Protein AF-A0A7S2J8D7-F1 (afdb_monomer_lite)

InterPro domains:
  IPR049212 Domain of unknown function DUF6815 [PF20668] (331-415)

Structure (mmCIF, N/CA/C/O backbone):
data_AF-A0A7S2J8D7-F1
#
_entry.id   AF-A0A7S2J8D7-F1
#
loop_
_atom_site.group_PDB
_atom_site.id
_atom_site.type_symbol
_atom_site.label_atom_id
_atom_site.label_alt_id
_atom_site.label_comp_id
_atom_site.label_asym_id
_atom_site.label_entity_id
_atom_site.label_seq_id
_atom_site.pdbx_PDB_ins_code
_atom_site.Cartn_x
_atom_site.Cartn_y
_atom_site.Cartn_z
_atom_site.occupancy
_atom_site.B_iso_or_equiv
_atom_site.auth_seq_id
_atom_site.auth_comp_id
_atom_site.auth_asym_id
_atom_site.auth_atom_id
_atom_site.pdbx_PDB_model_num
ATOM 1 N N . MET A 1 1 ? -24.692 -4.794 -34.052 1.00 30.20 1 MET A N 1
ATOM 2 C CA . MET A 1 1 ? -23.813 -5.966 -33.814 1.00 30.20 1 MET A CA 1
ATOM 3 C C . MET A 1 1 ? -23.743 -6.241 -32.316 1.00 30.20 1 MET A C 1
ATOM 5 O O . MET A 1 1 ? -24.136 -5.370 -31.551 1.00 30.20 1 MET A O 1
ATOM 9 N N . ALA A 1 2 ? -23.369 -7.462 -31.925 1.00 24.55 2 ALA A N 1
ATOM 10 C CA . ALA A 1 2 ? -23.676 -8.043 -30.613 1.00 24.55 2 ALA A CA 1
ATOM 11 C C . ALA A 1 2 ? -22.994 -7.372 -29.400 1.00 24.55 2 ALA A C 1
ATOM 13 O O . ALA A 1 2 ? -22.043 -6.602 -29.531 1.00 24.55 2 ALA A O 1
ATOM 14 N N . ALA A 1 3 ? -23.523 -7.681 -28.211 1.00 24.34 3 ALA A N 1
ATOM 15 C CA . ALA A 1 3 ? -23.100 -7.131 -26.925 1.00 24.34 3 ALA A CA 1
ATOM 16 C C . ALA A 1 3 ? -21.620 -7.410 -26.597 1.00 24.34 3 ALA A C 1
ATOM 18 O O . ALA A 1 3 ? -21.084 -8.462 -26.939 1.00 24.34 3 ALA A O 1
ATOM 19 N N . ARG A 1 4 ? -20.985 -6.478 -25.873 1.00 32.12 4 ARG A N 1
ATOM 20 C CA . ARG A 1 4 ? -19.606 -6.585 -25.369 1.00 32.12 4 ARG A CA 1
ATOM 21 C C . ARG A 1 4 ? -19.588 -7.099 -23.920 1.00 32.12 4 ARG A C 1
ATOM 23 O O . ARG A 1 4 ? -20.069 -6.379 -23.046 1.00 32.12 4 ARG A O 1
ATOM 30 N N . PRO A 1 5 ? -18.990 -8.266 -23.633 1.00 28.34 5 PRO A N 1
ATOM 31 C CA . PRO A 1 5 ? -18.585 -8.628 -22.276 1.00 28.34 5 PRO A CA 1
ATOM 32 C C . PRO A 1 5 ? -17.060 -8.816 -22.140 1.00 28.34 5 PRO A C 1
ATOM 34 O O . PRO A 1 5 ? -16.366 -9.058 -23.121 1.00 28.34 5 PRO A O 1
ATOM 37 N N . ARG A 1 6 ? -16.588 -8.814 -20.881 1.00 27.59 6 ARG A N 1
ATOM 38 C CA . ARG A 1 6 ? -15.217 -9.134 -20.413 1.00 27.59 6 ARG A CA 1
ATOM 39 C C . ARG A 1 6 ? -14.152 -8.039 -20.570 1.00 27.59 6 ARG A C 1
ATOM 41 O O . ARG A 1 6 ? -13.154 -8.204 -21.261 1.00 27.59 6 ARG A O 1
ATOM 48 N N . THR A 1 7 ? -14.290 -6.983 -19.772 1.00 32.94 7 THR A N 1
ATOM 49 C CA . THR A 1 7 ? -13.123 -6.236 -19.278 1.00 32.94 7 THR A CA 1
ATOM 50 C C . THR A 1 7 ? -12.343 -7.127 -18.305 1.00 32.94 7 THR A C 1
ATOM 52 O O . THR A 1 7 ? -12.912 -7.611 -17.323 1.00 32.94 7 THR A O 1
ATOM 55 N N . LEU A 1 8 ? -11.054 -7.346 -18.559 1.00 33.44 8 LEU A N 1
ATOM 56 C CA . LEU A 1 8 ? -10.125 -7.867 -17.557 1.00 33.44 8 LEU A CA 1
ATOM 57 C C . LEU A 1 8 ? -9.598 -6.687 -16.726 1.00 33.44 8 LEU A C 1
ATOM 59 O O . LEU A 1 8 ? -9.411 -5.585 -17.239 1.00 33.44 8 LEU A O 1
ATOM 63 N N . PHE A 1 9 ? -9.387 -6.906 -15.432 1.00 35.75 9 PHE A N 1
ATOM 64 C CA . PHE A 1 9 ? -8.874 -5.908 -14.495 1.00 35.75 9 PHE A CA 1
ATOM 65 C C . PHE A 1 9 ? -7.680 -6.519 -13.765 1.00 35.75 9 PHE A C 1
ATOM 67 O O . PHE A 1 9 ? -7.789 -7.646 -13.281 1.00 35.75 9 PHE A O 1
ATOM 74 N N . GLY A 1 10 ? -6.567 -5.789 -13.702 1.00 27.22 10 GLY A N 1
ATOM 75 C CA . GLY A 1 10 ? -5.442 -6.106 -12.825 1.00 27.22 10 GLY A CA 1
ATOM 76 C C . GLY A 1 10 ? -5.578 -5.313 -11.530 1.00 27.22 10 GLY A C 1
ATOM 77 O O . GLY A 1 10 ? -5.916 -4.130 -11.555 1.00 27.22 10 GLY A O 1
ATOM 78 N N . GLY A 1 11 ? -5.377 -5.966 -10.392 1.00 25.59 11 GLY A N 1
ATOM 79 C CA . GLY A 1 11 ? -5.614 -5.398 -9.073 1.00 25.59 11 GLY A CA 1
ATOM 80 C C . GLY A 1 11 ? -4.348 -5.000 -8.336 1.00 25.59 11 GLY A C 1
ATOM 81 O O . GLY A 1 11 ? -3.393 -5.767 -8.242 1.00 25.59 11 GLY A O 1
ATOM 82 N N . ALA A 1 12 ? -4.399 -3.827 -7.715 1.00 28.45 12 ALA A N 1
ATOM 83 C CA . ALA A 1 12 ? -3.631 -3.514 -6.528 1.00 28.45 12 ALA A CA 1
ATOM 84 C C . ALA A 1 12 ? -4.573 -3.533 -5.316 1.00 28.45 12 ALA A C 1
ATOM 86 O O . ALA A 1 12 ? -5.304 -2.578 -5.048 1.00 28.45 12 ALA A O 1
ATOM 87 N N . ALA A 1 13 ? -4.578 -4.626 -4.552 1.00 25.91 13 ALA A N 1
ATOM 88 C CA . ALA A 1 13 ? -5.313 -4.639 -3.294 1.00 25.91 13 ALA A CA 1
ATOM 89 C C . ALA A 1 13 ? -4.567 -3.792 -2.250 1.00 25.91 13 ALA A C 1
ATOM 91 O O . ALA A 1 13 ? -3.612 -4.258 -1.637 1.00 25.91 13 ALA A O 1
ATOM 92 N N . VAL A 1 14 ? -5.027 -2.560 -2.008 1.00 26.94 14 VAL A N 1
ATOM 93 C CA . VAL A 1 14 ? -4.741 -1.818 -0.761 1.00 26.94 14 VAL A CA 1
ATOM 94 C C . VAL A 1 14 ? -5.857 -2.134 0.233 1.00 26.94 14 VAL A C 1
ATOM 96 O O . VAL A 1 14 ? -6.629 -1.273 0.672 1.00 26.94 14 VAL A O 1
ATOM 99 N N . ALA A 1 15 ? -5.989 -3.437 0.471 1.00 27.64 15 ALA A N 1
ATOM 100 C CA . ALA A 1 15 ? -7.067 -4.038 1.223 1.00 27.64 15 ALA A CA 1
ATOM 101 C C . ALA A 1 15 ? -6.803 -4.001 2.711 1.00 27.64 15 ALA A C 1
ATOM 103 O O . ALA A 1 15 ? -5.685 -3.720 3.137 1.00 27.64 15 ALA A O 1
ATOM 104 N N . ALA A 1 16 ? -7.873 -4.322 3.444 1.00 28.75 16 ALA A N 1
ATOM 105 C CA . ALA A 1 16 ? -7.953 -4.487 4.885 1.00 28.75 16 ALA A CA 1
ATOM 106 C C . ALA A 1 16 ? -8.009 -5.968 5.353 1.00 28.75 16 ALA A C 1
ATOM 108 O O . ALA A 1 16 ? -7.383 -6.293 6.343 1.00 28.75 16 ALA A O 1
ATOM 109 N N . GLY A 1 17 ? -8.769 -6.868 4.698 1.00 24.64 17 GLY A N 1
ATOM 110 C CA . GLY A 1 17 ? -8.967 -8.275 5.132 1.00 24.64 17 GLY A CA 1
ATOM 111 C C . GLY A 1 17 ? -9.851 -9.117 4.186 1.00 24.64 17 GLY A C 1
ATOM 112 O O . GLY A 1 17 ? -10.025 -8.683 3.057 1.00 24.64 17 GLY A O 1
ATOM 113 N N . PHE A 1 18 ? -10.449 -10.276 4.523 1.00 27.80 18 PHE A N 1
ATOM 114 C CA . PHE A 1 18 ? -10.956 -10.819 5.809 1.00 27.80 18 PHE A CA 1
ATOM 115 C C . PHE A 1 18 ? -10.778 -12.349 5.921 1.00 27.80 18 PHE A C 1
ATOM 117 O O . PHE A 1 18 ? -10.354 -13.023 4.985 1.00 27.80 18 PHE A O 1
ATOM 124 N N . ALA A 1 19 ? -11.261 -12.891 7.036 1.00 30.64 19 ALA A N 1
ATOM 125 C CA . ALA A 1 19 ? -12.081 -14.096 7.105 1.00 30.64 19 ALA A CA 1
ATOM 126 C C . ALA A 1 19 ? -13.285 -14.122 6.111 1.00 30.64 19 ALA A C 1
ATOM 128 O O . ALA A 1 19 ? -14.036 -13.173 5.975 1.00 30.64 19 ALA A O 1
ATOM 129 N N . ALA A 1 20 ? -13.587 -15.153 5.338 1.00 33.81 20 ALA A N 1
ATOM 130 C CA . ALA A 1 20 ? -13.422 -16.595 5.497 1.00 33.81 20 ALA A CA 1
ATOM 131 C C . ALA A 1 20 ? -14.505 -17.315 6.319 1.00 33.81 20 ALA A C 1
ATOM 133 O O . ALA A 1 20 ? -14.957 -16.862 7.368 1.00 33.81 20 ALA A O 1
ATOM 134 N N . GLY A 1 21 ? -14.812 -18.523 5.837 1.00 34.69 21 GLY A N 1
ATOM 135 C CA . GLY A 1 21 ? -15.410 -19.635 6.576 1.00 34.69 21 GLY A CA 1
ATOM 136 C C . GLY A 1 21 ? -16.280 -20.533 5.676 1.00 34.69 21 GLY A C 1
ATOM 137 O O . GLY A 1 21 ? -17.020 -20.011 4.855 1.00 34.69 21 GLY A O 1
ATOM 138 N N . PHE A 1 22 ? -16.269 -21.869 5.778 1.00 29.11 22 PHE A N 1
ATOM 139 C CA . PHE A 1 22 ? -15.430 -22.749 6.608 1.00 29.11 22 PHE A CA 1
ATOM 140 C C . PHE A 1 22 ? -15.532 -24.234 6.165 1.00 29.11 22 PHE A C 1
ATOM 142 O O . PHE A 1 22 ? -16.478 -24.600 5.473 1.00 29.11 22 PHE A O 1
ATOM 149 N N . VAL A 1 23 ? -14.613 -25.061 6.696 1.00 26.67 23 VAL A N 1
ATOM 150 C CA . VAL A 1 23 ? -14.647 -26.525 6.983 1.00 26.67 23 VAL A CA 1
ATOM 151 C C . VAL A 1 23 ? -13.497 -27.312 6.334 1.00 26.67 23 VAL A C 1
ATOM 153 O O . VAL A 1 23 ? -13.452 -27.516 5.127 1.00 26.67 23 VAL A O 1
ATOM 156 N N . GLY A 1 24 ? -12.593 -27.805 7.191 1.00 26.56 24 GLY A N 1
ATOM 157 C CA . GLY A 1 24 ? -11.415 -28.610 6.838 1.00 26.56 24 GLY A CA 1
ATOM 158 C C . GLY A 1 24 ? -10.340 -28.511 7.927 1.00 26.56 24 GLY A C 1
ATOM 159 O O . GLY A 1 24 ? -9.273 -27.961 7.688 1.00 26.56 24 GLY A O 1
ATOM 160 N N . TYR A 1 25 ? -10.667 -28.925 9.155 1.00 26.03 25 TYR A N 1
ATOM 161 C CA . TYR A 1 25 ? -9.985 -28.482 10.379 1.00 26.03 25 TYR A CA 1
ATOM 162 C C . TYR A 1 25 ? -9.462 -29.667 11.201 1.00 26.03 25 TYR A C 1
ATOM 164 O O . TYR A 1 25 ? -10.283 -30.434 11.699 1.00 26.03 25 TYR A O 1
ATOM 172 N N . GLN A 1 26 ? -8.140 -29.780 11.397 1.00 29.19 26 GLN A N 1
ATOM 173 C CA . GLN A 1 26 ? -7.548 -30.249 12.663 1.00 29.19 26 GLN A CA 1
ATOM 174 C C . GLN A 1 26 ? -6.014 -30.089 12.728 1.00 29.19 26 GLN A C 1
ATOM 176 O O . GLN A 1 26 ? -5.306 -30.368 11.766 1.00 29.19 26 GLN A O 1
ATOM 181 N N . ASN A 1 27 ? -5.562 -29.749 13.942 1.00 28.25 27 ASN A N 1
ATOM 182 C CA . ASN A 1 27 ? -4.204 -29.797 14.510 1.00 28.25 27 ASN A CA 1
ATOM 183 C C . ASN A 1 27 ? -3.259 -28.576 14.343 1.00 28.25 27 ASN A C 1
ATOM 185 O O . ASN A 1 27 ? -2.998 -28.077 13.256 1.00 28.25 27 ASN A O 1
ATOM 189 N N . GLU A 1 28 ? -2.720 -28.169 15.505 1.00 32.31 28 GLU A N 1
ATOM 190 C CA . GLU A 1 28 ? -1.559 -27.288 15.768 1.00 32.31 28 GLU A CA 1
ATOM 191 C C . GLU A 1 28 ? -1.676 -25.745 15.721 1.00 32.31 28 GLU A C 1
ATOM 193 O O . GLU A 1 28 ? -0.658 -25.063 15.654 1.00 32.31 28 GLU A O 1
ATOM 198 N N . CYS A 1 29 ? -2.862 -25.147 15.917 1.00 26.48 29 CYS A N 1
ATOM 199 C CA . CYS A 1 29 ? -2.977 -23.703 16.232 1.00 26.48 29 CYS A CA 1
ATOM 200 C C . CYS A 1 29 ? -4.092 -23.368 17.248 1.00 26.48 29 CYS A C 1
ATOM 202 O O . CYS A 1 29 ? -5.136 -22.839 16.881 1.00 26.48 29 CYS A O 1
ATOM 204 N N . LEU A 1 30 ? -3.863 -23.631 18.544 1.00 28.67 30 LEU A N 1
ATOM 205 C CA . LEU A 1 30 ? -4.739 -23.180 19.642 1.00 28.67 30 LEU A CA 1
ATOM 206 C C . LEU A 1 30 ? -3.941 -22.823 20.908 1.00 28.67 30 LEU A C 1
ATOM 208 O O . LEU A 1 30 ? -3.537 -23.728 21.632 1.00 28.67 30 LEU A O 1
ATOM 212 N N . LYS A 1 31 ? -3.767 -21.518 21.193 1.00 29.30 31 LYS A N 1
ATOM 213 C CA . LYS A 1 31 ? -3.577 -20.937 22.553 1.00 29.30 31 LYS A CA 1
ATOM 214 C C . LYS A 1 31 ? -4.037 -19.464 22.678 1.00 29.30 31 LYS A C 1
ATOM 216 O O . LYS A 1 31 ? -3.459 -18.708 23.451 1.00 29.30 31 LYS A O 1
ATOM 221 N N . ILE A 1 32 ? -5.097 -19.064 21.971 1.00 31.81 32 ILE A N 1
ATOM 222 C CA . ILE A 1 32 ? -6.011 -17.992 22.416 1.00 31.81 32 ILE A CA 1
ATOM 223 C C . ILE A 1 32 ? -7.421 -18.450 22.030 1.00 31.81 32 ILE A C 1
ATOM 225 O O . ILE A 1 32 ? -7.775 -18.423 20.855 1.00 31.81 32 ILE A O 1
ATOM 229 N N . GLU A 1 33 ? -8.210 -18.908 23.001 1.00 32.16 33 GLU A N 1
ATOM 230 C CA . GLU A 1 33 ? -9.623 -19.230 22.783 1.00 32.16 33 GLU A CA 1
ATOM 231 C C . GLU A 1 33 ? -10.471 -17.991 23.081 1.00 32.16 33 GLU A C 1
ATOM 233 O O . GLU A 1 33 ? -10.671 -17.619 24.236 1.00 32.16 33 GLU A O 1
ATOM 238 N N . ILE A 1 34 ? -10.982 -17.357 22.025 1.00 38.75 34 ILE A N 1
ATOM 239 C CA . ILE A 1 34 ? -12.208 -16.561 22.118 1.00 38.75 34 ILE A CA 1
ATOM 240 C C . ILE A 1 34 ? -13.345 -17.570 21.961 1.00 38.75 34 ILE A C 1
ATOM 242 O O . ILE A 1 34 ? -13.354 -18.318 20.982 1.00 38.75 34 ILE A O 1
ATOM 246 N N . ASP A 1 35 ? -14.279 -17.632 22.910 1.00 40.72 35 ASP A N 1
ATOM 247 C CA . ASP A 1 35 ? -15.332 -18.646 22.862 1.00 40.72 35 ASP A CA 1
ATOM 248 C C . ASP A 1 35 ? -16.205 -18.501 21.601 1.00 40.72 35 ASP A C 1
ATOM 250 O O . ASP A 1 35 ? -16.446 -17.393 21.104 1.00 40.72 35 ASP A O 1
ATOM 254 N N . GLU A 1 36 ? -16.701 -19.631 21.083 1.00 40.38 36 GLU A N 1
ATOM 255 C CA . GLU A 1 36 ? -17.467 -19.655 19.831 1.00 40.38 36 GLU A CA 1
ATOM 256 C C . GLU A 1 36 ? -18.690 -18.728 19.900 1.00 40.38 36 GLU A C 1
ATOM 258 O O . GLU A 1 36 ? -19.036 -18.097 18.905 1.00 40.38 36 GLU A O 1
ATOM 263 N N . ALA A 1 37 ? -19.333 -18.571 21.063 1.00 41.78 37 ALA A N 1
ATOM 264 C CA . ALA A 1 37 ? -20.502 -17.708 21.195 1.00 41.78 37 ALA A CA 1
ATOM 265 C C . ALA A 1 37 ? -20.141 -16.213 21.155 1.00 41.78 37 ALA A C 1
ATOM 267 O O . ALA A 1 37 ? -20.944 -15.420 20.660 1.00 41.78 37 ALA A O 1
ATOM 268 N N . THR A 1 38 ? -18.959 -15.813 21.623 1.00 44.69 38 THR A N 1
ATOM 269 C CA . THR A 1 38 ? -18.430 -14.447 21.485 1.00 44.69 38 THR A CA 1
ATOM 270 C C . THR A 1 38 ? -17.999 -14.168 20.048 1.00 44.69 38 THR A C 1
ATOM 272 O O . THR A 1 38 ? -18.453 -13.178 19.468 1.00 44.69 38 THR A O 1
ATOM 275 N N . ALA A 1 39 ? -17.242 -15.073 19.418 1.00 42.53 39 ALA A N 1
ATOM 276 C CA . ALA A 1 39 ? -16.864 -14.954 18.007 1.00 42.53 39 ALA A CA 1
ATOM 277 C C . ALA A 1 39 ? -18.099 -14.873 17.087 1.00 42.53 39 ALA A C 1
ATOM 279 O O . ALA A 1 39 ? -18.201 -13.987 16.240 1.00 42.53 39 ALA A O 1
ATOM 280 N N . LYS A 1 40 ? -19.092 -15.741 17.312 1.00 43.28 40 LYS A N 1
ATOM 281 C CA . LYS A 1 40 ? -20.348 -15.815 16.547 1.00 43.28 40 LYS A CA 1
ATOM 282 C C . LYS A 1 40 ? -21.291 -14.644 16.830 1.00 43.28 40 LYS A C 1
ATOM 284 O O . LYS A 1 40 ? -22.039 -14.268 15.935 1.00 43.28 40 LYS A O 1
ATOM 289 N N . LYS A 1 41 ? -21.244 -14.020 18.017 1.00 43.94 41 LYS A N 1
ATOM 290 C CA . LYS A 1 41 ? -21.952 -12.753 18.302 1.00 43.94 41 LYS A CA 1
ATOM 291 C C . LYS A 1 41 ? -21.309 -11.560 17.609 1.00 43.94 41 LYS A C 1
ATOM 293 O O . LYS A 1 41 ? -22.045 -10.747 17.063 1.00 43.94 41 LYS A O 1
ATOM 298 N N . LEU A 1 42 ? -19.977 -11.457 17.618 1.00 43.44 42 LEU A N 1
ATOM 299 C CA . LEU A 1 42 ? -19.277 -10.422 16.858 1.00 43.44 42 LEU A CA 1
ATOM 300 C C . LEU A 1 42 ? -19.548 -10.587 15.365 1.00 43.44 42 LEU A C 1
ATOM 302 O O . LEU A 1 42 ? -20.012 -9.632 14.751 1.00 43.44 42 LEU A O 1
ATOM 306 N N . LEU A 1 43 ? -19.382 -11.794 14.805 1.00 42.53 43 LEU A N 1
ATOM 307 C CA . LEU A 1 43 ? -19.777 -12.052 13.420 1.00 42.53 43 LEU A CA 1
ATOM 308 C C . LEU A 1 43 ? -21.246 -11.688 13.189 1.00 42.53 43 LEU A C 1
ATOM 310 O O . LEU A 1 43 ? -21.499 -10.881 12.314 1.00 42.53 43 LEU A O 1
ATOM 314 N N . ALA A 1 44 ? -22.206 -12.168 13.986 1.00 42.72 44 ALA A N 1
ATOM 315 C CA . ALA A 1 44 ? -23.627 -11.876 13.761 1.00 42.72 44 ALA A CA 1
ATOM 316 C C . ALA A 1 44 ? -23.987 -10.378 13.850 1.00 42.72 44 ALA A C 1
ATOM 318 O O . ALA A 1 44 ? -24.846 -9.918 13.099 1.00 42.72 44 ALA A O 1
ATOM 319 N N . ALA A 1 45 ? -23.332 -9.610 14.728 1.00 40.69 45 ALA A N 1
ATOM 320 C CA . ALA A 1 45 ? -23.521 -8.161 14.843 1.00 40.69 45 ALA A CA 1
ATOM 321 C C . ALA A 1 45 ? -22.900 -7.366 13.675 1.00 40.69 45 ALA A C 1
ATOM 323 O O . ALA A 1 45 ? -23.242 -6.201 13.478 1.00 40.69 45 ALA A O 1
ATOM 324 N N . LEU A 1 46 ? -21.990 -7.983 12.914 1.00 39.41 46 LEU A N 1
ATOM 325 C CA . LEU A 1 46 ? -21.271 -7.382 11.785 1.00 39.41 46 LEU A CA 1
ATOM 326 C C . LEU A 1 46 ? -21.761 -7.903 10.421 1.00 39.41 46 LEU A C 1
ATOM 328 O O . LEU A 1 46 ? -21.735 -7.168 9.440 1.00 39.41 46 LEU A O 1
ATOM 332 N N . SER A 1 47 ? -22.227 -9.153 10.367 1.00 39.31 47 SER A N 1
ATOM 333 C CA . SER A 1 47 ? -22.694 -9.873 9.178 1.00 39.31 47 SER A CA 1
ATOM 334 C C . SER A 1 47 ? -24.210 -9.808 8.997 1.00 39.31 47 SER A C 1
ATOM 336 O O . SER A 1 47 ? -24.740 -10.328 8.014 1.00 39.31 47 SER A O 1
ATOM 338 N N . SER A 1 48 ? -24.946 -9.189 9.928 1.00 36.56 48 SER A N 1
ATOM 339 C CA . SER A 1 48 ? -26.318 -8.780 9.653 1.00 36.56 48 SER A CA 1
ATOM 340 C C . SER A 1 48 ? -26.273 -7.748 8.528 1.00 36.56 48 SER A C 1
ATOM 342 O O . SER A 1 48 ? -25.906 -6.598 8.770 1.00 36.56 48 SER A O 1
ATOM 344 N N . GLY A 1 49 ? -26.617 -8.164 7.305 1.00 43.59 49 GLY A N 1
ATOM 345 C CA . GLY A 1 49 ? -26.648 -7.301 6.126 1.00 43.59 49 GLY A CA 1
ATOM 346 C C . GLY A 1 49 ? -27.574 -6.117 6.368 1.00 43.59 49 GLY A C 1
ATOM 347 O O . GLY A 1 49 ? -28.789 -6.217 6.192 1.00 43.59 49 GLY A O 1
ATOM 348 N N . SER A 1 50 ? -27.007 -5.007 6.843 1.00 37.53 50 SER A N 1
ATOM 349 C CA . SER A 1 50 ? -27.804 -3.897 7.341 1.00 37.53 50 SER A CA 1
ATOM 350 C C . SER A 1 50 ? -28.544 -3.272 6.170 1.00 37.53 50 SER A C 1
ATOM 352 O O . SER A 1 50 ? -27.919 -2.853 5.191 1.00 37.53 50 SER A O 1
ATOM 354 N N . SER A 1 51 ? -29.868 -3.164 6.273 1.00 40.34 51 SER A N 1
ATOM 355 C CA . SER A 1 51 ? -30.639 -2.327 5.358 1.00 40.34 51 SER A CA 1
ATOM 356 C C . SER A 1 51 ? -29.995 -0.941 5.296 1.00 40.34 51 SER A C 1
ATOM 358 O O . SER A 1 51 ? -29.714 -0.379 6.358 1.00 40.34 51 SER A O 1
ATOM 360 N N . ALA A 1 52 ? -29.783 -0.402 4.088 1.00 41.78 52 ALA A N 1
ATOM 361 C CA . ALA A 1 52 ? -29.125 0.891 3.886 1.00 41.78 52 ALA A CA 1
ATOM 362 C C . ALA A 1 52 ? -29.638 1.931 4.906 1.00 41.78 52 ALA A C 1
ATOM 364 O O . ALA A 1 52 ? -30.860 2.066 5.047 1.00 41.78 52 ALA A O 1
ATOM 365 N N . PRO A 1 53 ? -28.749 2.623 5.648 1.00 44.41 53 PRO A N 1
ATOM 366 C CA . PRO A 1 53 ? -29.127 3.356 6.852 1.00 44.41 53 PRO A CA 1
ATOM 367 C C . PRO A 1 53 ? -30.156 4.452 6.551 1.00 44.41 53 PRO A C 1
ATOM 369 O O . PRO A 1 53 ? -29.835 5.504 6.002 1.00 44.41 53 PRO A O 1
ATOM 372 N N . LYS A 1 54 ? -31.411 4.208 6.944 1.00 41.00 54 LYS A N 1
ATOM 373 C CA . LYS A 1 54 ? -32.506 5.178 6.851 1.00 41.00 54 LYS A CA 1
ATOM 374 C C . LYS A 1 54 ? -32.463 6.099 8.067 1.00 41.00 54 LYS A C 1
ATOM 376 O O . LYS A 1 54 ? -32.917 5.731 9.146 1.00 41.00 54 LYS A O 1
ATOM 381 N N . GLY A 1 55 ? -31.904 7.291 7.895 1.00 55.03 55 GLY A N 1
ATOM 382 C CA . GLY A 1 55 ? -31.862 8.328 8.925 1.00 55.03 55 GLY A CA 1
ATOM 383 C C . GLY A 1 55 ? -30.871 9.444 8.584 1.00 55.03 55 GLY A C 1
ATOM 384 O O . GLY A 1 55 ? -30.073 9.289 7.658 1.00 55.03 55 GLY A O 1
ATOM 385 N N . PRO A 1 56 ? -30.905 10.573 9.310 1.00 52.00 56 PRO A N 1
ATOM 386 C CA . PRO A 1 56 ? -29.958 11.663 9.107 1.00 52.00 56 PRO A CA 1
ATOM 387 C C . PRO A 1 56 ? -28.519 11.238 9.440 1.00 52.00 56 PRO A C 1
ATOM 389 O O . PRO A 1 56 ? -28.272 10.385 10.300 1.00 52.00 56 PRO A O 1
ATOM 392 N N . ARG A 1 57 ? -27.543 11.880 8.786 1.00 58.41 57 ARG A N 1
ATOM 393 C CA . ARG A 1 57 ? -26.134 11.790 9.187 1.00 58.41 57 ARG A CA 1
ATOM 394 C C . ARG A 1 57 ? -25.967 12.500 10.529 1.00 58.41 57 ARG A C 1
ATOM 396 O O . ARG A 1 57 ? -26.132 13.713 10.606 1.00 58.41 57 ARG A O 1
ATOM 403 N N . HIS A 1 58 ? -25.593 11.756 11.564 1.00 63.97 58 HIS A N 1
ATOM 404 C CA . HIS A 1 58 ? -25.192 12.347 12.838 1.00 63.97 58 HIS A CA 1
ATOM 405 C C . HIS A 1 58 ? -23.734 12.806 12.743 1.00 63.97 58 HIS A C 1
ATOM 407 O O . HIS A 1 58 ? -22.850 12.005 12.432 1.00 63.97 58 HIS A O 1
ATOM 413 N N . ASN A 1 59 ? -23.498 14.089 13.015 1.00 75.06 59 ASN A N 1
ATOM 414 C CA . ASN A 1 59 ? -22.158 14.670 13.159 1.00 75.06 59 ASN A CA 1
ATOM 415 C C . ASN A 1 59 ? -21.660 14.637 14.618 1.00 75.06 59 ASN A C 1
ATOM 417 O O . ASN A 1 59 ? -20.551 15.083 14.900 1.00 75.06 59 ASN A O 1
ATOM 421 N N . GLU A 1 60 ? -22.476 14.089 15.519 1.00 86.94 60 GLU A N 1
ATOM 422 C CA . GLU A 1 60 ? -22.239 13.944 16.954 1.00 86.94 60 GLU A CA 1
ATOM 423 C C . GLU A 1 60 ? -22.322 12.462 17.347 1.00 86.94 60 GLU A C 1
ATOM 425 O O . GLU A 1 60 ? -22.962 11.655 16.659 1.00 86.94 60 GLU A O 1
ATOM 430 N N . LEU A 1 61 ? -21.655 12.101 18.443 1.00 90.19 61 LEU A N 1
ATOM 431 C CA . LEU A 1 61 ? -21.704 10.758 19.015 1.00 90.19 61 LEU A CA 1
ATOM 432 C C . LEU A 1 61 ? -23.048 10.550 19.727 1.00 90.19 61 LEU A C 1
ATOM 434 O O . LEU A 1 61 ? -23.454 11.362 20.555 1.00 90.19 61 LEU A O 1
ATOM 438 N N . LEU A 1 62 ? -23.739 9.461 19.400 1.00 91.00 62 LEU A N 1
ATOM 439 C CA . LEU A 1 62 ? -24.992 9.078 20.043 1.00 91.00 62 LEU A CA 1
ATOM 440 C C . LEU A 1 62 ? -24.751 8.610 21.492 1.00 91.00 62 LEU A C 1
ATOM 442 O O . LEU A 1 62 ? -23.673 8.100 21.808 1.00 91.00 62 LEU A O 1
ATOM 446 N N . PRO A 1 63 ? -25.746 8.723 22.390 1.00 94.06 63 PRO A N 1
ATOM 447 C CA . PRO A 1 63 ? -25.663 8.083 23.696 1.00 94.06 63 PRO A CA 1
ATOM 448 C C . PRO A 1 63 ? -25.609 6.559 23.530 1.00 94.06 63 PRO A C 1
ATOM 450 O O . PRO A 1 63 ? -26.367 5.975 22.753 1.00 94.06 63 PRO A O 1
ATOM 453 N N . SER A 1 64 ? -24.724 5.907 24.282 1.00 93.50 64 SER A N 1
ATOM 454 C CA . SER A 1 64 ? -24.645 4.444 24.302 1.00 93.50 64 SER A CA 1
ATOM 455 C C . SER A 1 64 ? -25.874 3.823 24.992 1.00 93.50 64 SER A C 1
ATOM 457 O O . SER A 1 64 ? -26.320 4.364 26.009 1.00 93.50 64 SER A O 1
ATOM 459 N N . PRO A 1 65 ? -26.408 2.680 24.517 1.00 90.12 65 PRO A N 1
ATOM 460 C CA . PRO A 1 65 ? -27.554 2.026 25.143 1.00 90.12 65 PRO A CA 1
ATOM 461 C C . PRO A 1 65 ? -27.232 1.552 26.574 1.00 90.12 65 PRO A C 1
ATOM 463 O O . PRO A 1 65 ? -26.153 0.986 26.808 1.00 90.12 65 PRO A O 1
ATOM 466 N N . PRO A 1 66 ? -28.144 1.726 27.547 1.00 89.19 66 PRO A N 1
ATOM 467 C CA . PRO A 1 66 ? -27.937 1.232 28.904 1.00 89.19 66 PRO A CA 1
ATOM 468 C C . PRO A 1 66 ? -27.853 -0.300 28.911 1.00 89.19 66 PRO A C 1
ATOM 470 O O . PRO A 1 66 ? -28.602 -0.979 28.214 1.00 89.19 66 PRO A O 1
ATOM 473 N N . GLY A 1 67 ? -26.929 -0.856 29.699 1.00 87.06 67 GLY A N 1
ATOM 474 C CA . GLY A 1 67 ? -26.737 -2.310 29.786 1.00 87.06 67 GLY A CA 1
ATOM 475 C C . GLY A 1 67 ? -26.117 -2.964 28.540 1.00 87.06 67 GLY A C 1
ATOM 476 O O . GLY A 1 67 ? -26.203 -4.184 28.401 1.00 87.06 67 GLY A O 1
ATOM 477 N N . SER A 1 68 ? -25.494 -2.179 27.649 1.00 89.44 68 SER A N 1
ATOM 478 C CA . SER A 1 68 ? -24.750 -2.683 26.483 1.00 89.44 68 SER A CA 1
ATOM 479 C C . SER A 1 68 ? -23.774 -3.801 26.868 1.00 89.44 68 SER A C 1
ATOM 481 O O . SER A 1 68 ? -22.932 -3.624 27.750 1.00 89.44 68 SER A O 1
ATOM 483 N N . LYS A 1 69 ? -23.883 -4.950 26.188 1.00 85.06 69 LYS A N 1
ATOM 484 C CA . LYS A 1 69 ? -23.069 -6.151 26.461 1.00 85.06 69 LYS A CA 1
ATOM 485 C C . LYS A 1 69 ? -21.671 -6.113 25.845 1.00 85.06 69 LYS A C 1
ATOM 487 O O . LYS A 1 69 ? -20.845 -6.928 26.227 1.00 85.06 69 LYS A O 1
ATOM 492 N N . ILE A 1 70 ? -21.447 -5.210 24.893 1.00 87.88 70 ILE A N 1
ATOM 493 C CA . ILE A 1 70 ? -20.164 -4.961 24.233 1.00 87.88 70 ILE A CA 1
ATOM 494 C C . ILE A 1 70 ? -19.831 -3.486 24.421 1.00 87.88 70 ILE A C 1
ATOM 496 O O . ILE A 1 70 ? -20.697 -2.637 24.209 1.00 87.88 70 ILE A O 1
ATOM 500 N N . LYS A 1 71 ? -18.584 -3.201 24.783 1.00 95.19 71 LYS A N 1
ATOM 501 C CA . LYS A 1 71 ? -17.996 -1.877 24.965 1.00 95.19 71 LYS A CA 1
ATOM 502 C C . LYS A 1 71 ? -16.847 -1.723 23.978 1.00 95.19 71 LYS A C 1
ATOM 504 O O . LYS A 1 71 ? -15.767 -2.268 24.190 1.00 95.19 71 LYS A O 1
ATOM 509 N N . ALA A 1 72 ? -17.065 -0.971 22.907 1.00 95.56 72 ALA A N 1
ATOM 510 C CA . ALA A 1 72 ? -16.020 -0.639 21.948 1.00 95.56 72 ALA A CA 1
ATOM 511 C C . ALA A 1 72 ? -15.430 0.754 22.213 1.00 95.56 72 ALA A C 1
ATOM 513 O O . ALA A 1 72 ? -16.078 1.632 22.784 1.00 95.56 72 ALA A O 1
ATOM 514 N N . CYS A 1 73 ? -14.225 0.992 21.713 1.00 97.69 73 CYS A N 1
ATOM 515 C CA . CYS A 1 73 ? -13.604 2.309 21.674 1.00 97.69 73 CYS A CA 1
ATOM 516 C C . CYS A 1 73 ? -13.065 2.586 20.274 1.00 97.69 73 CYS A C 1
ATOM 518 O O . CYS A 1 73 ? -12.250 1.814 19.773 1.00 97.69 73 CYS A O 1
ATOM 520 N N . VAL A 1 74 ? -13.467 3.691 19.646 1.00 97.50 74 VAL A N 1
ATOM 521 C CA . VAL A 1 74 ? -12.742 4.204 18.478 1.00 97.50 74 VAL A CA 1
ATOM 522 C C . VAL A 1 74 ? -11.502 4.940 18.977 1.00 97.50 74 VAL A C 1
ATOM 524 O O . VAL A 1 74 ? -11.605 5.912 19.724 1.00 97.50 74 VAL A O 1
ATOM 527 N N . VAL A 1 75 ? -10.325 4.477 18.561 1.00 97.81 75 VAL A N 1
ATOM 528 C CA . VAL A 1 75 ? -9.037 5.062 18.939 1.00 97.81 75 VAL A CA 1
ATOM 529 C C . VAL A 1 75 ? -8.557 5.987 17.827 1.00 97.81 75 VAL A C 1
ATOM 531 O O . VAL A 1 75 ? -8.286 5.547 16.711 1.00 97.81 75 VAL 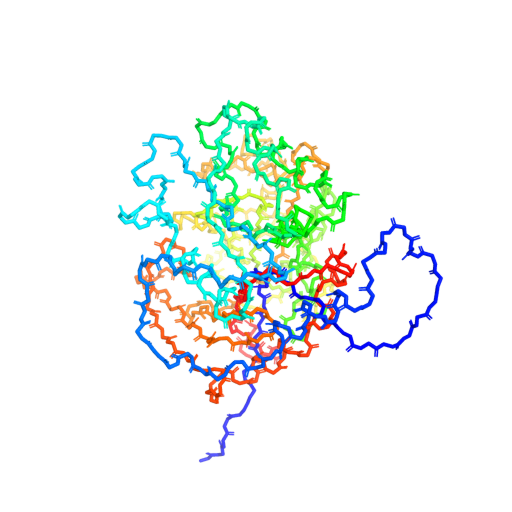A O 1
ATOM 534 N N . GLU A 1 76 ? -8.422 7.270 18.143 1.00 95.81 76 GLU A N 1
ATOM 535 C CA . GLU A 1 76 ? -7.890 8.299 17.250 1.00 95.81 76 GLU A CA 1
ATOM 536 C C . GLU A 1 76 ? -6.517 8.807 17.709 1.00 95.81 76 GLU A C 1
ATOM 538 O O . GLU A 1 76 ? -6.081 8.593 18.840 1.00 95.81 76 GLU A O 1
ATOM 543 N N . PHE A 1 77 ? -5.860 9.562 16.831 1.00 94.81 77 PHE A N 1
ATOM 544 C CA . PHE A 1 77 ? -4.646 10.308 17.135 1.00 94.81 77 PHE A CA 1
ATOM 545 C C . PHE A 1 77 ? -4.688 11.684 16.464 1.00 94.81 77 PHE A C 1
ATOM 547 O O . PHE A 1 77 ? -5.144 11.814 15.322 1.00 94.81 77 PHE A O 1
ATOM 554 N N . ASN A 1 78 ? -4.195 12.698 17.178 1.00 92.38 78 ASN A N 1
ATOM 555 C CA . ASN A 1 78 ? -3.977 14.044 16.661 1.00 92.38 78 ASN A CA 1
ATOM 556 C C . ASN A 1 78 ? -2.471 14.260 16.480 1.00 92.38 78 ASN A C 1
ATOM 558 O O . ASN A 1 78 ? -1.735 14.202 17.461 1.00 92.38 78 ASN A O 1
ATOM 562 N N . VAL A 1 79 ? -2.029 14.566 15.258 1.00 91.19 79 VAL A N 1
ATOM 563 C CA . VAL A 1 79 ? -0.629 14.923 14.983 1.00 91.19 79 VAL A CA 1
ATOM 564 C C . VAL A 1 79 ? -0.281 16.222 15.736 1.00 91.19 79 VAL A C 1
ATOM 566 O O . VAL A 1 79 ? -0.983 17.223 15.542 1.00 91.19 79 VAL A O 1
ATOM 569 N N . PRO A 1 80 ? 0.757 16.241 16.597 1.00 91.94 80 PRO A N 1
ATOM 570 C CA . PRO A 1 80 ? 1.185 17.434 17.323 1.00 91.94 80 PRO A CA 1
ATOM 571 C C . PRO A 1 80 ? 1.424 18.635 16.400 1.00 91.94 80 PRO A C 1
ATOM 573 O O . PRO A 1 80 ? 2.021 18.513 15.334 1.00 91.94 80 PRO A O 1
ATOM 576 N N . GLY A 1 81 ? 0.914 19.805 16.792 1.00 90.25 81 GLY A N 1
ATOM 577 C CA . GLY A 1 81 ? 1.018 21.049 16.015 1.00 90.25 81 GLY A CA 1
ATOM 578 C C . GLY A 1 81 ? 0.161 21.123 14.740 1.00 90.25 81 GLY A C 1
ATOM 579 O O . GLY A 1 81 ? -0.008 22.213 14.196 1.00 90.25 81 GLY A O 1
ATOM 580 N N . ALA A 1 82 ? -0.428 20.021 14.264 1.00 89.25 82 ALA A N 1
ATOM 581 C CA . ALA A 1 82 ? -1.238 20.032 13.049 1.00 89.25 82 ALA A CA 1
ATOM 582 C C . ALA A 1 82 ? -2.609 20.694 13.270 1.00 89.25 82 ALA A C 1
ATOM 584 O O . ALA A 1 82 ? -3.310 20.419 14.249 1.00 89.25 82 ALA A O 1
ATOM 585 N N . LYS A 1 83 ? -3.050 21.511 12.302 1.00 88.94 83 LYS A N 1
ATOM 586 C CA . LYS A 1 83 ? -4.403 22.093 12.285 1.00 88.94 83 LYS A CA 1
ATOM 587 C C . LYS A 1 83 ? -5.454 20.982 12.403 1.00 88.94 83 LYS A C 1
ATOM 589 O O . LYS A 1 83 ? -5.378 19.978 11.698 1.00 88.94 83 LYS A O 1
ATOM 594 N N . ASN A 1 84 ? -6.406 21.153 13.321 1.00 86.38 84 ASN A N 1
ATOM 595 C CA . ASN A 1 84 ? -7.436 20.171 13.696 1.00 86.38 84 ASN A CA 1
ATOM 596 C C . ASN A 1 84 ? -6.905 18.785 14.149 1.00 86.38 84 ASN A C 1
ATOM 598 O O . ASN A 1 84 ? -7.699 17.874 14.369 1.00 86.38 84 ASN A O 1
ATOM 602 N N . GLY A 1 85 ? -5.590 18.605 14.324 1.00 87.19 85 GLY A N 1
ATOM 603 C CA . GLY A 1 85 ? -4.961 17.311 14.608 1.00 87.19 85 GLY A CA 1
ATOM 604 C C . GLY A 1 85 ? -4.598 16.467 13.380 1.00 87.19 85 GLY A C 1
ATOM 605 O O . GLY A 1 85 ? -4.244 15.300 13.547 1.00 87.19 85 GLY A O 1
ATOM 606 N N . GLY A 1 86 ? -4.682 17.011 12.163 1.00 86.62 86 GLY A N 1
ATOM 607 C CA . GLY A 1 86 ? -4.259 16.326 10.938 1.00 86.62 86 GLY A CA 1
ATOM 608 C C . GLY A 1 86 ? -5.155 16.612 9.734 1.00 86.62 86 GLY A C 1
ATOM 609 O O . GLY A 1 86 ? -6.303 17.028 9.875 1.00 86.62 86 GLY A O 1
ATOM 610 N N . THR A 1 87 ? -4.640 16.346 8.533 1.00 80.69 87 THR A N 1
ATOM 611 C CA . THR A 1 87 ? -5.366 16.525 7.259 1.00 80.69 87 THR A CA 1
ATOM 612 C C . THR A 1 87 ? -6.555 15.572 7.090 1.00 80.69 87 THR A C 1
ATOM 614 O O . THR A 1 87 ? -7.438 15.837 6.282 1.00 80.69 87 THR A O 1
ATOM 617 N N . ASP A 1 88 ? -6.613 14.490 7.872 1.00 79.75 88 ASP A N 1
ATOM 618 C CA . ASP A 1 88 ? -7.725 13.535 7.916 1.00 79.75 88 ASP A CA 1
ATOM 619 C C . ASP A 1 88 ? -8.850 13.932 8.895 1.00 79.75 88 ASP A C 1
ATOM 621 O O . ASP A 1 88 ? -9.826 13.189 9.040 1.00 79.75 88 ASP A O 1
ATOM 625 N N . LYS A 1 89 ? -8.722 15.078 9.582 1.00 84.25 89 LYS A N 1
ATOM 626 C CA . LYS A 1 89 ? -9.641 15.535 10.635 1.00 84.25 89 LYS A CA 1
ATOM 627 C C . LYS A 1 89 ? -10.571 16.657 10.159 1.00 84.25 89 LYS A C 1
ATOM 629 O O . LYS A 1 89 ? -10.151 17.619 9.517 1.00 84.25 89 LYS A O 1
ATOM 634 N N . GLY A 1 90 ? -11.848 16.563 10.528 1.00 82.38 90 GLY A N 1
ATOM 635 C CA . GLY A 1 90 ? -12.830 17.632 10.350 1.00 82.38 90 GLY A CA 1
ATOM 636 C C . GLY A 1 90 ? -12.632 18.796 11.337 1.00 82.38 90 GLY A C 1
ATOM 637 O O . GLY A 1 90 ? -11.761 18.735 12.207 1.00 82.38 90 GLY A O 1
ATOM 638 N N . PRO A 1 91 ? -13.454 19.862 11.257 1.00 82.88 91 PRO A N 1
ATOM 639 C CA . PRO A 1 91 ? -13.374 21.012 12.170 1.00 82.88 91 PRO A CA 1
ATOM 640 C C . PRO A 1 91 ? -13.581 20.672 13.655 1.00 82.88 91 PRO A C 1
ATOM 642 O O . PRO A 1 91 ? -13.092 21.389 14.519 1.00 82.88 91 PRO A O 1
ATOM 645 N N . ASN A 1 92 ? -14.264 19.564 13.956 1.00 82.12 92 ASN A N 1
ATOM 646 C CA . ASN A 1 92 ? -14.428 19.021 15.309 1.00 82.12 92 ASN A CA 1
ATOM 647 C C . ASN A 1 92 ? -13.197 18.230 15.810 1.00 82.12 92 ASN A C 1
ATOM 649 O O . ASN A 1 92 ? -13.228 17.660 16.896 1.00 82.12 92 ASN A O 1
ATOM 653 N N . GLY A 1 93 ? -12.126 18.147 15.015 1.00 85.00 93 GLY A N 1
ATOM 654 C CA . GLY A 1 93 ? -10.905 17.416 15.348 1.00 85.00 93 GLY A CA 1
ATOM 655 C C . GLY A 1 93 ? -11.044 15.891 15.341 1.00 85.00 93 GLY A C 1
ATOM 656 O O . GLY A 1 93 ? -10.107 15.213 15.756 1.00 85.00 93 GLY A O 1
ATOM 657 N N . HIS A 1 94 ? -12.172 15.341 14.895 1.00 87.69 94 HIS A N 1
ATOM 658 C CA . HIS A 1 94 ? -12.353 13.907 14.658 1.00 87.69 94 HIS A CA 1
ATOM 659 C C . HIS A 1 94 ? -12.137 13.585 13.185 1.00 87.69 94 HIS A C 1
ATOM 661 O O . HIS A 1 94 ? -12.308 14.446 12.318 1.00 87.69 94 HIS A O 1
ATOM 667 N N . ARG A 1 95 ? -11.809 12.335 12.866 1.00 87.12 95 ARG A N 1
ATOM 668 C CA . ARG A 1 95 ? -11.879 11.878 11.479 1.00 87.12 95 ARG A CA 1
ATOM 669 C C . ARG A 1 95 ? -13.319 11.871 10.994 1.00 87.12 95 ARG A C 1
ATOM 671 O O . ARG A 1 95 ? -14.257 11.626 11.752 1.00 87.12 95 ARG A O 1
ATOM 678 N N . ILE A 1 96 ? -13.478 12.060 9.688 1.00 81.69 96 ILE A N 1
ATOM 679 C CA . ILE A 1 96 ? -14.786 12.051 9.018 1.00 81.69 96 ILE A CA 1
ATOM 680 C C . ILE A 1 96 ? -15.544 10.716 9.151 1.00 81.69 96 ILE A C 1
ATOM 682 O O . ILE A 1 96 ? -16.757 10.698 8.937 1.00 81.69 96 ILE A O 1
ATOM 686 N N . ASP A 1 97 ? -14.840 9.628 9.490 1.00 85.75 97 ASP A N 1
ATOM 687 C CA . ASP A 1 97 ? -15.348 8.259 9.624 1.00 85.75 97 ASP A CA 1
ATOM 688 C C . ASP A 1 97 ? -15.529 7.789 11.085 1.00 85.75 97 ASP A C 1
ATOM 690 O O . ASP A 1 97 ? -16.401 6.959 11.331 1.00 85.75 97 ASP A O 1
ATOM 694 N N . SER A 1 98 ? -14.810 8.349 12.066 1.00 88.31 98 SER A N 1
ATOM 695 C CA . SER A 1 98 ? -14.851 7.904 13.474 1.00 88.31 98 SER A CA 1
ATOM 696 C C . SER A 1 98 ? -16.236 7.989 14.124 1.00 88.31 98 SER A C 1
ATOM 698 O O . SER A 1 98 ? -16.696 7.014 14.715 1.00 88.31 98 SER A O 1
ATOM 700 N N . ILE A 1 99 ? -16.927 9.129 14.003 1.00 89.38 99 ILE A N 1
ATOM 701 C CA . ILE A 1 99 ? -18.279 9.301 14.567 1.00 89.38 99 ILE A CA 1
ATOM 702 C C . ILE A 1 99 ? -19.296 8.373 13.873 1.00 89.38 99 ILE A C 1
ATOM 704 O O . ILE A 1 99 ? -20.032 7.686 14.581 1.00 89.38 99 ILE A O 1
ATOM 708 N N . PRO A 1 100 ? -19.337 8.264 12.526 1.00 87.50 100 PRO A N 1
ATOM 709 C CA . PRO A 1 100 ? -20.124 7.236 11.843 1.00 87.50 100 PRO A CA 1
ATOM 710 C C . PRO A 1 100 ? -19.848 5.800 12.311 1.00 87.50 100 PRO A C 1
ATOM 712 O O . PRO A 1 100 ? -20.805 5.058 12.517 1.00 87.50 100 PRO A O 1
ATOM 715 N N . ILE A 1 101 ? -18.582 5.420 12.523 1.00 89.69 101 ILE A N 1
ATOM 716 C CA . ILE A 1 101 ? -18.192 4.087 13.016 1.00 89.69 101 ILE A CA 1
ATOM 717 C C . ILE A 1 101 ? -18.727 3.847 14.434 1.00 89.69 101 ILE A C 1
ATOM 719 O O . ILE A 1 101 ? -19.415 2.853 14.667 1.00 89.69 101 ILE A O 1
ATOM 723 N N . ALA A 1 102 ? -18.475 4.772 15.365 1.00 91.25 102 ALA A N 1
ATOM 724 C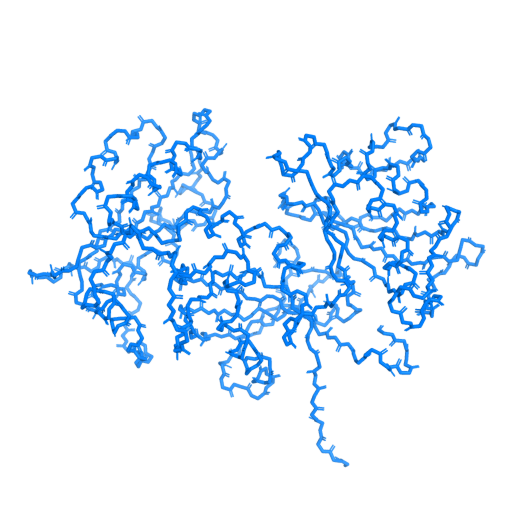 CA . ALA A 1 102 ? -18.944 4.660 16.746 1.00 91.25 102 ALA A CA 1
ATOM 725 C C . ALA A 1 102 ? -20.482 4.607 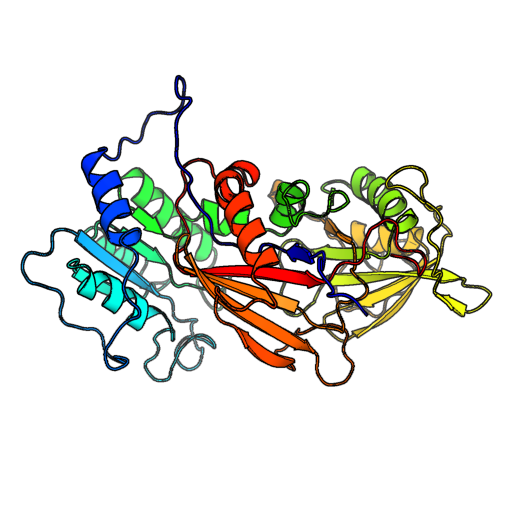16.825 1.00 91.25 102 ALA A C 1
ATOM 727 O O . ALA A 1 102 ? -21.055 3.763 17.515 1.00 91.25 102 ALA A O 1
ATOM 728 N N . ASN A 1 103 ? -21.162 5.437 16.028 1.00 89.75 103 ASN A N 1
ATOM 729 C CA . ASN A 1 103 ? -22.617 5.414 15.891 1.00 89.75 103 ASN A CA 1
ATOM 730 C C . ASN A 1 103 ? -23.138 4.126 15.231 1.00 89.75 103 ASN A C 1
ATOM 732 O O . ASN A 1 103 ? -24.280 3.745 15.484 1.00 89.75 103 ASN A O 1
ATOM 736 N N . GLY A 1 104 ? -22.333 3.445 14.410 1.00 87.94 104 GLY A N 1
ATOM 737 C CA . GLY A 1 104 ? -22.627 2.111 13.887 1.00 87.94 104 GLY A CA 1
ATOM 738 C C . GLY A 1 104 ? -22.678 1.062 14.999 1.00 87.94 104 GLY A C 1
ATOM 739 O O . GLY A 1 104 ? -23.681 0.364 15.125 1.00 87.94 104 GLY A O 1
ATOM 740 N N . VAL A 1 105 ? -21.659 1.028 15.867 1.00 88.19 105 VAL A N 1
ATOM 741 C CA . VAL A 1 105 ? -21.626 0.145 17.053 1.00 88.19 105 VAL A CA 1
ATOM 742 C C . VAL A 1 105 ? -22.820 0.410 17.977 1.00 88.19 105 VAL A C 1
ATOM 744 O O . VAL A 1 105 ? -23.487 -0.528 18.413 1.00 88.19 105 VAL A O 1
ATOM 747 N N . ILE A 1 106 ? -23.136 1.685 18.223 1.00 90.38 106 ILE A N 1
ATOM 748 C CA . ILE A 1 106 ? -24.276 2.099 19.057 1.00 90.38 106 ILE A CA 1
ATOM 749 C C . ILE A 1 106 ? -25.612 1.628 18.471 1.00 90.38 106 ILE A C 1
ATOM 751 O O . ILE A 1 106 ? -26.453 1.086 19.188 1.00 90.38 106 ILE A O 1
ATOM 755 N N . LYS A 1 107 ? -25.802 1.769 17.154 1.00 84.69 107 LYS A N 1
ATOM 756 C CA . LYS A 1 107 ? -27.009 1.297 16.455 1.00 84.69 107 LYS A CA 1
ATOM 757 C C . LYS A 1 107 ? -27.121 -0.231 16.410 1.00 84.69 107 LYS A C 1
ATOM 759 O O . LYS A 1 107 ? -28.237 -0.735 16.344 1.00 84.69 107 LYS A O 1
ATOM 764 N N . ALA A 1 108 ? -26.003 -0.953 16.498 1.00 86.00 108 ALA A N 1
ATOM 765 C CA . ALA A 1 108 ? -25.968 -2.408 16.654 1.00 86.00 108 ALA A CA 1
ATOM 766 C C . ALA A 1 108 ? -26.228 -2.886 18.104 1.00 86.00 108 ALA A C 1
ATOM 768 O O . ALA A 1 108 ? -26.240 -4.089 18.360 1.00 86.00 108 ALA A O 1
ATOM 769 N N . GLY A 1 109 ? -26.450 -1.973 19.061 1.00 86.62 109 GLY A N 1
ATOM 770 C CA . GLY A 1 109 ? -26.743 -2.303 20.462 1.00 86.62 109 GLY A CA 1
ATOM 771 C C . GLY A 1 109 ? -25.514 -2.481 21.363 1.00 86.62 109 GLY A C 1
ATOM 772 O O . GLY A 1 109 ? -25.657 -2.937 22.500 1.00 86.62 109 GLY A O 1
ATOM 773 N N . GLY A 1 110 ? -24.316 -2.138 20.879 1.00 89.62 110 GLY A N 1
ATOM 774 C CA . GLY A 1 110 ? -23.122 -1.985 21.715 1.00 89.62 110 GLY A CA 1
ATOM 775 C C . GLY A 1 110 ? -23.007 -0.572 22.291 1.00 89.62 110 GLY A C 1
ATOM 776 O O . GLY A 1 110 ? -23.700 0.346 21.861 1.00 89.62 110 GLY A O 1
ATOM 777 N N . SER A 1 111 ? -22.089 -0.365 23.231 1.00 95.44 111 SER A N 1
ATOM 778 C CA . SER A 1 111 ? -21.648 0.970 23.633 1.00 95.44 111 SER A CA 1
ATOM 779 C C . SER A 1 111 ? -20.351 1.334 22.920 1.00 95.44 111 SER A C 1
ATOM 781 O O . SER A 1 111 ? -19.529 0.467 22.613 1.00 95.44 111 SER A O 1
ATOM 783 N N . CYS A 1 112 ? -20.167 2.622 22.632 1.00 95.94 112 CYS A N 1
ATOM 784 C CA . CYS A 1 112 ? -18.950 3.109 21.999 1.00 95.94 112 CYS A CA 1
ATOM 785 C C . CYS A 1 112 ? -18.544 4.491 22.512 1.00 95.94 112 CYS A C 1
ATOM 787 O O . CYS A 1 112 ? -19.353 5.418 22.541 1.00 95.94 112 CYS A O 1
ATOM 789 N N . GLU A 1 113 ? -17.274 4.620 22.886 1.00 96.38 113 GLU A N 1
ATOM 790 C CA . GLU A 1 113 ? -16.608 5.893 23.174 1.00 96.38 113 GLU A CA 1
ATOM 791 C C . GLU A 1 113 ? -15.557 6.186 22.087 1.00 96.38 113 GLU A C 1
ATOM 793 O O . GLU A 1 113 ? -15.149 5.292 21.342 1.00 96.38 113 GLU A O 1
ATOM 798 N N . ILE A 1 114 ? -15.101 7.438 21.993 1.00 96.19 114 ILE A N 1
ATOM 799 C CA . ILE A 1 114 ? -13.966 7.825 21.142 1.00 96.19 114 ILE A CA 1
ATOM 800 C C . ILE A 1 114 ? -12.852 8.333 22.058 1.00 96.19 114 ILE A C 1
ATOM 802 O O . ILE A 1 114 ? -13.039 9.331 22.755 1.00 96.19 114 ILE A O 1
ATOM 806 N N . LEU A 1 115 ? -11.695 7.667 22.059 1.00 97.31 115 LEU A N 1
ATOM 807 C CA . LEU A 1 115 ? -10.517 8.092 22.820 1.00 97.31 115 LEU A CA 1
ATOM 808 C C . LEU A 1 115 ? -9.387 8.521 21.890 1.00 97.31 115 LEU A C 1
ATOM 810 O O . LEU A 1 115 ? -9.168 7.938 20.830 1.00 97.31 115 LEU A O 1
ATOM 814 N N . LYS A 1 116 ? -8.620 9.519 22.333 1.00 95.62 116 LYS A N 1
ATOM 815 C CA . LYS A 1 116 ? -7.408 9.965 21.646 1.00 95.62 116 LYS A CA 1
ATOM 816 C C . LYS A 1 116 ? -6.176 9.421 22.349 1.00 95.62 116 LYS A C 1
ATOM 818 O O . LYS A 1 116 ? -6.017 9.604 23.555 1.00 95.62 116 LYS A O 1
ATOM 823 N N . TYR A 1 117 ? -5.306 8.771 21.588 1.00 97.06 117 TYR A N 1
ATOM 824 C CA . TYR A 1 117 ? -3.955 8.471 22.032 1.00 97.06 117 TYR A CA 1
ATOM 825 C C . TYR A 1 117 ? -3.111 9.751 22.003 1.00 97.06 117 TYR A C 1
ATOM 827 O O . TYR A 1 117 ? -3.204 10.546 21.067 1.00 97.06 117 TYR A O 1
ATOM 835 N N . PHE A 1 118 ? -2.266 9.922 23.016 1.00 93.81 118 PHE A N 1
ATOM 836 C CA . PHE A 1 118 ? -1.220 10.940 23.052 1.00 93.81 118 PHE A CA 1
ATOM 837 C C . PHE A 1 118 ? 0.083 10.244 23.440 1.00 93.81 118 PHE A C 1
ATOM 839 O O . PHE A 1 118 ? 0.124 9.473 24.401 1.00 93.81 118 PHE A O 1
ATOM 846 N N . ASP A 1 119 ? 1.149 10.522 22.701 1.00 92.25 119 ASP A N 1
ATOM 847 C CA . ASP A 1 119 ? 2.467 9.896 22.847 1.00 92.25 119 ASP A CA 1
ATOM 848 C C . ASP A 1 119 ? 3.093 10.094 24.238 1.00 92.25 119 ASP A C 1
ATOM 850 O O . ASP A 1 119 ? 3.753 9.193 24.764 1.00 92.25 119 ASP A O 1
ATOM 854 N N . THR A 1 120 ? 2.819 11.256 24.834 1.00 94.62 120 THR A N 1
ATOM 855 C CA . THR A 1 120 ? 3.197 11.698 26.184 1.00 94.62 120 THR A CA 1
ATOM 856 C C . THR A 1 120 ? 2.307 11.141 27.301 1.00 94.62 120 THR A C 1
ATOM 858 O O . THR A 1 120 ? 2.713 11.164 28.460 1.00 94.62 120 THR A O 1
ATOM 861 N N . LYS A 1 121 ? 1.121 10.597 26.986 1.00 95.88 121 LYS A N 1
ATOM 862 C CA . LYS A 1 121 ? 0.148 10.055 27.963 1.00 95.88 121 LYS A CA 1
ATOM 863 C C . LYS A 1 121 ? -0.084 8.550 27.802 1.00 95.88 121 LYS A C 1
ATOM 865 O O . LYS A 1 121 ? -1.160 8.039 28.113 1.00 95.88 121 LYS A O 1
ATOM 870 N N . HIS A 1 122 ? 0.929 7.821 27.333 1.00 96.81 122 HIS A N 1
ATOM 871 C CA . HIS A 1 122 ? 0.831 6.388 27.039 1.00 96.81 122 HIS A CA 1
ATOM 872 C C . HIS A 1 122 ? 0.258 5.560 28.207 1.00 96.81 122 HIS A C 1
ATOM 874 O O . HIS A 1 122 ? -0.625 4.738 27.989 1.00 96.81 122 HIS A O 1
ATOM 880 N N . ALA A 1 123 ? 0.701 5.808 29.447 1.00 97.00 123 ALA A N 1
ATOM 881 C CA . ALA A 1 123 ? 0.223 5.082 30.628 1.00 97.00 123 ALA A CA 1
ATOM 882 C C . ALA A 1 123 ? -1.239 5.407 31.002 1.00 97.00 123 ALA A C 1
ATOM 884 O O . ALA A 1 123 ? -1.987 4.509 31.388 1.00 97.00 123 ALA A O 1
ATOM 885 N N . GLU A 1 124 ? -1.670 6.667 30.853 1.00 98.19 124 GLU A N 1
ATOM 886 C CA . GLU A 1 124 ? -3.075 7.060 31.051 1.00 98.19 124 GLU A CA 1
ATOM 887 C C . GLU A 1 124 ? -3.973 6.358 30.027 1.00 98.19 124 GLU A C 1
ATOM 889 O O . GLU A 1 124 ? -4.990 5.773 30.393 1.00 98.19 124 GLU A O 1
ATOM 894 N N . PHE A 1 125 ? -3.565 6.362 28.752 1.00 98.25 125 PHE A N 1
ATOM 895 C CA . PHE A 1 125 ? -4.295 5.692 27.679 1.00 98.25 125 PHE A CA 1
ATOM 896 C C . PHE A 1 125 ? -4.346 4.172 27.884 1.00 98.25 125 PHE A C 1
ATOM 898 O O . PHE A 1 125 ? -5.425 3.591 27.800 1.00 98.25 125 PHE A O 1
ATOM 905 N N . ALA A 1 126 ? -3.215 3.540 28.221 1.00 98.19 126 ALA A N 1
ATOM 906 C CA . ALA A 1 126 ? -3.128 2.104 28.487 1.00 98.19 126 ALA A CA 1
ATOM 907 C C . ALA A 1 126 ? -4.083 1.650 29.601 1.00 98.19 126 ALA A C 1
ATOM 909 O O . ALA A 1 126 ? -4.697 0.597 29.472 1.00 98.19 126 ALA A O 1
ATOM 910 N N . LYS A 1 127 ? -4.263 2.464 30.650 1.00 98.00 127 LYS A N 1
ATOM 911 C CA . LYS A 1 127 ? -5.255 2.223 31.709 1.00 98.00 127 LYS A CA 1
ATOM 912 C C . LYS A 1 127 ? -6.689 2.516 31.250 1.00 98.00 127 LYS A C 1
ATOM 914 O O . LYS A 1 127 ? -7.615 1.792 31.602 1.00 98.00 127 LYS A O 1
ATOM 919 N N . ALA A 1 128 ? -6.894 3.570 30.460 1.00 97.88 128 ALA A N 1
ATOM 920 C CA . ALA A 1 128 ? -8.217 3.960 29.973 1.00 97.88 128 ALA A CA 1
ATOM 921 C C . ALA A 1 128 ? -8.844 2.931 29.016 1.00 97.88 128 ALA A C 1
ATOM 923 O O . ALA A 1 128 ? -10.072 2.853 28.945 1.00 97.88 128 ALA A O 1
ATOM 924 N N . ILE A 1 129 ? -8.032 2.141 28.299 1.00 98.00 129 ILE A N 1
ATOM 925 C CA . ILE A 1 129 ? -8.528 1.109 27.376 1.00 98.00 129 ILE A CA 1
ATOM 926 C C . ILE A 1 129 ? -8.955 -0.206 28.051 1.00 98.00 129 ILE A C 1
ATOM 928 O O . ILE A 1 129 ? -9.676 -0.984 27.434 1.00 98.00 129 ILE A O 1
ATOM 932 N N . GLU A 1 130 ? -8.584 -0.457 29.312 1.00 96.00 130 GLU A N 1
ATOM 933 C CA . GLU A 1 130 ? -8.850 -1.745 29.989 1.00 96.00 130 GLU A CA 1
ATOM 934 C C . GLU A 1 130 ? -10.344 -2.025 30.241 1.00 96.00 130 GLU A C 1
ATOM 936 O O . GLU A 1 130 ? -10.717 -3.161 30.519 1.00 96.00 130 GLU A O 1
ATOM 941 N N . LYS A 1 131 ? -11.215 -1.009 30.136 1.00 94.88 131 LYS A N 1
ATOM 942 C CA . LYS A 1 131 ? -12.672 -1.140 30.333 1.00 94.88 131 LYS A CA 1
ATOM 943 C C . LYS A 1 131 ? -13.459 -1.570 29.084 1.00 94.88 131 LYS A C 1
ATOM 945 O O . LYS A 1 131 ? -14.680 -1.715 29.188 1.00 94.88 131 LYS A O 1
ATOM 950 N N . TYR A 1 132 ? -12.804 -1.677 27.927 1.00 96.75 132 TYR A N 1
ATOM 951 C CA . TYR A 1 132 ? -13.423 -2.045 26.649 1.00 96.75 132 TYR A CA 1
ATOM 952 C C . TYR A 1 132 ? -13.118 -3.494 26.283 1.00 96.75 132 TYR A C 1
ATOM 954 O O . TYR A 1 132 ? -12.075 -4.022 26.667 1.00 96.75 132 TYR A O 1
ATOM 962 N N . ASP A 1 133 ? -13.981 -4.075 25.456 1.00 93.69 133 ASP A N 1
ATOM 963 C CA . ASP A 1 133 ? -13.809 -5.401 24.854 1.00 93.69 133 ASP A CA 1
ATOM 964 C C . ASP A 1 133 ? -13.124 -5.311 23.472 1.00 93.69 133 ASP A C 1
ATOM 966 O O . ASP A 1 133 ? -12.480 -6.261 23.020 1.00 93.69 133 ASP A O 1
ATOM 970 N N . ALA A 1 134 ? -13.260 -4.162 22.790 1.00 93.69 134 ALA A N 1
ATOM 971 C CA . ALA A 1 134 ? -12.716 -3.934 21.451 1.00 93.69 134 ALA A CA 1
ATOM 972 C C . ALA A 1 134 ? -12.210 -2.496 21.217 1.00 93.69 134 ALA A C 1
ATOM 974 O O . ALA A 1 134 ? -12.854 -1.520 21.609 1.00 93.69 134 ALA A O 1
ATOM 975 N N . LEU A 1 135 ? -11.101 -2.362 20.487 1.00 96.75 135 LEU A N 1
ATOM 976 C CA . LEU A 1 135 ? -10.482 -1.105 20.062 1.00 96.75 135 LEU A CA 1
ATOM 977 C C . LEU A 1 135 ? -10.483 -1.007 18.531 1.00 96.75 135 LEU A C 1
ATOM 979 O O . LEU A 1 135 ? -9.822 -1.790 17.851 1.00 96.75 135 LEU A O 1
ATOM 983 N N . ILE A 1 136 ? -11.194 -0.024 17.979 1.00 95.50 136 ILE A N 1
ATOM 984 C CA . ILE A 1 136 ? -11.246 0.259 16.541 1.00 95.50 136 ILE A CA 1
ATOM 985 C C . ILE A 1 136 ? -10.256 1.387 16.235 1.00 95.50 136 ILE A C 1
ATOM 987 O O . ILE A 1 136 ? -10.537 2.563 16.471 1.00 95.50 136 ILE A O 1
ATOM 991 N N . VAL A 1 137 ? -9.080 1.043 15.719 1.00 94.75 137 VAL A N 1
ATOM 992 C CA . VAL A 1 137 ? -7.981 1.983 15.474 1.00 94.75 137 VAL A CA 1
ATOM 993 C C . VAL A 1 137 ? -8.227 2.768 14.182 1.00 94.75 137 VAL A C 1
ATOM 995 O O . VAL A 1 137 ? -8.188 2.233 13.072 1.00 94.75 137 VAL A O 1
ATOM 998 N N . ARG A 1 138 ? -8.459 4.078 14.319 1.00 92.19 138 ARG A N 1
ATOM 999 C CA . ARG A 1 138 ? -8.598 5.051 13.224 1.00 92.19 138 ARG A CA 1
ATOM 1000 C C . ARG A 1 138 ? -7.443 6.055 13.261 1.00 92.19 138 ARG A C 1
ATOM 1002 O O . ARG A 1 138 ? -7.625 7.260 13.419 1.00 92.19 138 ARG A O 1
ATOM 1009 N N . ILE A 1 139 ? -6.233 5.529 13.096 1.00 90.12 139 ILE A N 1
ATOM 1010 C CA . ILE A 1 139 ? -4.982 6.287 12.984 1.00 90.12 139 ILE A CA 1
ATOM 1011 C C . ILE A 1 139 ? -4.371 5.965 11.616 1.00 90.12 139 ILE A C 1
ATOM 1013 O O . ILE A 1 139 ? -4.297 4.791 11.247 1.00 90.12 139 ILE A O 1
ATOM 1017 N N . ASN A 1 140 ? -3.958 6.974 10.838 1.00 82.50 140 ASN A N 1
ATOM 1018 C CA . ASN A 1 140 ? -3.287 6.694 9.564 1.00 82.50 140 ASN A CA 1
ATOM 1019 C C . ASN A 1 140 ? -1.851 6.199 9.822 1.00 82.50 140 ASN A C 1
ATOM 1021 O O . ASN A 1 140 ? -1.179 6.752 10.699 1.00 82.50 140 ASN A O 1
ATOM 1025 N N . PRO A 1 141 ? -1.343 5.230 9.035 1.00 76.94 141 PRO A N 1
ATOM 1026 C CA . PRO A 1 141 ? 0.053 4.809 9.103 1.00 76.94 141 PRO A CA 1
ATOM 1027 C C . PRO A 1 141 ? 1.020 6.000 9.056 1.00 76.94 141 PRO A C 1
ATOM 1029 O O . PRO A 1 141 ? 0.825 6.941 8.286 1.00 76.94 141 PRO A O 1
ATOM 1032 N N . GLY A 1 142 ? 2.050 5.971 9.903 1.00 81.69 142 GLY A N 1
ATOM 1033 C CA . GLY A 1 142 ? 3.066 7.022 9.991 1.00 81.69 142 GLY A CA 1
ATOM 1034 C C . GLY A 1 142 ? 2.682 8.256 10.820 1.00 81.69 142 GLY A C 1
ATOM 1035 O O . GLY A 1 142 ? 3.584 8.983 11.229 1.00 81.69 142 GLY A O 1
ATOM 1036 N N . GLN A 1 143 ? 1.402 8.489 11.156 1.00 87.50 143 GLN A N 1
ATOM 1037 C CA . GLN A 1 143 ? 1.025 9.628 12.017 1.00 87.50 143 GLN A CA 1
ATOM 1038 C C . GLN A 1 143 ? 1.668 9.542 13.412 1.00 87.50 143 GLN A C 1
ATOM 1040 O O . GLN A 1 143 ? 2.084 10.563 13.949 1.00 87.50 143 GLN A O 1
ATOM 1045 N N . LEU A 1 144 ? 1.841 8.333 13.959 1.00 91.19 144 LEU A N 1
ATOM 1046 C CA . LEU A 1 144 ? 2.509 8.080 15.248 1.00 91.19 144 LEU A CA 1
ATOM 1047 C C . LEU A 1 144 ? 4.040 8.256 15.223 1.00 91.19 144 LEU A C 1
ATOM 1049 O O . LEU A 1 144 ? 4.704 7.916 16.201 1.00 91.19 144 LEU A O 1
ATOM 1053 N N . SER A 1 145 ? 4.589 8.766 14.119 1.00 89.50 145 SER A N 1
ATOM 1054 C CA . SER A 1 145 ? 5.990 9.183 13.988 1.00 89.50 145 SER A CA 1
ATOM 1055 C C . SER A 1 145 ? 6.129 10.673 13.636 1.00 89.50 145 SER A C 1
ATOM 1057 O O . SER A 1 145 ? 7.245 11.171 13.512 1.00 89.50 145 SER A O 1
ATOM 1059 N N . GLN A 1 146 ? 5.022 11.404 13.458 1.00 89.06 146 GLN A N 1
ATOM 1060 C CA . GLN A 1 146 ? 5.023 12.814 13.053 1.00 89.06 146 GLN A CA 1
ATOM 1061 C C . GLN A 1 146 ? 4.974 13.721 14.286 1.00 89.06 146 GLN A C 1
ATOM 1063 O O . GLN A 1 146 ? 3.932 13.847 14.921 1.00 89.06 146 GLN A O 1
ATOM 1068 N N . GLY A 1 147 ? 6.095 14.365 14.627 1.00 88.69 147 GLY A N 1
ATOM 1069 C CA . GLY A 1 147 ? 6.158 15.340 15.728 1.00 88.69 147 GLY A CA 1
ATOM 1070 C C . GLY A 1 147 ? 5.994 14.750 17.138 1.00 88.69 147 GLY A C 1
ATOM 1071 O O . GLY A 1 147 ? 5.730 15.492 18.079 1.00 88.69 147 GLY A O 1
ATOM 1072 N N . THR A 1 148 ? 6.129 13.432 17.282 1.00 93.75 148 THR A N 1
ATOM 1073 C CA . THR A 1 148 ? 6.001 12.683 18.544 1.00 93.75 148 THR A CA 1
ATOM 1074 C C . THR A 1 148 ? 7.354 12.298 19.136 1.00 93.75 148 THR A C 1
ATOM 1076 O O . THR A 1 148 ? 8.358 12.246 18.426 1.00 93.75 148 THR A O 1
ATOM 1079 N N . LEU A 1 149 ? 7.366 11.878 20.404 1.00 92.88 149 LEU A N 1
ATOM 1080 C CA . LEU A 1 149 ? 8.505 11.202 21.033 1.00 92.88 149 LEU A CA 1
ATOM 1081 C C . LEU A 1 149 ? 9.050 10.042 20.158 1.00 92.88 149 LEU A C 1
ATOM 1083 O O . LEU A 1 149 ? 8.252 9.311 19.555 1.00 92.88 149 LEU A O 1
ATOM 1087 N N . PRO A 1 150 ? 10.375 9.793 20.123 1.00 93.19 150 PRO A N 1
ATOM 1088 C CA . PRO A 1 150 ? 10.959 8.668 19.389 1.00 93.19 150 PRO A CA 1
ATOM 1089 C C . PRO A 1 150 ? 10.319 7.320 19.754 1.00 93.19 150 PRO A C 1
ATOM 1091 O O . PRO A 1 150 ? 9.971 7.079 20.911 1.00 93.19 150 PRO A O 1
ATOM 1094 N N . GLY A 1 151 ? 10.130 6.439 18.767 1.00 92.31 151 GLY A N 1
ATOM 1095 C CA . GLY A 1 151 ? 9.557 5.099 18.965 1.00 92.31 151 GLY A CA 1
ATOM 1096 C C . GLY A 1 151 ? 8.062 5.054 19.325 1.00 92.31 151 GLY A C 1
ATOM 1097 O O . GLY A 1 151 ? 7.589 4.024 19.800 1.00 92.31 151 GLY A O 1
ATOM 1098 N N . THR A 1 152 ? 7.305 6.142 19.137 1.00 94.44 152 THR A N 1
ATOM 1099 C CA . THR A 1 152 ? 5.881 6.213 19.525 1.00 94.44 152 THR A CA 1
ATOM 1100 C C . THR A 1 152 ? 4.998 5.183 18.813 1.00 94.44 152 THR A C 1
ATOM 1102 O O . THR A 1 152 ? 4.203 4.534 19.493 1.00 94.44 152 THR A O 1
ATOM 1105 N N . GLN A 1 153 ? 5.182 4.972 17.503 1.00 92.94 153 GLN A N 1
ATOM 1106 C CA . GLN A 1 153 ? 4.546 3.886 16.738 1.00 92.94 153 GLN A CA 1
ATOM 1107 C C . GLN A 1 153 ? 4.792 2.518 17.407 1.00 92.94 153 GLN A C 1
ATOM 1109 O O . GLN A 1 153 ? 3.847 1.872 17.847 1.00 92.94 153 GLN A O 1
ATOM 1114 N N . ALA A 1 154 ? 6.058 2.141 17.625 1.00 92.94 154 ALA A N 1
ATOM 1115 C CA . ALA A 1 154 ? 6.419 0.860 18.238 1.00 92.94 154 ALA A CA 1
ATOM 1116 C C . ALA A 1 154 ? 5.851 0.674 19.661 1.00 92.94 154 ALA A C 1
ATOM 1118 O O . ALA A 1 154 ? 5.407 -0.422 20.006 1.00 92.94 154 ALA A O 1
ATOM 1119 N N . ARG A 1 155 ? 5.806 1.734 20.489 1.00 96.50 155 ARG A N 1
ATOM 1120 C CA . ARG A 1 155 ? 5.148 1.676 21.812 1.00 96.50 155 ARG A CA 1
ATOM 1121 C C . ARG A 1 155 ? 3.640 1.444 21.696 1.00 96.50 155 ARG A C 1
ATOM 1123 O O . ARG A 1 155 ? 3.085 0.686 22.486 1.00 96.50 155 ARG A O 1
ATOM 1130 N N . PHE A 1 156 ? 2.977 2.096 20.742 1.00 97.12 156 PHE A N 1
ATOM 1131 C CA . PHE A 1 156 ? 1.545 1.912 20.503 1.00 97.12 156 PHE A CA 1
ATOM 1132 C C . PHE A 1 156 ? 1.242 0.488 20.018 1.00 97.12 156 PHE A C 1
ATOM 1134 O O . PHE A 1 156 ? 0.386 -0.180 20.594 1.00 97.12 156 PHE A O 1
ATOM 1141 N N . ASP A 1 157 ? 2.003 -0.019 19.048 1.00 95.25 157 ASP A N 1
ATOM 1142 C CA . ASP A 1 157 ? 1.828 -1.371 18.507 1.00 95.25 157 ASP A CA 1
ATOM 1143 C C . ASP A 1 157 ? 2.095 -2.447 19.570 1.00 95.25 157 ASP A C 1
ATOM 1145 O O . ASP A 1 157 ? 1.360 -3.431 19.664 1.00 95.25 157 ASP A O 1
ATOM 1149 N N . ALA A 1 158 ? 3.090 -2.243 20.441 1.00 96.75 158 ALA A N 1
ATOM 1150 C CA . ALA A 1 158 ? 3.338 -3.114 21.589 1.00 96.75 158 ALA A CA 1
ATOM 1151 C C . ALA A 1 158 ? 2.159 -3.133 22.581 1.00 96.75 158 ALA A C 1
ATOM 1153 O O . ALA A 1 158 ? 1.798 -4.203 23.079 1.00 96.75 158 ALA A O 1
ATOM 1154 N N . LEU A 1 159 ? 1.521 -1.984 22.840 1.00 98.12 159 LEU A N 1
ATOM 1155 C CA . LEU A 1 159 ? 0.322 -1.900 23.680 1.00 98.12 159 LEU A CA 1
ATOM 1156 C C . LEU A 1 159 ? -0.877 -2.604 23.030 1.00 98.12 159 LEU A C 1
ATOM 1158 O O . LEU A 1 159 ? -1.563 -3.369 23.707 1.00 98.12 159 LEU A O 1
ATOM 1162 N N . MET A 1 160 ? -1.103 -2.403 21.729 1.00 97.69 160 MET A N 1
ATOM 1163 C CA . MET A 1 160 ? -2.166 -3.089 20.986 1.00 97.69 160 MET A CA 1
ATOM 1164 C C . MET A 1 160 ? -1.964 -4.610 21.006 1.00 97.69 160 MET A C 1
ATOM 1166 O O . MET A 1 160 ? -2.872 -5.347 21.376 1.00 97.69 160 MET A O 1
ATOM 1170 N N . ASN A 1 161 ? -0.750 -5.091 20.727 1.00 95.50 161 ASN A N 1
ATOM 1171 C CA . ASN A 1 161 ? -0.414 -6.516 20.805 1.00 95.50 161 ASN A CA 1
ATOM 1172 C C . ASN A 1 161 ? -0.539 -7.084 22.233 1.00 95.50 161 ASN A C 1
ATOM 1174 O O . ASN A 1 161 ? -0.919 -8.241 22.409 1.00 95.50 161 ASN A O 1
ATOM 1178 N N . SER A 1 162 ? -0.246 -6.289 23.267 1.00 96.44 162 SER A N 1
ATOM 1179 C CA . SER A 1 162 ? -0.468 -6.663 24.672 1.00 96.44 162 SER A CA 1
ATOM 1180 C C . SER A 1 162 ? -1.960 -6.794 25.003 1.00 96.44 162 SER A C 1
ATOM 1182 O O . SER A 1 162 ? -2.362 -7.739 25.678 1.00 96.44 162 SER A O 1
ATOM 1184 N N . TYR A 1 163 ? -2.797 -5.898 24.473 1.00 95.19 163 TYR A N 1
ATOM 1185 C CA . TYR A 1 163 ? -4.252 -5.954 24.621 1.00 95.19 163 TYR A CA 1
ATOM 1186 C C . TYR A 1 163 ? -4.857 -7.182 23.907 1.00 95.19 163 TYR A C 1
ATOM 1188 O O . TYR A 1 163 ? -5.649 -7.895 24.521 1.00 95.19 163 TYR A O 1
ATOM 1196 N N . ILE A 1 164 ? -4.387 -7.517 22.694 1.00 91.38 164 ILE A N 1
ATOM 1197 C CA . ILE A 1 164 ? -4.753 -8.768 21.990 1.00 91.38 164 ILE A CA 1
ATOM 1198 C C . ILE A 1 164 ? -4.409 -10.001 22.837 1.00 91.38 164 ILE A C 1
ATOM 1200 O O . ILE A 1 164 ? -5.248 -10.874 23.047 1.00 91.38 164 ILE A O 1
ATOM 1204 N N . LYS A 1 165 ? -3.195 -10.058 23.403 1.00 92.06 165 LYS A N 1
ATOM 1205 C CA . LYS A 1 165 ? -2.754 -11.173 24.264 1.00 92.06 165 LYS A CA 1
ATOM 1206 C C . LYS A 1 165 ? -3.574 -11.337 25.551 1.00 92.06 165 LYS A C 1
ATOM 1208 O O . LYS A 1 165 ? -3.556 -12.419 26.129 1.00 92.06 165 LYS A O 1
ATOM 1213 N N . LYS A 1 166 ? -4.282 -10.294 25.999 1.00 91.56 166 LYS A N 1
ATOM 1214 C CA . LYS A 1 166 ? -5.226 -10.344 27.131 1.00 91.56 166 LYS A CA 1
ATOM 1215 C C . LYS A 1 166 ? -6.645 -10.790 26.722 1.00 91.56 166 LYS A C 1
ATOM 1217 O O . LYS A 1 166 ? -7.519 -10.828 27.580 1.00 91.56 166 LYS A O 1
ATOM 1222 N N . GLY A 1 167 ? -6.880 -11.112 25.446 1.00 89.19 167 GLY A N 1
ATOM 1223 C CA . GLY A 1 167 ? -8.190 -11.496 24.903 1.00 89.19 167 GLY A CA 1
ATOM 1224 C C . GLY A 1 167 ? -9.042 -10.327 24.391 1.00 89.19 167 GLY A C 1
ATOM 1225 O O . GLY A 1 167 ? -10.176 -10.548 23.974 1.00 89.19 167 GLY A O 1
ATOM 1226 N N . GLY A 1 168 ? -8.522 -9.096 24.408 1.00 88.38 168 GLY A N 1
ATOM 1227 C CA . GLY A 1 168 ? -9.204 -7.933 23.837 1.00 88.38 168 GLY A CA 1
ATOM 1228 C C . GLY A 1 168 ? -9.052 -7.862 22.315 1.00 88.38 168 GLY A C 1
ATOM 1229 O O . GLY A 1 168 ? -8.056 -8.309 21.753 1.00 88.38 168 GLY A O 1
ATOM 1230 N N . ILE A 1 169 ? -10.020 -7.270 21.619 1.00 90.56 169 ILE A N 1
ATOM 1231 C CA . ILE A 1 169 ? -9.998 -7.179 20.150 1.00 90.56 169 ILE A CA 1
ATOM 1232 C C . ILE A 1 169 ? -9.359 -5.854 19.716 1.00 90.56 169 ILE A C 1
ATOM 1234 O O . ILE A 1 169 ? -9.810 -4.794 20.136 1.00 90.56 169 ILE A O 1
ATOM 1238 N N . VAL A 1 170 ? -8.355 -5.875 18.833 1.00 92.19 170 VAL A N 1
ATOM 1239 C CA . VAL A 1 170 ? -7.837 -4.654 18.178 1.00 92.19 170 VAL A CA 1
ATOM 1240 C C . VAL A 1 170 ? -8.077 -4.739 16.685 1.00 92.19 170 VAL A C 1
ATOM 1242 O O . VAL A 1 170 ? -7.809 -5.762 16.061 1.00 92.19 170 VAL A O 1
ATOM 1245 N N . TRP A 1 171 ? -8.590 -3.655 16.115 1.00 88.06 171 TRP A N 1
ATOM 1246 C CA . TRP A 1 171 ? -9.115 -3.663 14.766 1.00 88.06 171 TRP A CA 1
ATOM 1247 C C . TRP A 1 171 ? -8.782 -2.364 14.010 1.00 88.06 171 TRP A C 1
ATOM 1249 O O . TRP A 1 171 ? -9.375 -1.319 14.256 1.00 88.06 171 TRP A O 1
ATOM 1259 N N . SER A 1 172 ? -7.871 -2.368 13.038 1.00 87.00 172 SER A N 1
ATOM 1260 C CA . SER A 1 172 ? -6.993 -3.474 12.618 1.00 87.00 172 SER A CA 1
ATOM 1261 C C . SER A 1 172 ? -5.992 -3.857 13.707 1.00 87.00 172 SER A C 1
ATOM 1263 O O . SER A 1 172 ? -5.523 -2.978 14.428 1.00 87.00 172 SER A O 1
ATOM 1265 N N . SER A 1 173 ? -5.600 -5.129 13.781 1.00 89.81 173 SER A N 1
ATOM 1266 C CA . SER A 1 173 ? -4.411 -5.513 14.545 1.00 89.81 173 SER A CA 1
ATOM 1267 C C . SER A 1 173 ? -3.148 -4.876 13.929 1.00 89.81 173 SER A C 1
ATOM 1269 O O . SER A 1 173 ? -3.138 -4.555 12.728 1.00 89.81 173 SER A O 1
ATOM 1271 N N . PRO A 1 174 ? -2.059 -4.702 14.704 1.00 90.56 174 PRO A N 1
ATOM 1272 C CA . PRO A 1 174 ? -0.796 -4.202 14.162 1.00 90.56 174 PRO A CA 1
ATOM 1273 C C . PRO A 1 174 ? -0.226 -5.086 13.044 1.00 90.56 174 PRO A C 1
ATOM 1275 O O . PRO A 1 174 ? 0.375 -4.568 12.104 1.00 90.56 174 PRO A O 1
ATOM 1278 N N . ASP A 1 175 ? -0.436 -6.405 13.104 1.00 88.75 175 ASP A N 1
ATOM 1279 C CA . ASP A 1 175 ? 0.057 -7.346 12.091 1.00 88.75 175 ASP A CA 1
ATOM 1280 C C . ASP A 1 175 ? -0.682 -7.178 10.754 1.00 88.75 175 ASP A C 1
ATOM 1282 O O . ASP A 1 175 ? -0.048 -7.033 9.707 1.00 88.75 175 ASP A O 1
ATOM 1286 N N . VAL A 1 176 ? -2.015 -7.054 10.788 1.00 88.19 176 VAL A N 1
ATOM 1287 C CA . VAL A 1 176 ? -2.823 -6.715 9.605 1.00 88.19 176 VAL A CA 1
ATOM 1288 C C . VAL A 1 176 ? -2.391 -5.374 9.009 1.00 88.19 176 VAL A C 1
ATOM 1290 O O . VAL A 1 176 ? -2.144 -5.280 7.805 1.00 88.19 176 VAL A O 1
ATOM 1293 N N . GLN A 1 177 ? -2.229 -4.337 9.838 1.00 84.19 177 GLN A N 1
ATOM 1294 C CA . GLN A 1 177 ? -1.794 -3.017 9.368 1.00 84.19 177 GLN A CA 1
ATOM 1295 C C . GLN A 1 177 ? -0.376 -3.053 8.763 1.00 84.19 177 GLN A C 1
ATOM 1297 O O . GLN A 1 177 ? -0.103 -2.373 7.769 1.00 84.19 177 GLN A O 1
ATOM 1302 N N . THR A 1 178 ? 0.510 -3.886 9.316 1.00 84.50 178 THR A N 1
ATOM 1303 C CA . THR A 1 178 ? 1.885 -4.067 8.838 1.00 84.50 178 THR A CA 1
ATOM 1304 C C . THR A 1 178 ? 1.924 -4.797 7.500 1.00 84.50 178 THR A C 1
ATOM 1306 O O . THR A 1 178 ? 2.498 -4.257 6.550 1.00 84.50 178 THR A O 1
ATOM 1309 N N . LYS A 1 179 ? 1.312 -5.987 7.417 1.00 86.94 179 LYS A N 1
ATOM 1310 C CA . LYS A 1 179 ? 1.382 -6.900 6.264 1.00 86.94 179 LYS A CA 1
ATOM 1311 C C . LYS A 1 179 ? 0.541 -6.438 5.077 1.00 86.94 179 LYS A C 1
ATOM 1313 O O . LYS A 1 179 ? 1.012 -6.531 3.950 1.00 86.94 179 LYS A O 1
ATOM 1318 N N . MET A 1 180 ? -0.662 -5.904 5.299 1.00 86.06 180 MET A N 1
ATOM 1319 C CA . MET A 1 180 ? -1.521 -5.433 4.197 1.00 86.06 180 MET A CA 1
ATOM 1320 C C . MET A 1 180 ? -1.141 -4.044 3.693 1.00 86.06 180 MET A C 1
ATOM 1322 O O . MET A 1 180 ? -1.381 -3.711 2.537 1.00 86.06 180 MET A O 1
ATOM 1326 N N . GLY A 1 181 ? -0.512 -3.234 4.550 1.00 79.88 181 GLY A N 1
ATOM 1327 C CA . GLY A 1 181 ? 0.045 -1.941 4.161 1.00 79.88 181 GLY A CA 1
ATOM 1328 C C . GLY A 1 181 ? 1.424 -2.018 3.492 1.00 79.88 181 GLY A C 1
ATOM 1329 O O . GLY A 1 181 ? 1.931 -0.977 3.072 1.00 79.88 181 GLY A O 1
ATOM 1330 N N . ALA A 1 182 ? 2.065 -3.191 3.447 1.00 84.00 182 ALA A N 1
ATOM 1331 C CA . ALA A 1 182 ? 3.357 -3.395 2.790 1.00 84.00 182 ALA A CA 1
ATOM 1332 C C . ALA A 1 182 ? 3.171 -3.679 1.290 1.00 84.00 182 ALA A C 1
ATOM 1334 O O . ALA A 1 182 ? 2.183 -4.287 0.881 1.00 84.00 182 ALA A O 1
ATOM 1335 N N . LYS A 1 183 ? 4.101 -3.232 0.440 1.00 85.81 183 LYS A N 1
ATOM 1336 C CA . LYS A 1 183 ? 3.907 -3.307 -1.023 1.00 85.81 183 LYS A CA 1
ATOM 1337 C C . LYS A 1 183 ? 4.024 -4.723 -1.584 1.00 85.81 183 LYS A C 1
ATOM 1339 O O . LYS A 1 183 ? 3.398 -5.011 -2.599 1.00 85.81 183 LYS A O 1
ATOM 1344 N N . ASP A 1 184 ? 4.753 -5.613 -0.917 1.00 86.06 184 ASP A N 1
ATOM 1345 C CA . ASP A 1 184 ? 4.856 -7.036 -1.269 1.00 86.06 184 ASP A CA 1
ATOM 1346 C C . ASP A 1 184 ? 3.551 -7.816 -1.051 1.00 86.06 184 ASP A C 1
ATOM 1348 O O . ASP A 1 184 ? 3.415 -8.935 -1.551 1.00 86.06 184 ASP A O 1
ATOM 1352 N N . ALA A 1 185 ? 2.545 -7.212 -0.403 1.00 89.62 185 ALA A N 1
ATOM 1353 C CA . ALA A 1 185 ? 1.170 -7.703 -0.451 1.00 89.62 185 ALA A CA 1
ATOM 1354 C C . ALA A 1 185 ? 0.690 -7.908 -1.901 1.00 89.62 185 ALA A C 1
ATOM 1356 O O . ALA A 1 185 ? -0.007 -8.881 -2.176 1.00 89.62 185 ALA A O 1
ATOM 1357 N N . LEU A 1 186 ? 1.125 -7.058 -2.843 1.00 88.69 186 LEU A N 1
ATOM 1358 C CA . LEU A 1 186 ? 0.812 -7.180 -4.273 1.00 88.69 186 LEU A CA 1
ATOM 1359 C C . LEU A 1 186 ? 1.378 -8.463 -4.902 1.00 88.69 186 LEU A C 1
ATOM 1361 O O . LEU A 1 186 ? 0.737 -9.069 -5.756 1.00 88.69 186 LEU A O 1
ATOM 1365 N N . CYS A 1 187 ? 2.557 -8.894 -4.457 1.00 91.62 187 CYS A N 1
ATOM 1366 C CA . CYS A 1 187 ? 3.231 -10.097 -4.942 1.00 91.62 187 CYS A CA 1
ATOM 1367 C C . CYS A 1 187 ? 2.592 -11.353 -4.329 1.00 91.62 187 CYS A C 1
ATOM 1369 O O . CYS A 1 187 ? 2.368 -12.353 -5.004 1.00 91.62 187 CYS A O 1
ATOM 1371 N N . LYS A 1 188 ? 2.205 -11.274 -3.051 1.00 91.00 188 LYS A N 1
ATOM 1372 C CA . LYS A 1 188 ? 1.496 -12.339 -2.322 1.00 91.00 188 LYS A CA 1
ATOM 1373 C C . LYS A 1 188 ? 0.108 -12.658 -2.897 1.00 91.00 188 LYS A C 1
ATOM 1375 O O . LYS A 1 188 ? -0.326 -13.804 -2.832 1.00 91.00 188 LYS A O 1
ATOM 1380 N N . ILE A 1 189 ? -0.566 -11.675 -3.499 1.00 90.50 189 ILE A N 1
ATOM 1381 C CA . ILE A 1 189 ? -1.869 -11.845 -4.174 1.00 90.50 189 ILE A CA 1
ATOM 1382 C C . ILE A 1 189 ? -1.759 -12.044 -5.697 1.00 90.50 189 ILE A C 1
ATOM 1384 O O . ILE A 1 189 ? -2.780 -12.087 -6.384 1.00 90.50 189 ILE A O 1
ATOM 1388 N N . ALA A 1 190 ? -0.548 -12.175 -6.251 1.00 90.88 190 ALA A N 1
ATOM 1389 C CA . ALA A 1 190 ? -0.303 -12.206 -7.698 1.00 90.88 190 ALA A CA 1
ATOM 1390 C C . ALA A 1 190 ? -1.069 -13.315 -8.453 1.00 90.88 190 ALA A C 1
ATOM 1392 O O . ALA A 1 190 ? -1.347 -13.161 -9.641 1.00 90.88 190 ALA A O 1
ATOM 1393 N N . ASN A 1 191 ? -1.454 -14.391 -7.757 1.00 89.44 191 ASN A N 1
ATOM 1394 C CA . ASN A 1 191 ? -2.166 -15.553 -8.305 1.00 89.44 191 ASN A CA 1
ATOM 1395 C C . ASN A 1 191 ? -3.698 -15.538 -8.074 1.00 89.44 191 ASN A C 1
ATOM 1397 O O . ASN A 1 191 ? -4.364 -16.533 -8.350 1.00 89.44 191 ASN A O 1
ATOM 1401 N N . MET A 1 192 ? -4.270 -14.447 -7.548 1.00 88.88 192 MET A N 1
ATOM 1402 C CA . MET A 1 192 ? -5.727 -14.282 -7.366 1.00 88.88 192 MET A CA 1
ATOM 1403 C C . MET A 1 192 ? -6.454 -13.951 -8.684 1.00 88.88 192 MET A C 1
ATOM 1405 O O . MET A 1 192 ? -5.816 -13.643 -9.690 1.00 88.88 192 MET A O 1
ATOM 1409 N N . ASN A 1 193 ? -7.795 -13.946 -8.704 1.00 87.31 193 ASN A N 1
ATOM 1410 C CA . ASN A 1 193 ? -8.603 -13.724 -9.922 1.00 87.31 193 ASN A CA 1
ATOM 1411 C C . ASN A 1 193 ? -8.390 -12.352 -10.593 1.00 87.31 193 ASN A C 1
ATOM 1413 O O . ASN A 1 193 ? -8.738 -12.162 -11.771 1.00 87.31 193 ASN A O 1
ATOM 1417 N N . CYS A 1 194 ? -7.864 -11.390 -9.834 1.00 80.44 194 CYS A N 1
ATOM 1418 C CA . CYS A 1 194 ? -7.429 -10.077 -10.312 1.00 80.44 194 CYS A CA 1
ATOM 1419 C C . CYS A 1 194 ? -5.914 -9.845 -10.153 1.00 80.44 194 CYS A C 1
ATOM 1421 O O . CYS A 1 194 ? -5.454 -8.720 -10.332 1.00 80.44 194 CYS A O 1
ATOM 1423 N N . GLY A 1 195 ? -5.144 -10.867 -9.780 1.00 86.38 195 GLY A N 1
ATOM 1424 C CA . GLY A 1 195 ? -3.694 -10.780 -9.645 1.00 86.38 195 GLY A CA 1
ATOM 1425 C C . GLY A 1 195 ? -2.982 -10.615 -10.993 1.00 86.38 195 GLY A C 1
ATOM 1426 O O . GLY A 1 195 ? -3.561 -10.790 -12.068 1.00 86.38 195 GLY A O 1
ATOM 1427 N N . LEU A 1 196 ? -1.700 -10.262 -10.928 1.00 88.12 196 LEU A N 1
ATOM 1428 C CA . LEU A 1 196 ? -0.788 -10.260 -12.069 1.00 88.12 196 LEU A CA 1
ATOM 1429 C C . LEU A 1 196 ? 0.415 -11.119 -11.681 1.00 88.12 196 LEU A C 1
ATOM 1431 O O . LEU A 1 196 ? 1.223 -10.685 -10.864 1.00 88.12 196 LEU A O 1
ATOM 1435 N N . VAL A 1 197 ? 0.510 -12.327 -12.245 1.00 87.19 197 VAL A N 1
ATOM 1436 C CA . VAL A 1 197 ? 1.502 -13.361 -11.874 1.00 87.19 197 VAL A CA 1
ATOM 1437 C C . VAL A 1 197 ? 2.957 -12.906 -12.022 1.00 87.19 197 VAL A C 1
ATOM 1439 O O . VAL A 1 197 ? 3.838 -13.396 -11.328 1.00 87.19 197 VAL A O 1
ATOM 1442 N N . ASP A 1 198 ? 3.200 -11.920 -12.883 1.00 89.81 198 ASP A N 1
ATOM 1443 C CA . ASP A 1 198 ? 4.476 -11.237 -13.076 1.00 89.81 198 ASP A CA 1
ATOM 1444 C C . ASP A 1 198 ? 4.685 -10.062 -12.095 1.00 89.81 198 ASP A C 1
ATOM 1446 O O . ASP A 1 198 ? 5.401 -9.120 -12.420 1.00 89.81 198 ASP A O 1
ATOM 1450 N N . THR A 1 199 ? 4.054 -10.080 -10.914 1.00 93.75 199 THR A N 1
ATOM 1451 C CA . THR A 1 199 ? 4.281 -9.107 -9.825 1.00 93.75 199 THR A CA 1
ATOM 1452 C C . THR A 1 199 ? 5.216 -9.706 -8.782 1.00 93.75 199 THR A C 1
ATOM 1454 O O . THR A 1 199 ? 4.836 -10.633 -8.068 1.00 93.75 199 THR A O 1
ATOM 1457 N N . LEU A 1 200 ? 6.432 -9.174 -8.687 1.00 95.12 200 LEU A N 1
ATOM 1458 C CA . LEU A 1 200 ? 7.524 -9.740 -7.897 1.00 95.12 200 LEU A CA 1
ATOM 1459 C C . LEU A 1 200 ? 8.010 -8.763 -6.822 1.00 95.12 200 LEU A C 1
ATOM 1461 O O . LEU A 1 200 ? 7.899 -7.547 -6.964 1.00 95.12 200 LEU A O 1
ATOM 1465 N N . ALA A 1 201 ? 8.542 -9.305 -5.727 1.00 95.44 201 ALA A N 1
ATOM 1466 C CA . ALA A 1 201 ? 9.294 -8.557 -4.724 1.00 95.44 201 ALA A CA 1
ATOM 1467 C C . ALA A 1 201 ? 10.714 -9.120 -4.670 1.00 95.44 201 ALA A C 1
ATOM 1469 O O . ALA A 1 201 ? 10.883 -10.339 -4.631 1.00 95.44 201 ALA A O 1
ATOM 1470 N N . TYR A 1 202 ? 11.707 -8.237 -4.650 1.00 96.75 202 TYR A N 1
ATOM 1471 C CA . TYR A 1 202 ? 13.119 -8.594 -4.571 1.00 96.75 202 TYR A CA 1
ATOM 1472 C C . TYR A 1 202 ? 13.706 -8.085 -3.254 1.00 96.75 202 TYR A C 1
ATOM 1474 O O . TYR A 1 202 ? 13.448 -6.944 -2.860 1.00 96.75 202 TYR A O 1
ATOM 1482 N N . TYR A 1 203 ? 14.490 -8.935 -2.593 1.00 95.62 203 TYR A N 1
ATOM 1483 C CA . TYR A 1 203 ? 15.129 -8.671 -1.300 1.00 95.62 203 TYR A CA 1
ATOM 1484 C C . TYR A 1 203 ? 16.659 -8.638 -1.404 1.00 95.62 203 TYR A C 1
ATOM 1486 O O . TYR A 1 203 ? 17.327 -8.163 -0.489 1.00 95.62 203 TYR A O 1
ATOM 1494 N N . THR A 1 204 ? 17.210 -9.122 -2.517 1.00 97.38 204 THR A N 1
ATOM 1495 C CA . THR A 1 204 ? 18.642 -9.127 -2.828 1.00 97.38 204 THR A CA 1
ATOM 1496 C C . THR A 1 204 ? 18.924 -8.474 -4.183 1.00 97.38 204 THR A C 1
ATOM 1498 O O . THR A 1 204 ? 18.060 -8.387 -5.059 1.00 97.38 204 THR A O 1
ATOM 1501 N N . GLU A 1 205 ? 20.165 -8.024 -4.370 1.00 97.38 205 GLU A N 1
ATOM 1502 C CA . GLU A 1 205 ? 20.645 -7.451 -5.632 1.00 97.38 205 GLU A CA 1
ATOM 1503 C C . GLU A 1 205 ? 20.554 -8.446 -6.803 1.00 97.38 205 GLU A C 1
ATOM 1505 O O . GLU A 1 205 ? 20.192 -8.057 -7.914 1.00 97.38 205 GLU A O 1
ATOM 1510 N N . GLU A 1 206 ? 20.845 -9.728 -6.562 1.00 97.81 206 GLU A N 1
ATOM 1511 C CA . GLU A 1 206 ? 20.792 -10.782 -7.582 1.00 97.81 206 GLU A CA 1
ATOM 1512 C C . GLU A 1 206 ? 19.355 -11.048 -8.052 1.00 97.81 206 GLU A C 1
ATOM 1514 O O . GLU A 1 206 ? 19.098 -11.091 -9.261 1.00 97.81 206 GLU A O 1
ATOM 1519 N N . GLU A 1 207 ? 18.410 -11.166 -7.110 1.00 97.81 207 GLU A N 1
ATOM 1520 C CA . GLU A 1 207 ? 16.977 -11.287 -7.400 1.00 97.81 207 GLU A CA 1
ATOM 1521 C C . GLU A 1 207 ? 16.481 -10.093 -8.217 1.00 97.81 207 GLU A C 1
ATOM 1523 O O . GLU A 1 207 ? 15.808 -10.289 -9.228 1.00 97.81 207 GLU A O 1
ATOM 1528 N N . LEU A 1 208 ? 16.846 -8.869 -7.817 1.00 97.94 208 LEU A N 1
ATOM 1529 C CA . LEU A 1 208 ? 16.450 -7.641 -8.501 1.00 97.94 208 LEU A CA 1
ATOM 1530 C C . LEU A 1 208 ? 16.988 -7.593 -9.934 1.00 97.94 208 LEU A C 1
ATOM 1532 O O . LEU A 1 208 ? 16.208 -7.462 -10.879 1.00 97.94 208 LEU A O 1
ATOM 1536 N N . LYS A 1 209 ? 18.306 -7.748 -10.112 1.00 97.81 209 LYS A N 1
ATOM 1537 C CA . LYS A 1 209 ? 18.950 -7.700 -11.432 1.00 97.81 209 LYS A CA 1
ATOM 1538 C C . LYS A 1 209 ? 18.405 -8.781 -12.363 1.00 97.81 209 LYS A C 1
ATOM 1540 O O . LYS A 1 209 ? 18.129 -8.502 -13.528 1.00 97.81 209 LYS A O 1
ATOM 1545 N N . THR A 1 210 ? 18.216 -10.000 -11.863 1.00 97.81 210 THR A N 1
ATOM 1546 C CA . THR A 1 210 ? 17.714 -11.130 -12.661 1.00 97.81 210 THR A CA 1
ATOM 1547 C C . THR A 1 210 ? 16.220 -11.009 -12.956 1.00 97.81 210 THR A C 1
ATOM 1549 O O . THR A 1 210 ? 15.779 -11.290 -14.071 1.00 97.81 210 THR A O 1
ATOM 1552 N N . GLY A 1 211 ? 15.431 -10.603 -11.961 1.00 97.44 211 GLY A N 1
ATOM 1553 C CA . GLY A 1 211 ? 13.983 -10.476 -12.047 1.00 97.44 211 GLY A CA 1
ATOM 1554 C C . GLY A 1 211 ? 13.559 -9.343 -12.970 1.00 97.44 211 GLY A C 1
ATOM 1555 O O . GLY A 1 211 ? 12.843 -9.598 -13.938 1.00 97.44 211 GLY A O 1
ATOM 1556 N N . PHE A 1 212 ? 14.081 -8.130 -12.750 1.00 98.31 212 PHE A N 1
ATOM 1557 C CA . PHE A 1 212 ? 13.754 -6.958 -13.568 1.00 98.31 212 PHE A CA 1
ATOM 1558 C C . PHE A 1 212 ? 14.064 -7.184 -15.053 1.00 98.31 212 PHE A C 1
ATOM 1560 O O . PHE A 1 212 ? 13.262 -6.851 -15.924 1.0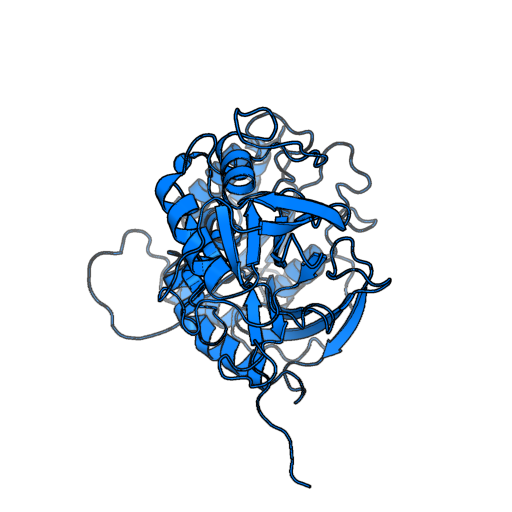0 98.31 212 PHE A O 1
ATOM 1567 N N . LYS A 1 213 ? 15.197 -7.827 -15.365 1.00 98.38 213 LYS A N 1
ATOM 1568 C CA . LYS A 1 213 ? 15.554 -8.184 -16.745 1.00 98.38 213 LYS A CA 1
ATOM 1569 C C . LYS A 1 213 ? 14.542 -9.126 -17.399 1.00 98.38 213 LYS A C 1
ATOM 1571 O O . LYS A 1 213 ? 14.316 -9.004 -18.598 1.00 98.38 213 LYS A O 1
ATOM 1576 N N . LYS A 1 214 ? 13.927 -10.049 -16.653 1.00 97.25 214 LYS A N 1
ATOM 1577 C CA . LYS A 1 214 ? 12.896 -10.974 -17.166 1.00 97.25 214 LYS A CA 1
ATOM 1578 C C . LYS A 1 214 ? 11.532 -10.306 -17.292 1.00 97.25 214 LYS A C 1
ATOM 1580 O O . LYS A 1 214 ? 10.848 -10.479 -18.298 1.00 97.25 214 LYS A O 1
ATOM 1585 N N . THR A 1 215 ? 11.125 -9.540 -16.284 1.00 96.88 215 THR A N 1
ATOM 1586 C CA . THR A 1 215 ? 9.828 -8.857 -16.274 1.00 96.88 215 THR A CA 1
ATOM 1587 C C . THR A 1 215 ? 9.784 -7.740 -17.316 1.00 96.88 215 THR A C 1
ATOM 1589 O O . THR A 1 215 ? 8.820 -7.660 -18.078 1.00 96.88 215 THR A O 1
ATOM 1592 N N . CYS A 1 216 ? 10.833 -6.918 -17.411 1.00 97.06 216 CYS A N 1
ATOM 1593 C CA . CYS A 1 216 ? 10.931 -5.810 -18.361 1.00 97.06 216 CYS A CA 1
ATOM 1594 C C . CYS A 1 216 ? 11.219 -6.279 -19.800 1.00 97.06 216 CYS A C 1
ATOM 1596 O O . CYS A 1 216 ? 10.858 -5.585 -20.743 1.00 97.06 216 CYS A O 1
ATOM 1598 N N . ALA A 1 217 ? 11.750 -7.494 -20.001 1.00 96.50 217 ALA A N 1
ATOM 1599 C CA . ALA A 1 217 ? 11.749 -8.146 -21.316 1.00 96.50 217 ALA A CA 1
ATOM 1600 C C . ALA A 1 217 ? 10.346 -8.590 -21.770 1.00 96.50 217 ALA A C 1
ATOM 1602 O O . ALA A 1 217 ? 10.128 -8.771 -22.965 1.00 96.50 217 ALA A O 1
ATOM 1603 N N . PHE A 1 218 ? 9.404 -8.791 -20.845 1.00 93.69 218 PHE A N 1
ATOM 1604 C CA . PHE A 1 218 ? 8.045 -9.253 -21.138 1.00 93.69 218 PHE A CA 1
ATOM 1605 C C . PHE A 1 218 ? 7.050 -8.097 -21.294 1.00 93.69 218 PHE A C 1
ATOM 1607 O O . PHE A 1 218 ? 6.208 -8.139 -22.187 1.00 93.69 218 PHE A O 1
ATOM 1614 N N . GLN A 1 219 ? 7.115 -7.078 -20.431 1.00 93.19 219 GLN A N 1
ATOM 1615 C CA . GLN A 1 219 ? 6.101 -6.019 -20.335 1.00 93.19 219 GLN A CA 1
ATOM 1616 C C . GLN A 1 219 ? 6.687 -4.698 -19.807 1.00 93.19 219 GLN A C 1
ATOM 1618 O O . GLN A 1 219 ? 7.688 -4.732 -19.086 1.00 93.19 219 GLN A O 1
ATOM 1623 N N . PRO A 1 220 ? 6.044 -3.537 -20.049 1.00 94.75 220 PRO A N 1
ATOM 1624 C CA . PRO A 1 220 ? 6.362 -2.307 -19.323 1.00 94.75 220 PRO A CA 1
ATOM 1625 C C . PRO A 1 220 ? 6.106 -2.481 -17.819 1.00 94.75 220 PRO A C 1
ATOM 1627 O O . PRO A 1 220 ? 5.194 -3.206 -17.403 1.00 94.75 220 PRO A O 1
ATOM 1630 N N . ARG A 1 221 ? 6.924 -1.834 -16.984 1.00 97.00 221 ARG A N 1
ATOM 1631 C CA . ARG A 1 221 ? 6.969 -2.063 -15.528 1.00 97.00 221 ARG A CA 1
ATOM 1632 C C . ARG A 1 221 ? 6.602 -0.817 -14.737 1.00 97.00 221 ARG A C 1
ATOM 1634 O O . ARG A 1 221 ? 6.736 0.304 -15.217 1.00 97.00 221 ARG A O 1
ATOM 1641 N N . VAL A 1 222 ? 6.167 -1.027 -13.502 1.00 95.44 222 VAL A N 1
ATOM 1642 C CA . VAL A 1 222 ? 6.146 -0.018 -12.450 1.00 95.44 222 VAL A CA 1
ATOM 1643 C C . VAL A 1 222 ? 6.874 -0.560 -11.221 1.00 95.44 222 VAL A C 1
ATOM 1645 O O . VAL A 1 222 ? 6.444 -1.530 -10.593 1.00 95.44 222 VAL A O 1
ATOM 1648 N N . ILE A 1 223 ? 7.988 0.088 -10.899 1.00 95.81 223 ILE A N 1
ATOM 1649 C CA . ILE A 1 223 ? 8.869 -0.212 -9.770 1.00 95.81 223 ILE A CA 1
ATOM 1650 C C . ILE A 1 223 ? 8.445 0.626 -8.567 1.00 95.81 223 ILE A C 1
ATOM 1652 O O . ILE A 1 223 ? 8.078 1.784 -8.740 1.00 95.81 223 ILE A O 1
ATOM 1656 N N . LYS A 1 224 ? 8.437 0.047 -7.361 1.00 93.25 224 LYS A N 1
ATOM 1657 C CA . LYS A 1 224 ? 7.898 0.665 -6.137 1.00 93.25 224 LYS A CA 1
ATOM 1658 C C . LYS A 1 224 ? 8.768 0.346 -4.918 1.00 93.25 224 LYS A C 1
ATOM 1660 O O . LYS A 1 224 ? 8.993 -0.828 -4.620 1.00 93.25 224 LYS A O 1
ATOM 1665 N N . GLN A 1 225 ? 9.148 1.368 -4.150 1.00 89.12 225 GLN A N 1
ATOM 1666 C CA . GLN A 1 225 ? 9.666 1.182 -2.788 1.00 89.12 225 GLN A CA 1
ATOM 1667 C C . GLN A 1 225 ? 8.590 0.678 -1.816 1.00 89.12 225 GLN A C 1
ATOM 1669 O O . GLN A 1 225 ? 7.403 0.966 -1.982 1.00 89.12 225 GLN A O 1
ATOM 1674 N N . ASN A 1 226 ? 9.011 -0.048 -0.774 1.00 84.19 226 ASN A N 1
ATOM 1675 C CA . ASN A 1 226 ? 8.136 -0.650 0.237 1.00 84.19 226 ASN A CA 1
ATOM 1676 C C . ASN A 1 226 ? 7.253 0.360 0.989 1.00 84.19 226 ASN A C 1
ATOM 1678 O O . ASN A 1 226 ? 6.037 0.196 1.108 1.00 84.19 226 ASN A O 1
ATOM 1682 N N . ARG A 1 227 ? 7.880 1.399 1.540 1.00 77.06 227 ARG A N 1
ATOM 1683 C CA . ARG A 1 227 ? 7.239 2.426 2.361 1.00 77.06 227 ARG A CA 1
ATOM 1684 C C . ARG A 1 227 ? 7.604 3.769 1.750 1.00 77.06 227 ARG A C 1
ATOM 1686 O O . ARG A 1 227 ? 8.772 4.046 1.550 1.00 77.06 227 ARG A O 1
ATOM 1693 N N . GLY A 1 228 ? 6.598 4.569 1.433 1.00 70.00 228 GLY A N 1
ATOM 1694 C CA . GLY A 1 228 ? 6.756 5.830 0.719 1.00 70.00 228 GLY A CA 1
ATOM 1695 C C . GLY A 1 228 ? 5.392 6.455 0.458 1.00 70.00 228 GLY A C 1
ATOM 1696 O O . GLY A 1 228 ? 4.354 5.803 0.631 1.00 70.00 228 GLY A O 1
ATOM 1697 N N . SER A 1 229 ? 5.377 7.723 0.062 1.00 67.50 229 SER A N 1
ATOM 1698 C CA . SER A 1 229 ? 4.147 8.468 -0.218 1.00 67.50 229 SER A CA 1
ATOM 1699 C C . SER A 1 229 ? 4.323 9.373 -1.438 1.00 67.50 229 SER A C 1
ATOM 1701 O O . SER A 1 229 ? 5.421 9.486 -1.965 1.00 67.50 229 SER A O 1
ATOM 1703 N N . ALA A 1 230 ? 3.232 9.971 -1.923 1.00 71.12 230 ALA A N 1
ATOM 1704 C CA . ALA A 1 230 ? 3.243 10.977 -2.993 1.00 71.12 230 ALA A CA 1
ATOM 1705 C C . ALA A 1 230 ? 3.931 10.598 -4.331 1.00 71.12 230 ALA A C 1
ATOM 1707 O O . ALA A 1 230 ? 4.124 11.475 -5.157 1.00 71.12 230 ALA A O 1
ATOM 1708 N N . GLY A 1 231 ? 4.237 9.319 -4.584 1.00 79.12 231 GLY A N 1
ATOM 1709 C CA . GLY A 1 231 ? 4.861 8.859 -5.836 1.00 79.12 231 GLY A CA 1
ATOM 1710 C C . GLY A 1 231 ? 6.392 8.773 -5.805 1.00 79.12 231 GLY A C 1
ATOM 1711 O O . GLY A 1 231 ? 6.977 8.280 -6.761 1.00 79.12 231 GLY A O 1
ATOM 1712 N N . GLU A 1 232 ? 7.024 9.187 -4.706 1.00 84.06 232 GLU A N 1
ATOM 1713 C CA . GLU A 1 232 ? 8.474 9.095 -4.496 1.00 84.06 232 GLU A CA 1
ATOM 1714 C C . GLU A 1 232 ? 8.943 7.632 -4.507 1.00 84.06 232 GLU A C 1
ATOM 1716 O O . GLU A 1 232 ? 8.296 6.762 -3.906 1.00 84.06 232 GLU A O 1
ATOM 1721 N N . GLY A 1 233 ? 10.059 7.344 -5.179 1.00 88.94 233 GLY A N 1
ATOM 1722 C CA . GLY A 1 233 ? 10.580 5.985 -5.335 1.00 88.94 233 GLY A CA 1
ATOM 1723 C C . GLY A 1 233 ? 9.605 5.064 -6.077 1.00 88.94 233 GLY A C 1
ATOM 1724 O O . GLY A 1 233 ? 9.551 3.858 -5.805 1.00 88.94 233 GLY A O 1
ATOM 1725 N N . ILE A 1 234 ? 8.775 5.630 -6.962 1.00 93.19 234 ILE A N 1
ATOM 1726 C CA . ILE A 1 234 ? 7.904 4.879 -7.867 1.00 93.19 234 ILE A CA 1
ATOM 1727 C C . ILE A 1 234 ? 8.200 5.288 -9.307 1.00 93.19 234 ILE A C 1
ATOM 1729 O O . ILE A 1 234 ? 7.951 6.425 -9.699 1.00 93.19 234 ILE A O 1
ATOM 1733 N N . TRP A 1 235 ? 8.673 4.330 -10.100 1.00 95.38 235 TRP A N 1
ATOM 1734 C CA . TRP A 1 235 ? 9.126 4.556 -11.471 1.00 95.38 235 TRP A CA 1
ATOM 1735 C C . TRP A 1 235 ? 8.283 3.782 -12.470 1.00 95.38 235 TRP A C 1
ATOM 1737 O O . TRP A 1 235 ? 8.104 2.574 -12.325 1.00 95.38 235 TRP A O 1
ATOM 1747 N N . LEU A 1 236 ? 7.803 4.464 -13.506 1.00 94.94 236 LEU A N 1
ATOM 1748 C CA . LEU A 1 236 ? 7.243 3.847 -14.704 1.00 94.94 236 LEU A CA 1
ATOM 1749 C C . LEU A 1 236 ? 8.386 3.547 -15.679 1.00 94.94 236 LEU A C 1
ATOM 1751 O O . LEU A 1 236 ? 9.161 4.445 -16.003 1.00 94.94 236 LEU A O 1
ATOM 1755 N N . CYS A 1 237 ? 8.492 2.303 -16.142 1.00 97.44 237 CYS A N 1
ATOM 1756 C CA . CYS A 1 237 ? 9.592 1.827 -16.979 1.00 97.44 237 CYS A CA 1
ATOM 1757 C C . CYS A 1 237 ? 9.065 1.294 -18.314 1.00 97.44 237 CYS A C 1
ATOM 1759 O O . CYS A 1 237 ? 8.231 0.382 -18.344 1.00 97.44 237 CYS A O 1
ATOM 1761 N N . TRP A 1 238 ? 9.609 1.801 -19.419 1.00 97.06 238 TRP A N 1
ATOM 1762 C CA . TRP A 1 238 ? 9.341 1.298 -20.767 1.00 97.06 238 TRP A CA 1
ATOM 1763 C C . TRP A 1 238 ? 10.646 1.023 -21.505 1.00 97.06 238 TRP A C 1
ATOM 1765 O O . TRP A 1 238 ? 11.574 1.825 -21.432 1.00 97.06 238 TRP A O 1
ATOM 1775 N N . LEU A 1 239 ? 10.690 -0.053 -22.288 1.00 97.56 239 LEU A N 1
ATOM 1776 C CA . LEU A 1 239 ? 11.772 -0.280 -23.242 1.00 97.56 239 LEU A CA 1
ATOM 1777 C C . LEU A 1 239 ? 11.830 0.828 -24.306 1.00 97.56 239 LEU A C 1
ATOM 1779 O O . LEU A 1 239 ? 10.799 1.274 -24.826 1.00 97.56 239 LEU A O 1
ATOM 1783 N N . TRP A 1 240 ? 13.048 1.252 -24.640 1.00 98.06 240 TRP A N 1
ATOM 1784 C CA . TRP A 1 240 ? 13.325 2.356 -25.553 1.00 98.06 240 TRP A CA 1
ATOM 1785 C C . TRP A 1 240 ? 14.400 1.977 -26.574 1.00 98.06 240 TRP A C 1
ATOM 1787 O O . TRP A 1 240 ? 15.474 1.496 -26.230 1.00 98.06 240 TRP A O 1
ATOM 1797 N N . ASP A 1 241 ? 14.136 2.244 -27.848 1.00 97.38 241 ASP A N 1
ATOM 1798 C CA . ASP A 1 241 ? 15.143 2.190 -28.903 1.00 97.38 241 ASP A CA 1
ATOM 1799 C C . ASP A 1 241 ? 15.934 3.505 -28.861 1.00 97.38 241 ASP A C 1
ATOM 1801 O O . ASP A 1 241 ? 15.440 4.559 -29.275 1.00 97.38 241 ASP A O 1
ATOM 1805 N N . LYS A 1 242 ? 17.159 3.447 -28.321 1.00 96.62 242 LYS A N 1
ATOM 1806 C CA . LYS A 1 242 ? 18.057 4.604 -28.171 1.00 96.62 242 LYS A CA 1
ATOM 1807 C C . LYS A 1 242 ? 18.444 5.236 -29.511 1.00 96.62 242 LYS A C 1
ATOM 1809 O O . LYS A 1 242 ? 18.621 6.448 -29.571 1.00 96.62 242 LYS A O 1
ATOM 1814 N N . ALA A 1 243 ? 18.575 4.437 -30.571 1.00 96.75 243 ALA A N 1
ATOM 1815 C CA . ALA A 1 243 ? 19.040 4.906 -31.874 1.00 96.75 243 ALA A CA 1
ATOM 1816 C C . ALA A 1 243 ? 17.919 5.586 -32.672 1.00 96.75 243 ALA A C 1
ATOM 1818 O O . ALA A 1 243 ? 18.139 6.634 -33.275 1.00 96.75 243 ALA A O 1
ATOM 1819 N N . ALA A 1 244 ? 16.707 5.024 -32.646 1.00 96.94 244 ALA A N 1
ATOM 1820 C CA . ALA A 1 244 ? 15.534 5.621 -33.289 1.00 96.94 244 ALA A CA 1
ATOM 1821 C C . ALA A 1 244 ? 14.748 6.587 -32.379 1.00 96.94 244 ALA A C 1
ATOM 1823 O O . ALA A 1 244 ? 13.749 7.152 -32.821 1.00 96.94 244 ALA A O 1
ATOM 1824 N N . ASN A 1 245 ? 15.174 6.747 -31.121 1.00 95.94 245 ASN A N 1
ATOM 1825 C CA . ASN A 1 245 ? 14.543 7.553 -30.075 1.00 95.94 245 ASN A CA 1
ATOM 1826 C C . ASN A 1 245 ? 13.019 7.340 -29.964 1.00 95.94 245 ASN A C 1
ATOM 1828 O O . ASN A 1 245 ? 12.230 8.283 -30.063 1.00 95.94 245 ASN A O 1
ATOM 1832 N N . LYS A 1 246 ? 12.601 6.081 -29.795 1.00 96.44 246 LYS A N 1
ATOM 1833 C CA . LYS A 1 246 ? 11.184 5.683 -29.751 1.00 96.44 246 LYS A CA 1
ATOM 1834 C C . LYS A 1 246 ? 10.930 4.568 -28.736 1.00 96.44 246 LYS A C 1
ATOM 1836 O O . LYS A 1 246 ? 11.816 3.772 -28.432 1.00 96.44 246 LYS A O 1
ATOM 1841 N N . LYS A 1 247 ? 9.683 4.460 -28.276 1.00 94.06 247 LYS A N 1
ATOM 1842 C CA . LYS A 1 247 ? 9.223 3.353 -27.429 1.00 94.06 247 LYS A CA 1
ATOM 1843 C C . LYS A 1 247 ? 9.249 2.036 -28.206 1.00 94.06 247 LYS A C 1
ATOM 1845 O O . LYS A 1 247 ? 8.871 1.992 -29.377 1.00 94.06 247 LYS A O 1
ATOM 1850 N N . ILE A 1 248 ? 9.666 0.964 -27.541 1.00 93.00 248 ILE A N 1
ATOM 1851 C CA . ILE A 1 248 ? 9.489 -0.399 -28.043 1.00 93.00 248 ILE A CA 1
ATOM 1852 C C . ILE A 1 248 ? 8.081 -0.852 -27.643 1.00 93.00 248 ILE A C 1
ATOM 1854 O O . ILE A 1 248 ? 7.775 -0.997 -26.461 1.00 93.00 248 ILE A O 1
ATOM 1858 N N . GLU A 1 249 ? 7.209 -1.013 -28.639 1.00 87.81 249 GLU A N 1
ATOM 1859 C CA . GLU A 1 249 ? 5.809 -1.421 -28.441 1.00 87.81 249 GLU A CA 1
ATOM 1860 C C . GLU A 1 249 ? 5.648 -2.947 -28.352 1.00 87.81 249 GLU A C 1
ATOM 1862 O O . GLU A 1 249 ? 4.837 -3.445 -27.576 1.00 87.81 249 GLU A O 1
ATOM 1867 N N . ILE A 1 250 ? 6.457 -3.701 -29.104 1.00 88.50 250 ILE A N 1
ATOM 1868 C CA . ILE A 1 250 ? 6.471 -5.168 -29.074 1.00 88.50 250 ILE A CA 1
ATOM 1869 C C . ILE A 1 250 ? 7.655 -5.614 -28.219 1.00 88.50 250 ILE A C 1
ATOM 1871 O O . ILE A 1 250 ? 8.809 -5.491 -28.628 1.00 88.50 250 ILE A O 1
ATOM 1875 N N . TYR A 1 251 ? 7.356 -6.111 -27.022 1.00 91.56 251 TYR A N 1
ATOM 1876 C CA . TYR A 1 251 ? 8.358 -6.545 -26.052 1.00 91.56 251 TYR A CA 1
ATOM 1877 C C . TYR A 1 251 ? 9.044 -7.847 -26.506 1.00 91.56 251 TYR A C 1
ATOM 1879 O O . TYR A 1 251 ? 8.414 -8.683 -27.160 1.00 91.56 251 TYR A O 1
ATOM 1887 N N . PRO A 1 252 ? 10.344 -8.037 -26.207 1.00 92.75 252 PRO A N 1
ATOM 1888 C CA . PRO A 1 252 ? 11.112 -9.140 -26.775 1.00 92.75 252 PRO A CA 1
ATOM 1889 C C . PRO A 1 252 ? 10.646 -10.524 -26.301 1.00 92.75 252 PRO A C 1
ATOM 1891 O O . PRO A 1 252 ? 10.775 -11.485 -27.065 1.00 92.75 252 PRO A O 1
ATOM 1894 N N . SER A 1 253 ? 10.134 -10.656 -25.075 1.00 92.50 253 SER A N 1
ATOM 1895 C CA . SER A 1 253 ? 9.632 -11.912 -24.504 1.00 92.50 253 SER A CA 1
ATOM 1896 C C . SER A 1 253 ? 8.118 -12.032 -24.738 1.00 92.50 253 SER A C 1
ATOM 1898 O O . SER A 1 253 ? 7.381 -11.204 -24.209 1.00 92.50 253 SER A O 1
ATOM 1900 N N . PRO A 1 254 ? 7.622 -13.032 -25.495 1.00 85.81 254 PRO A N 1
ATOM 1901 C CA . PRO A 1 254 ? 6.185 -13.207 -25.722 1.00 85.81 254 PRO A CA 1
ATOM 1902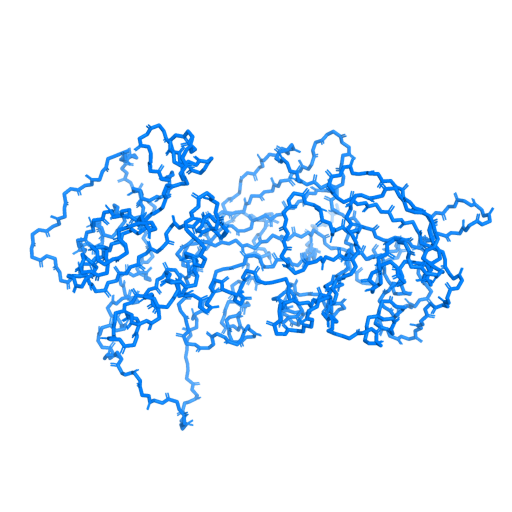 C C . PRO A 1 254 ? 5.465 -13.791 -24.497 1.00 85.81 254 PRO A C 1
ATOM 1904 O O . PRO A 1 254 ? 4.327 -13.417 -24.230 1.00 85.81 254 PRO A O 1
ATOM 1907 N N . ASN A 1 255 ? 6.132 -14.654 -23.723 1.00 87.69 255 ASN A N 1
ATOM 1908 C CA . ASN A 1 255 ? 5.668 -15.103 -22.411 1.00 87.69 255 ASN A CA 1
ATOM 1909 C C . ASN A 1 255 ? 6.604 -14.585 -21.312 1.00 87.69 255 ASN A C 1
ATOM 1911 O O . ASN A 1 255 ? 7.760 -14.221 -21.561 1.00 87.69 255 ASN A O 1
ATOM 1915 N N . PHE A 1 256 ? 6.112 -14.570 -20.074 1.00 88.94 256 PHE A N 1
ATOM 1916 C CA . PHE A 1 256 ? 6.915 -14.209 -18.911 1.00 88.94 256 PHE A CA 1
ATOM 1917 C C . PHE A 1 256 ? 8.031 -15.240 -18.670 1.00 88.94 256 PHE A C 1
ATOM 1919 O O . PHE A 1 256 ? 7.757 -16.415 -18.446 1.00 88.94 256 PHE A O 1
ATOM 1926 N N . GLY A 1 257 ? 9.286 -14.779 -18.672 1.00 88.75 257 GLY A N 1
ATOM 1927 C CA . GLY A 1 257 ? 10.461 -15.589 -18.334 1.00 88.75 257 GLY A CA 1
ATOM 1928 C C . GLY A 1 257 ? 11.213 -16.215 -19.515 1.00 88.75 257 GLY A C 1
ATOM 1929 O O . GLY A 1 257 ? 12.350 -16.634 -19.308 1.00 88.75 257 GLY A O 1
ATOM 1930 N N . ASP A 1 258 ? 10.651 -16.222 -20.733 1.00 92.75 258 ASP A N 1
ATOM 1931 C CA . ASP A 1 258 ? 11.304 -16.804 -21.925 1.00 92.75 258 ASP A CA 1
ATOM 1932 C C . ASP A 1 258 ? 12.605 -16.080 -22.313 1.00 92.75 258 ASP A C 1
ATOM 1934 O O . ASP A 1 258 ? 13.517 -16.686 -22.878 1.00 92.75 258 ASP A O 1
ATOM 1938 N N . LYS A 1 259 ? 12.688 -14.769 -22.051 1.00 96.19 259 LYS A N 1
ATOM 1939 C CA . LYS A 1 259 ? 13.859 -13.931 -22.341 1.00 96.19 259 LYS A CA 1
ATOM 1940 C C . LYS A 1 259 ? 14.214 -13.021 -21.169 1.00 96.19 259 LYS A C 1
ATOM 1942 O O . LYS A 1 259 ? 13.459 -12.848 -20.215 1.00 96.19 259 LYS A O 1
ATOM 1947 N N . SER A 1 260 ? 15.403 -12.437 -21.247 1.00 97.75 260 SER A N 1
ATOM 1948 C CA . SER A 1 260 ? 15.925 -11.443 -20.311 1.00 97.75 260 SER A CA 1
ATOM 1949 C C . SER A 1 260 ? 16.601 -10.324 -21.093 1.00 97.75 260 SER A C 1
ATOM 1951 O O . SER A 1 260 ? 17.187 -10.592 -22.142 1.00 97.75 260 SER A O 1
ATOM 1953 N N . LEU A 1 261 ? 16.528 -9.098 -20.580 1.00 98.44 261 LEU A N 1
ATOM 1954 C CA . LEU A 1 261 ? 17.293 -7.964 -21.099 1.00 98.44 261 LEU A CA 1
ATOM 1955 C C . LEU A 1 261 ? 18.798 -8.115 -20.819 1.00 98.44 261 LEU A C 1
ATOM 1957 O O . LEU A 1 261 ? 19.202 -8.716 -19.817 1.00 98.44 261 LEU A O 1
ATOM 1961 N N . GLY A 1 262 ? 19.619 -7.533 -21.688 1.00 98.38 262 GLY A N 1
ATOM 1962 C CA . GLY A 1 262 ? 21.039 -7.284 -21.460 1.00 98.38 262 GLY A CA 1
ATOM 1963 C C . GLY A 1 262 ? 21.284 -6.113 -20.500 1.00 98.38 262 GLY A C 1
ATOM 1964 O O . GLY A 1 262 ? 20.354 -5.489 -19.996 1.00 98.38 262 GLY A O 1
ATOM 1965 N N . ASP A 1 263 ? 22.557 -5.823 -20.230 1.00 98.44 263 ASP A N 1
ATOM 1966 C CA . ASP A 1 263 ? 22.959 -4.644 -19.444 1.00 98.44 263 ASP A CA 1
ATOM 1967 C C . ASP A 1 263 ? 22.784 -3.338 -20.235 1.00 98.44 263 ASP A C 1
ATOM 1969 O O . ASP A 1 263 ? 22.359 -2.338 -19.660 1.00 98.44 263 ASP A O 1
ATOM 1973 N N . ASP A 1 264 ? 23.063 -3.376 -21.543 1.00 98.19 264 ASP A N 1
ATOM 1974 C CA . ASP A 1 264 ? 23.042 -2.221 -22.455 1.00 98.19 264 ASP A CA 1
ATOM 1975 C C . ASP A 1 264 ? 21.660 -1.934 -23.075 1.00 98.19 264 ASP A C 1
ATOM 1977 O O . ASP A 1 264 ? 21.496 -0.938 -23.785 1.00 98.19 264 ASP A O 1
ATOM 1981 N N . ASP A 1 265 ? 20.657 -2.784 -22.812 1.00 98.50 265 ASP A N 1
ATOM 1982 C CA . ASP A 1 265 ? 19.267 -2.496 -23.178 1.00 98.50 265 ASP A CA 1
ATOM 1983 C C . ASP A 1 265 ? 18.818 -1.196 -22.502 1.00 98.50 265 ASP A C 1
ATOM 1985 O O . ASP A 1 265 ? 19.208 -0.895 -21.372 1.00 98.50 265 ASP A O 1
ATOM 1989 N N . TYR A 1 266 ? 18.008 -0.401 -23.198 1.00 98.31 266 TYR A N 1
ATOM 1990 C CA . TYR A 1 266 ? 17.744 0.982 -22.811 1.00 98.31 266 TYR A CA 1
ATOM 1991 C C . TYR A 1 266 ? 16.291 1.169 -22.365 1.00 98.31 266 TYR A C 1
ATOM 1993 O O . TYR A 1 266 ? 15.351 0.699 -23.013 1.00 98.31 266 TYR A O 1
ATOM 2001 N N . VAL A 1 267 ? 16.105 1.860 -21.242 1.00 98.50 267 VAL A N 1
ATOM 2002 C CA . VAL A 1 267 ? 14.804 2.112 -20.620 1.00 98.50 267 VAL A CA 1
ATOM 2003 C C . VAL A 1 267 ? 14.525 3.605 -20.515 1.00 98.50 267 VAL A C 1
ATOM 2005 O O . VAL A 1 267 ? 15.357 4.397 -20.073 1.00 98.50 267 VAL A O 1
ATOM 2008 N N . LYS A 1 268 ? 13.304 3.982 -20.890 1.00 98.06 268 LYS A N 1
ATOM 2009 C CA . LYS A 1 268 ? 12.689 5.246 -20.499 1.00 98.06 268 LYS A CA 1
ATOM 2010 C C . LYS A 1 268 ? 12.087 5.070 -19.111 1.00 98.06 268 LYS A C 1
ATOM 2012 O O . LYS A 1 268 ? 11.297 4.147 -18.896 1.00 98.06 268 LYS A O 1
ATOM 2017 N N . LEU A 1 269 ? 12.418 5.983 -18.213 1.00 97.44 269 LEU A N 1
ATOM 2018 C CA . LEU A 1 269 ? 11.972 6.010 -16.828 1.00 97.44 269 LEU A CA 1
ATOM 2019 C C . LEU A 1 269 ? 11.180 7.296 -16.568 1.00 97.44 269 LEU A C 1
ATOM 2021 O O . LEU A 1 269 ? 11.511 8.343 -17.117 1.00 97.44 269 LEU A O 1
ATOM 2025 N N . MET A 1 270 ? 10.127 7.226 -15.756 1.00 94.06 270 MET A N 1
ATOM 2026 C CA . MET A 1 270 ? 9.397 8.399 -15.256 1.00 94.06 270 MET A CA 1
ATOM 2027 C C . MET A 1 270 ? 9.087 8.221 -13.772 1.00 94.06 270 MET A C 1
ATOM 2029 O O . MET A 1 270 ? 8.429 7.239 -13.421 1.00 94.06 270 MET A O 1
ATOM 2033 N N . GLU A 1 271 ? 9.528 9.144 -12.916 1.00 91.62 271 GLU A N 1
ATOM 2034 C CA . GLU A 1 271 ? 9.197 9.097 -11.487 1.00 91.62 271 GLU A CA 1
ATOM 2035 C C . GLU A 1 271 ? 7.806 9.702 -11.232 1.00 91.62 271 GLU A C 1
ATOM 2037 O O . GLU A 1 271 ? 7.421 10.712 -11.819 1.00 91.62 271 GLU A O 1
ATOM 2042 N N . MET A 1 272 ? 7.003 9.064 -10.378 1.00 86.94 272 MET A N 1
ATOM 2043 C CA . MET A 1 272 ? 5.601 9.444 -10.158 1.00 86.94 272 MET A CA 1
ATOM 2044 C C . MET A 1 272 ? 5.392 10.599 -9.161 1.00 86.94 272 MET A C 1
ATOM 2046 O O . MET A 1 272 ? 4.244 10.986 -8.935 1.00 86.94 272 MET A O 1
ATOM 2050 N N . ASN A 1 273 ? 6.451 11.126 -8.543 1.00 84.56 273 ASN A N 1
ATOM 2051 C CA . ASN A 1 273 ? 6.399 12.276 -7.629 1.00 84.56 273 ASN A CA 1
ATOM 2052 C C . ASN A 1 273 ? 6.225 13.615 -8.367 1.00 84.56 273 ASN A C 1
ATOM 2054 O O . ASN A 1 273 ? 5.424 14.446 -7.939 1.00 84.56 273 ASN A O 1
ATOM 2058 N N . ASP A 1 274 ? 6.936 13.815 -9.477 1.00 85.44 274 ASP A N 1
ATOM 2059 C CA . ASP A 1 274 ? 6.946 15.058 -10.259 1.00 85.44 274 ASP A CA 1
ATOM 2060 C C . ASP A 1 274 ? 6.729 14.847 -11.775 1.00 85.44 274 ASP A C 1
ATOM 2062 O O . ASP A 1 274 ? 6.415 15.804 -12.486 1.00 85.44 274 ASP A O 1
ATOM 2066 N N . ASN A 1 275 ? 6.747 13.595 -12.255 1.00 86.69 275 ASN A N 1
ATOM 2067 C CA . ASN A 1 275 ? 6.644 13.186 -13.663 1.00 86.69 275 ASN A CA 1
ATOM 2068 C C . ASN A 1 275 ? 7.857 13.561 -14.539 1.00 86.69 275 ASN A C 1
ATOM 2070 O O . ASN A 1 275 ? 7.725 13.587 -15.770 1.00 86.69 275 ASN A O 1
ATOM 2074 N N . HIS A 1 276 ? 9.032 13.831 -13.955 1.00 91.38 276 HIS A N 1
ATOM 2075 C CA . HIS A 1 276 ? 10.264 13.961 -14.736 1.00 91.38 276 HIS A CA 1
ATOM 2076 C C . HIS A 1 276 ? 10.593 12.643 -15.456 1.00 91.38 276 HIS A C 1
ATOM 2078 O O . HIS A 1 276 ? 10.125 11.566 -15.081 1.00 91.38 276 HIS A O 1
ATOM 2084 N N . VAL A 1 277 ? 11.364 12.736 -16.541 1.00 94.69 277 VAL A N 1
ATOM 2085 C CA . VAL A 1 277 ? 11.692 11.600 -17.410 1.00 94.69 277 VAL A CA 1
ATOM 2086 C C . VAL A 1 277 ? 13.198 11.483 -17.556 1.00 94.69 277 VAL A C 1
ATOM 2088 O O . VAL A 1 277 ? 13.849 12.439 -17.975 1.00 94.69 277 VAL A O 1
ATOM 2091 N N . GLU A 1 278 ? 13.720 10.286 -17.310 1.00 96.69 278 GLU A N 1
ATOM 2092 C CA . GLU A 1 278 ? 15.126 9.941 -17.513 1.00 96.69 278 GLU A CA 1
ATOM 2093 C C . GLU A 1 278 ? 15.272 8.761 -18.489 1.00 96.69 278 GLU A C 1
ATOM 2095 O O . GLU A 1 278 ? 14.312 8.031 -18.758 1.00 96.69 278 GLU A O 1
ATOM 2100 N N . TYR A 1 279 ? 16.469 8.578 -19.050 1.00 98.25 279 TYR A N 1
ATOM 2101 C CA . TYR A 1 279 ? 16.755 7.528 -20.030 1.00 98.25 279 TYR A CA 1
ATOM 2102 C C . TYR A 1 279 ? 18.098 6.866 -19.726 1.00 98.25 279 TYR A C 1
ATOM 2104 O O . TYR A 1 279 ? 19.154 7.473 -19.909 1.00 98.25 279 TYR A O 1
ATOM 2112 N N . HIS A 1 280 ? 18.052 5.602 -19.317 1.00 98.56 280 HIS A N 1
ATOM 2113 C CA . HIS A 1 280 ? 19.196 4.874 -18.767 1.00 98.56 280 HIS A CA 1
ATOM 2114 C C . HIS A 1 280 ? 19.303 3.479 -19.370 1.00 98.56 280 HIS A C 1
ATOM 2116 O O . HIS A 1 280 ? 18.317 2.905 -19.831 1.00 98.56 280 HIS A O 1
ATOM 2122 N N . THR A 1 281 ? 20.503 2.914 -19.368 1.00 98.75 281 THR A N 1
ATOM 2123 C CA . THR A 1 281 ? 20.684 1.475 -19.578 1.00 98.75 281 THR A CA 1
ATOM 2124 C C . THR A 1 281 ? 20.092 0.689 -18.406 1.00 98.75 281 THR A C 1
ATOM 2126 O O . THR A 1 281 ? 19.956 1.197 -17.288 1.00 98.75 281 THR A O 1
ATOM 2129 N N . VAL A 1 282 ? 19.754 -0.581 -18.630 1.00 98.69 282 VAL A N 1
ATOM 2130 C CA . VAL A 1 282 ? 19.329 -1.495 -17.560 1.00 98.69 282 VAL A CA 1
ATOM 2131 C C . VAL A 1 282 ? 20.404 -1.574 -16.471 1.00 98.69 282 VAL A C 1
ATOM 2133 O O . VAL A 1 282 ? 20.067 -1.584 -15.288 1.00 98.69 282 VAL A O 1
ATOM 2136 N N . LYS A 1 283 ? 21.691 -1.569 -16.839 1.00 98.62 283 LYS A N 1
ATOM 2137 C CA . LYS A 1 283 ? 22.805 -1.552 -15.883 1.00 98.62 283 LYS A CA 1
ATOM 2138 C C . LYS A 1 283 ? 22.816 -0.302 -14.999 1.00 98.62 283 LYS A C 1
ATOM 2140 O O . LYS A 1 283 ? 22.927 -0.440 -13.780 1.00 98.62 283 LYS A O 1
ATOM 2145 N N . GLU A 1 284 ? 22.683 0.885 -15.587 1.00 98.75 284 GLU A N 1
ATOM 2146 C CA . GLU A 1 284 ? 22.611 2.163 -14.861 1.00 98.75 284 GLU A CA 1
ATOM 2147 C C . GLU A 1 284 ? 21.424 2.169 -13.885 1.00 98.75 284 GLU A C 1
ATOM 2149 O O . GLU A 1 284 ? 21.607 2.396 -12.688 1.00 98.75 284 GLU A O 1
ATOM 2154 N N . PHE A 1 285 ? 20.226 1.789 -14.350 1.00 98.62 285 PHE A N 1
ATOM 2155 C CA . PHE A 1 285 ? 19.026 1.747 -13.507 1.00 98.62 285 PHE A CA 1
ATOM 2156 C C . PHE A 1 285 ? 19.128 0.730 -12.361 1.00 98.62 285 PHE A C 1
ATOM 2158 O O . PHE A 1 285 ? 18.792 1.048 -11.222 1.00 98.62 285 PHE A O 1
ATOM 2165 N N . MET A 1 286 ? 19.644 -0.478 -12.614 1.00 98.56 286 MET A N 1
ATOM 2166 C CA . MET A 1 286 ? 19.868 -1.459 -11.544 1.00 98.56 286 MET A CA 1
ATOM 2167 C C . MET A 1 286 ? 20.932 -0.995 -10.545 1.00 98.56 286 MET A C 1
ATOM 2169 O O . MET A 1 286 ? 20.812 -1.276 -9.354 1.00 98.56 286 MET A O 1
ATOM 2173 N N . THR A 1 287 ? 21.949 -0.258 -10.998 1.00 98.56 287 THR A N 1
ATOM 2174 C CA . THR A 1 287 ? 22.983 0.299 -10.116 1.00 98.56 287 THR A CA 1
ATOM 2175 C C . THR A 1 287 ? 22.410 1.414 -9.237 1.00 98.56 287 THR A C 1
ATOM 2177 O O . THR A 1 287 ? 22.631 1.384 -8.030 1.00 98.56 287 THR A O 1
ATOM 2180 N N . PHE A 1 288 ? 21.577 2.304 -9.785 1.00 98.44 288 PHE A N 1
ATOM 2181 C CA . PHE A 1 288 ? 20.796 3.278 -9.011 1.00 98.44 288 PHE A CA 1
ATOM 2182 C C . PHE A 1 288 ? 19.876 2.604 -7.981 1.00 98.44 288 PHE A C 1
ATOM 2184 O O . PHE A 1 288 ? 19.879 2.967 -6.802 1.00 98.44 288 PHE A O 1
ATOM 2191 N N . CYS A 1 289 ? 19.127 1.573 -8.385 1.00 98.00 289 CYS A N 1
ATOM 2192 C CA . CYS A 1 289 ? 18.219 0.868 -7.483 1.00 98.00 289 CYS A CA 1
ATOM 2193 C C . CYS A 1 289 ? 18.928 0.184 -6.299 1.00 98.00 289 CYS A C 1
ATOM 2195 O O . CYS A 1 289 ? 18.335 0.079 -5.227 1.00 98.00 289 CYS A O 1
ATOM 2197 N N . VAL A 1 290 ? 20.167 -0.282 -6.465 1.00 97.88 290 VAL A N 1
ATOM 2198 C CA . VAL A 1 290 ? 20.909 -0.968 -5.392 1.00 97.88 290 VAL A CA 1
ATOM 2199 C C . VAL A 1 290 ? 21.791 -0.002 -4.602 1.00 97.88 290 VAL A C 1
ATOM 2201 O O . VAL A 1 290 ? 21.725 0.010 -3.380 1.00 97.88 290 VAL A O 1
ATOM 2204 N N . ASN A 1 291 ? 22.580 0.828 -5.287 1.00 97.81 291 ASN A N 1
ATOM 2205 C CA . ASN A 1 291 ? 23.680 1.601 -4.701 1.00 97.81 291 ASN A CA 1
ATOM 2206 C C . ASN A 1 291 ? 23.451 3.126 -4.710 1.00 97.81 291 ASN A C 1
ATOM 2208 O O . ASN A 1 291 ? 24.224 3.862 -4.096 1.00 97.81 291 ASN A O 1
ATOM 2212 N N . GLY A 1 292 ? 22.381 3.606 -5.348 1.00 97.44 292 GLY A N 1
ATOM 2213 C CA . GLY A 1 292 ? 22.035 5.028 -5.444 1.00 97.44 292 GLY A CA 1
ATOM 2214 C C . GLY A 1 292 ? 22.706 5.770 -6.611 1.00 97.44 292 GLY A C 1
ATOM 2215 O O 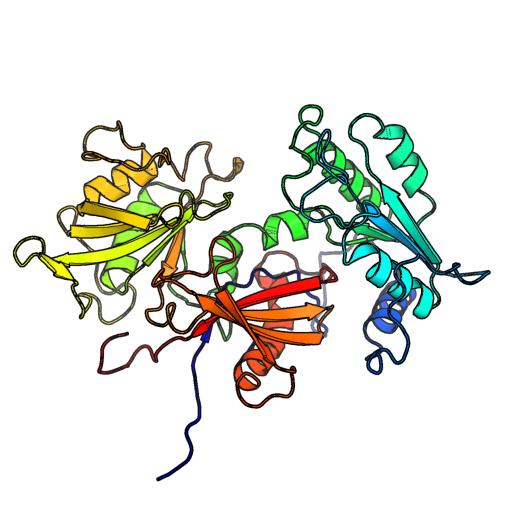. GLY A 1 292 ? 23.472 5.173 -7.369 1.00 97.44 292 GLY A O 1
ATOM 2216 N N . PRO A 1 293 ? 22.398 7.069 -6.786 1.00 96.50 293 PRO A N 1
ATOM 2217 C CA . PRO A 1 293 ? 22.781 7.841 -7.974 1.00 96.50 293 PRO A CA 1
ATOM 2218 C C . PRO A 1 293 ? 24.283 8.143 -8.074 1.00 96.50 293 PRO A C 1
ATOM 2220 O O . PRO A 1 293 ? 24.796 8.254 -9.182 1.00 96.50 293 PRO A O 1
ATOM 2223 N N . ASP A 1 294 ? 24.991 8.231 -6.944 1.00 95.75 294 ASP A N 1
ATOM 2224 C CA . ASP A 1 294 ? 26.430 8.545 -6.889 1.00 95.75 294 ASP A CA 1
ATOM 2225 C C . ASP A 1 294 ? 27.343 7.314 -7.084 1.00 95.75 294 ASP A C 1
ATOM 2227 O O . ASP A 1 294 ? 28.567 7.414 -6.976 1.00 95.75 294 ASP A O 1
ATOM 2231 N N . ALA A 1 295 ? 26.768 6.128 -7.307 1.00 97.62 295 ALA A N 1
ATOM 2232 C CA . ALA A 1 295 ? 27.524 4.887 -7.423 1.00 97.62 295 ALA A CA 1
ATOM 2233 C C . ALA A 1 295 ? 28.227 4.748 -8.786 1.00 97.62 295 ALA A C 1
ATOM 2235 O O . ALA A 1 295 ? 27.712 5.162 -9.828 1.00 97.62 295 ALA A O 1
ATOM 2236 N N . GLU A 1 296 ? 29.396 4.101 -8.800 1.00 97.31 296 GLU A N 1
ATOM 2237 C CA . GLU A 1 296 ? 30.139 3.848 -10.038 1.00 97.31 296 GLU A CA 1
ATOM 2238 C C . GLU A 1 296 ? 29.289 3.039 -11.033 1.00 97.31 296 GLU A C 1
ATOM 2240 O O . GLU A 1 296 ? 28.823 1.940 -10.735 1.00 97.31 296 GLU A O 1
ATOM 2245 N N . GLY A 1 297 ? 29.079 3.595 -12.229 1.00 95.44 297 GLY A N 1
ATOM 2246 C CA . GLY A 1 297 ? 28.250 2.977 -13.266 1.00 95.44 297 GLY A CA 1
ATOM 2247 C C . GLY A 1 297 ? 26.738 3.184 -13.111 1.00 95.44 297 GLY A C 1
ATOM 2248 O O . GLY A 1 297 ? 25.988 2.577 -13.871 1.00 95.44 297 GLY A O 1
ATOM 2249 N N . ALA A 1 298 ? 26.278 4.035 -12.184 1.00 96.50 298 ALA A N 1
ATOM 2250 C CA . ALA A 1 298 ? 24.869 4.432 -12.094 1.00 96.50 298 ALA A CA 1
ATOM 2251 C C . ALA A 1 298 ? 24.423 5.378 -13.222 1.00 96.50 298 ALA A C 1
ATOM 2253 O O . ALA A 1 298 ? 23.228 5.466 -13.476 1.00 96.50 298 ALA A O 1
ATOM 2254 N N . GLY A 1 299 ? 25.342 6.072 -13.900 1.00 96.12 299 GLY A N 1
ATOM 2255 C CA . GLY A 1 299 ? 25.012 7.093 -14.900 1.00 96.12 299 GLY A CA 1
ATOM 2256 C C . GLY A 1 299 ? 24.936 8.488 -14.273 1.00 96.12 299 GLY A C 1
ATOM 2257 O O . GLY A 1 299 ? 25.739 8.830 -13.409 1.00 96.12 299 GLY A O 1
ATOM 2258 N N . THR A 1 300 ? 23.997 9.327 -14.713 1.00 96.69 300 THR A N 1
ATOM 2259 C CA . THR A 1 300 ? 23.757 10.661 -14.129 1.00 96.69 300 THR A CA 1
ATOM 2260 C C . THR A 1 300 ? 22.264 10.864 -13.930 1.00 96.69 300 THR A C 1
ATOM 2262 O O . THR A 1 300 ? 21.517 10.837 -14.903 1.00 96.69 300 THR A O 1
ATOM 2265 N N . TRP A 1 301 ? 21.854 11.072 -12.679 1.00 96.94 301 TRP A N 1
ATOM 2266 C CA . TRP A 1 301 ? 20.451 11.167 -12.272 1.00 96.94 301 TRP A CA 1
ATOM 2267 C C . TRP A 1 301 ? 20.059 12.601 -11.925 1.00 96.94 301 TRP A C 1
ATOM 2269 O O . TRP A 1 301 ? 20.881 13.385 -11.450 1.00 96.94 301 TRP A O 1
ATOM 2279 N N . THR A 1 302 ? 18.788 12.928 -12.143 1.00 94.75 302 THR A N 1
ATOM 2280 C CA . THR A 1 302 ? 18.156 14.188 -11.719 1.00 94.75 302 THR A CA 1
ATOM 2281 C C . THR A 1 302 ? 17.134 13.999 -10.600 1.00 94.75 302 THR A C 1
ATOM 2283 O O . THR A 1 302 ? 16.857 14.957 -9.875 1.00 94.75 302 THR A O 1
ATOM 2286 N N . SER A 1 303 ? 16.615 12.779 -10.419 1.00 92.38 303 SER A N 1
ATOM 2287 C CA . SER A 1 303 ? 15.763 12.413 -9.285 1.00 92.38 303 SER A CA 1
ATOM 2288 C C . SER A 1 303 ? 16.393 12.775 -7.936 1.00 92.38 303 SER A C 1
ATOM 2290 O O . SER A 1 303 ? 17.589 12.606 -7.697 1.00 92.38 303 SER A O 1
ATOM 2292 N N . THR A 1 304 ? 15.540 13.240 -7.023 1.00 91.38 304 THR A N 1
ATOM 2293 C CA . THR A 1 304 ? 15.898 13.510 -5.622 1.00 91.38 304 THR A CA 1
ATOM 2294 C C . THR A 1 304 ? 15.747 12.281 -4.718 1.00 91.38 304 THR A C 1
ATOM 2296 O O . THR A 1 304 ? 16.155 12.324 -3.557 1.00 91.38 304 THR A O 1
ATOM 2299 N N . PHE A 1 305 ? 15.192 11.179 -5.235 1.00 92.56 305 PHE A N 1
ATOM 2300 C CA . PHE A 1 305 ? 15.069 9.919 -4.511 1.00 92.56 305 PHE A CA 1
ATOM 2301 C C . PHE A 1 305 ? 16.426 9.183 -4.479 1.00 92.56 305 PHE A C 1
ATOM 2303 O O . PHE A 1 305 ? 17.040 8.991 -5.530 1.00 92.56 305 PHE A O 1
ATOM 2310 N N . PRO A 1 306 ? 16.911 8.709 -3.313 1.00 93.25 306 PRO A N 1
ATOM 2311 C CA . PRO A 1 306 ? 18.276 8.187 -3.162 1.00 93.25 306 PRO A CA 1
ATOM 2312 C C . PRO A 1 306 ? 18.548 6.819 -3.816 1.00 93.25 306 PRO A C 1
ATOM 2314 O O . PRO A 1 306 ? 19.664 6.311 -3.695 1.00 93.25 306 PRO A O 1
ATOM 2317 N N . GLY A 1 307 ? 17.564 6.193 -4.469 1.00 94.38 307 GLY A N 1
ATOM 2318 C CA . GLY A 1 307 ? 17.678 4.819 -4.962 1.00 94.38 307 GLY A CA 1
ATOM 2319 C C . GLY A 1 307 ? 17.654 3.818 -3.802 1.00 94.38 307 GLY A C 1
ATOM 2320 O O . GLY A 1 307 ? 16.769 3.884 -2.952 1.00 94.38 307 GLY A O 1
ATOM 2321 N N . LYS A 1 308 ? 18.629 2.899 -3.764 1.00 96.12 308 LYS A N 1
ATOM 2322 C CA . LYS A 1 308 ? 18.944 2.043 -2.595 1.00 96.12 308 LYS A CA 1
ATOM 2323 C C . LYS A 1 308 ? 17.745 1.320 -1.959 1.00 96.12 308 LYS A C 1
ATOM 2325 O O . LYS A 1 308 ? 17.590 1.259 -0.742 1.00 96.12 308 LYS A O 1
ATOM 2330 N N . TYR A 1 309 ? 16.899 0.709 -2.784 1.00 96.19 309 TYR A N 1
ATOM 2331 C CA . TYR A 1 309 ? 15.653 0.057 -2.349 1.00 96.19 309 TYR A CA 1
ATOM 2332 C C . TYR A 1 309 ? 15.859 -1.119 -1.374 1.00 96.19 309 TYR A C 1
ATOM 2334 O O . TYR A 1 309 ? 14.900 -1.570 -0.744 1.00 96.19 309 TYR A O 1
ATOM 2342 N N . LEU A 1 310 ? 17.085 -1.642 -1.283 1.00 96.06 310 LEU A N 1
ATOM 2343 C CA . LEU A 1 310 ? 17.459 -2.811 -0.485 1.00 96.06 310 LEU A CA 1
ATOM 2344 C C . LEU A 1 310 ? 18.239 -2.450 0.797 1.00 96.06 310 LEU A C 1
ATOM 2346 O O . LEU A 1 310 ? 18.589 -3.352 1.562 1.00 96.06 310 LEU A O 1
ATOM 2350 N N . ASP A 1 311 ? 18.503 -1.160 1.050 1.00 94.62 311 ASP A N 1
ATOM 2351 C CA . ASP A 1 311 ? 19.276 -0.701 2.212 1.00 94.62 311 ASP A CA 1
ATOM 2352 C C . ASP A 1 311 ? 18.663 -1.176 3.541 1.00 94.62 311 ASP A C 1
ATOM 2354 O O . ASP A 1 311 ? 17.446 -1.225 3.729 1.00 94.62 311 ASP A O 1
ATOM 2358 N N . GLY A 1 312 ? 19.534 -1.551 4.481 1.00 91.88 312 GLY A N 1
ATOM 2359 C CA . GLY A 1 312 ? 19.149 -2.127 5.774 1.00 91.88 312 GLY A CA 1
ATOM 2360 C C . GLY A 1 312 ? 18.653 -3.580 5.718 1.00 91.88 312 GLY A C 1
ATOM 2361 O O . GLY A 1 312 ? 18.485 -4.194 6.771 1.00 91.88 312 GLY A O 1
ATOM 2362 N N . GLY A 1 313 ? 18.458 -4.150 4.526 1.00 92.81 313 GLY A N 1
ATOM 2363 C CA . GLY A 1 313 ? 18.003 -5.525 4.340 1.00 92.81 313 GLY A CA 1
ATOM 2364 C C . GLY A 1 313 ? 16.517 -5.741 4.644 1.00 92.81 313 GLY A C 1
ATOM 2365 O O . GLY A 1 313 ? 15.774 -4.835 5.035 1.00 92.81 313 GLY A O 1
ATOM 2366 N N . LYS A 1 314 ? 16.070 -6.985 4.457 1.00 89.88 314 LYS A N 1
ATOM 2367 C CA . LYS A 1 314 ? 14.657 -7.383 4.536 1.00 89.88 314 LYS A CA 1
ATOM 2368 C C . LYS A 1 314 ? 14.026 -7.085 5.897 1.00 89.88 314 LYS A C 1
ATOM 2370 O O . LYS A 1 314 ? 12.876 -6.654 5.958 1.00 89.88 314 LYS A O 1
ATOM 2375 N N . GLU A 1 315 ? 14.777 -7.276 6.975 1.00 86.81 315 GLU A N 1
ATOM 2376 C CA . GLU A 1 315 ? 14.363 -7.039 8.359 1.00 86.81 315 GLU A CA 1
ATOM 2377 C C . GLU A 1 315 ? 14.100 -5.551 8.640 1.00 86.81 315 GLU A C 1
ATOM 2379 O O . GLU A 1 315 ? 13.179 -5.225 9.389 1.00 86.81 315 GLU A O 1
ATOM 2384 N N . ALA A 1 316 ? 14.850 -4.644 8.001 1.00 85.94 316 ALA A N 1
ATOM 2385 C CA . ALA A 1 316 ? 14.598 -3.200 8.042 1.00 85.94 316 ALA A CA 1
ATOM 2386 C C . ALA A 1 316 ? 13.491 -2.752 7.064 1.00 85.94 316 ALA A C 1
ATOM 2388 O O . ALA A 1 316 ? 13.091 -1.588 7.063 1.00 85.94 316 ALA A O 1
ATOM 2389 N N . GLY A 1 317 ? 12.970 -3.670 6.245 1.00 85.31 317 GLY A N 1
ATOM 2390 C CA . GLY A 1 317 ? 11.967 -3.397 5.221 1.00 85.31 317 GLY A CA 1
ATOM 2391 C C . GLY A 1 317 ? 12.536 -3.043 3.845 1.00 85.31 317 GLY A C 1
ATOM 2392 O O . GLY A 1 317 ? 11.748 -2.628 2.990 1.00 85.31 317 GLY A O 1
ATOM 2393 N N . GLY A 1 318 ? 13.842 -3.226 3.618 1.00 92.50 318 GLY A N 1
ATOM 2394 C CA . GLY A 1 318 ? 14.475 -3.127 2.304 1.00 92.50 318 GLY A CA 1
ATOM 2395 C C . GLY A 1 318 ? 13.894 -4.170 1.347 1.00 92.50 318 GLY A C 1
ATOM 2396 O O . GLY A 1 318 ? 14.022 -5.375 1.567 1.00 92.50 318 GLY A O 1
ATOM 2397 N N . GLN A 1 319 ? 13.190 -3.693 0.321 1.00 94.25 319 GLN A N 1
ATOM 2398 C CA . GLN A 1 319 ? 12.650 -4.486 -0.781 1.00 94.25 319 GLN A CA 1
ATOM 2399 C C . GLN A 1 319 ? 12.233 -3.573 -1.938 1.00 94.25 319 GLN A C 1
ATOM 2401 O O . GLN A 1 319 ? 11.738 -2.459 -1.731 1.00 94.25 319 GLN A O 1
ATOM 2406 N N . LEU A 1 320 ? 12.337 -4.100 -3.156 1.00 95.69 320 LEU A N 1
ATOM 2407 C CA . LEU A 1 320 ? 11.809 -3.479 -4.367 1.00 95.69 320 LEU A CA 1
ATOM 2408 C C . LEU A 1 320 ? 10.638 -4.313 -4.894 1.00 95.69 320 LEU A C 1
ATOM 2410 O O . LEU A 1 320 ? 10.774 -5.523 -5.070 1.00 95.69 320 LEU A O 1
ATOM 2414 N N . VAL A 1 321 ? 9.494 -3.675 -5.154 1.00 96.19 321 VAL A N 1
ATOM 2415 C CA . VAL A 1 321 ? 8.334 -4.322 -5.784 1.00 96.19 321 VAL A CA 1
ATOM 2416 C C . VAL A 1 321 ? 8.265 -3.944 -7.254 1.00 96.19 321 VAL A C 1
ATOM 2418 O O . VAL A 1 321 ? 8.253 -2.766 -7.605 1.00 96.19 321 VAL A O 1
ATOM 2421 N N . ASP A 1 322 ? 8.182 -4.960 -8.100 1.00 96.75 322 ASP A N 1
ATOM 2422 C CA . ASP A 1 322 ? 8.149 -4.880 -9.551 1.00 96.75 322 ASP A CA 1
ATOM 2423 C C . ASP A 1 322 ? 6.812 -5.427 -10.054 1.00 96.75 322 ASP A C 1
ATOM 2425 O O . ASP A 1 322 ? 6.543 -6.626 -9.985 1.00 96.75 322 ASP A O 1
ATOM 2429 N N . GLN A 1 323 ? 5.956 -4.541 -10.557 1.00 94.88 323 GLN A N 1
ATOM 2430 C CA . GLN A 1 323 ? 4.628 -4.876 -11.067 1.00 94.88 323 GLN A CA 1
ATOM 2431 C C . GLN A 1 323 ? 4.496 -4.463 -12.534 1.00 94.88 323 GLN A C 1
ATOM 2433 O O . GLN A 1 323 ? 5.142 -3.521 -12.984 1.00 94.88 323 GLN A O 1
ATOM 2438 N N . ARG A 1 324 ? 3.625 -5.131 -13.297 1.00 93.06 324 ARG A N 1
ATOM 2439 C CA . ARG A 1 324 ? 3.307 -4.702 -14.663 1.00 93.06 324 ARG A CA 1
ATOM 2440 C C . ARG A 1 324 ? 2.673 -3.311 -14.666 1.00 93.06 324 ARG A C 1
ATOM 2442 O O . ARG A 1 324 ? 1.702 -3.072 -13.947 1.00 93.06 324 ARG A O 1
ATOM 2449 N N . LEU A 1 325 ? 3.167 -2.420 -15.518 1.00 92.25 325 LEU A N 1
ATOM 2450 C CA . LEU A 1 325 ? 2.466 -1.188 -15.854 1.00 92.25 325 LEU A CA 1
ATOM 2451 C C . LEU A 1 325 ? 1.389 -1.515 -16.888 1.00 92.25 325 LEU A C 1
ATOM 2453 O O . LEU A 1 325 ? 1.699 -1.892 -18.012 1.00 92.25 325 LEU A O 1
ATOM 2457 N N . LEU A 1 326 ? 0.119 -1.383 -16.510 1.00 90.12 326 LEU A N 1
ATOM 2458 C CA . LEU A 1 326 ? -0.980 -1.583 -17.451 1.00 90.12 326 LEU A CA 1
ATOM 2459 C C . LEU A 1 326 ? -1.172 -0.307 -18.286 1.00 90.12 326 LEU A C 1
ATOM 2461 O O . LEU A 1 326 ? -1.270 0.773 -17.700 1.00 90.12 326 LEU A O 1
ATOM 2465 N N . PRO A 1 327 ? -1.245 -0.391 -19.628 1.00 81.06 327 PRO A N 1
ATOM 2466 C CA . PRO A 1 327 ? -1.257 0.794 -20.491 1.00 81.06 327 PRO A CA 1
ATOM 2467 C C . PRO A 1 327 ? -2.514 1.650 -20.311 1.00 81.06 327 PRO A C 1
ATOM 2469 O O . PRO A 1 327 ? -2.445 2.863 -20.458 1.00 81.06 327 PRO A O 1
ATOM 2472 N N . ARG A 1 328 ? -3.637 1.036 -19.913 1.00 86.38 328 ARG A N 1
ATOM 2473 C CA . ARG A 1 328 ? -4.942 1.683 -19.676 1.00 86.38 328 ARG A CA 1
ATOM 2474 C C . ARG A 1 328 ? -5.037 2.370 -18.304 1.00 86.38 328 ARG A C 1
ATOM 2476 O O . ARG A 1 328 ? -6.109 2.442 -17.703 1.00 86.38 328 ARG A O 1
ATOM 2483 N N . ILE A 1 329 ? -3.905 2.834 -17.775 1.00 83.94 329 ILE A N 1
ATOM 2484 C CA . ILE A 1 329 ? -3.829 3.636 -16.545 1.00 83.94 329 ILE A CA 1
ATOM 2485 C C . ILE A 1 329 ? -4.458 5.029 -16.739 1.00 83.94 329 ILE A C 1
ATOM 2487 O O . ILE A 1 329 ? -5.047 5.585 -15.813 1.00 83.94 329 ILE A O 1
ATOM 2491 N N . ASP A 1 330 ? -4.414 5.546 -17.968 1.00 81.81 330 ASP A N 1
ATOM 2492 C CA . ASP A 1 330 ? -5.019 6.801 -18.425 1.00 81.81 330 ASP A CA 1
ATOM 2493 C C . ASP A 1 330 ? -6.562 6.763 -18.462 1.00 81.81 330 ASP A C 1
ATOM 2495 O O . ASP A 1 330 ? -7.227 7.775 -18.217 1.00 81.81 330 ASP A O 1
ATOM 2499 N N . GLU A 1 331 ? -7.156 5.586 -18.689 1.00 87.44 331 GLU A N 1
ATOM 2500 C CA . GLU A 1 331 ? -8.594 5.364 -18.501 1.00 87.44 331 GLU A CA 1
ATOM 2501 C C . GLU A 1 331 ? -9.021 5.550 -17.039 1.00 87.44 331 GLU A C 1
ATOM 2503 O O . GLU A 1 331 ? -10.185 5.871 -16.785 1.00 87.44 331 GLU A O 1
ATOM 2508 N N . GLY A 1 332 ? -8.097 5.394 -16.089 1.00 85.50 332 GLY A N 1
ATOM 2509 C CA . GLY A 1 332 ? -8.287 5.651 -14.667 1.00 85.50 332 GLY A CA 1
ATOM 2510 C C . GLY A 1 332 ? -8.447 4.406 -13.793 1.00 85.50 332 GLY A C 1
ATOM 2511 O O . GLY A 1 332 ? -8.860 3.330 -14.225 1.00 85.50 332 GLY A O 1
ATOM 2512 N N . GLU A 1 333 ? -8.146 4.594 -12.513 1.00 89.62 333 GLU A N 1
ATOM 2513 C CA . GLU A 1 333 ? -8.184 3.573 -11.468 1.00 89.62 333 GLU A CA 1
ATOM 2514 C C . GLU A 1 333 ? -9.615 3.345 -10.961 1.00 89.62 333 GLU A C 1
ATOM 2516 O O . GLU A 1 333 ? -10.381 4.287 -10.758 1.00 89.62 333 GLU A O 1
ATOM 2521 N N . VAL A 1 334 ? -9.986 2.092 -10.704 1.00 91.88 334 VAL A N 1
ATOM 2522 C CA . VAL A 1 334 ? -11.272 1.712 -10.111 1.00 91.88 334 VAL A CA 1
ATOM 2523 C C . VAL A 1 334 ? -11.039 1.245 -8.680 1.00 91.88 334 VAL A C 1
ATOM 2525 O O . VAL A 1 334 ? -10.615 0.118 -8.446 1.00 91.88 334 VAL A O 1
ATOM 2528 N N . ARG A 1 335 ? -11.354 2.105 -7.712 1.00 93.00 335 ARG A N 1
ATOM 2529 C CA . ARG A 1 335 ? -11.341 1.772 -6.286 1.00 93.00 335 ARG A CA 1
ATOM 2530 C C . ARG A 1 335 ? -12.634 1.077 -5.893 1.00 93.00 335 ARG A C 1
ATOM 2532 O O . ARG A 1 335 ? -13.674 1.725 -5.825 1.00 93.00 335 ARG A O 1
ATOM 2539 N N . ILE A 1 336 ? -12.580 -0.200 -5.554 1.00 93.19 336 ILE A N 1
ATOM 2540 C CA . ILE A 1 336 ? -13.670 -0.863 -4.838 1.00 93.19 336 ILE A CA 1
ATOM 2541 C C . ILE A 1 336 ? -13.532 -0.508 -3.358 1.00 93.19 336 ILE A C 1
ATOM 2543 O O . ILE A 1 336 ? -12.536 -0.869 -2.740 1.00 93.19 336 ILE A O 1
ATOM 2547 N N . LEU A 1 337 ? -14.489 0.240 -2.805 1.00 88.06 337 LEU A N 1
ATOM 2548 C CA . LEU A 1 337 ? -14.598 0.521 -1.374 1.00 88.06 337 LEU A CA 1
ATOM 2549 C C . LEU A 1 337 ? -15.469 -0.553 -0.729 1.00 88.06 337 LEU A C 1
ATOM 2551 O O . LEU A 1 337 ? -16.584 -0.820 -1.178 1.00 88.06 337 LEU A O 1
ATOM 2555 N N . MET A 1 338 ? -14.976 -1.106 0.364 1.00 88.50 338 MET A N 1
ATOM 2556 C CA . MET A 1 338 ? -15.560 -2.232 1.068 1.00 88.50 338 MET A CA 1
ATOM 2557 C C . MET A 1 338 ? -15.651 -1.900 2.566 1.00 88.50 338 MET A C 1
ATOM 2559 O O . MET A 1 338 ? -14.812 -1.167 3.102 1.00 88.50 338 MET A O 1
ATOM 2563 N N . ALA A 1 339 ? -16.664 -2.432 3.247 1.00 84.25 339 ALA A N 1
ATOM 2564 C CA . ALA A 1 339 ? -16.815 -2.313 4.694 1.00 84.25 339 ALA A CA 1
ATOM 2565 C C . ALA A 1 339 ? -17.258 -3.662 5.256 1.00 84.25 339 ALA A C 1
ATOM 2567 O O . ALA A 1 339 ? -18.313 -4.171 4.875 1.00 84.25 339 ALA A O 1
ATOM 2568 N N . GLY A 1 340 ? -16.402 -4.286 6.068 1.00 86.06 340 GLY A N 1
ATOM 2569 C CA . GLY A 1 340 ? -16.450 -5.743 6.186 1.00 86.06 340 GLY A CA 1
ATOM 2570 C C . GLY A 1 340 ? -16.382 -6.406 4.800 1.00 86.06 340 GLY A C 1
ATOM 2571 O O . GLY A 1 340 ? -15.887 -5.815 3.833 1.00 86.06 340 GLY A O 1
ATOM 2572 N N . ASP A 1 341 ? -16.864 -7.635 4.690 1.00 86.31 341 ASP A N 1
ATOM 2573 C CA . ASP A 1 341 ? -16.889 -8.407 3.439 1.00 86.31 341 ASP A CA 1
ATOM 2574 C C . ASP A 1 341 ? -17.789 -7.805 2.344 1.00 86.31 341 ASP A C 1
ATOM 2576 O O . ASP A 1 341 ? -17.843 -8.330 1.239 1.00 86.31 341 ASP A O 1
ATOM 2580 N N . THR A 1 342 ? -18.473 -6.693 2.621 1.00 86.56 342 THR A N 1
ATOM 2581 C CA . THR A 1 342 ? -19.504 -6.113 1.767 1.00 86.56 342 THR A CA 1
ATOM 2582 C C . THR A 1 342 ? -18.977 -4.914 0.973 1.00 86.56 342 THR A C 1
ATOM 2584 O O . THR A 1 342 ? -18.556 -3.897 1.540 1.00 86.56 342 THR A O 1
ATOM 2587 N N . CYS A 1 343 ? -19.070 -4.987 -0.359 1.00 88.19 343 CYS A N 1
ATOM 2588 C CA . CYS A 1 343 ? -18.798 -3.855 -1.246 1.00 88.19 343 CYS A CA 1
ATOM 2589 C C . CYS A 1 343 ? -19.791 -2.717 -0.995 1.00 88.19 343 CYS A C 1
ATOM 2591 O O . CYS A 1 343 ? -21.004 -2.918 -1.026 1.00 88.19 343 CYS A O 1
ATOM 2593 N N . GLN A 1 344 ? -19.269 -1.514 -0.768 1.00 89.62 344 GLN A N 1
ATOM 2594 C CA . GLN A 1 344 ? -20.052 -0.300 -0.539 1.00 89.62 344 GLN A CA 1
ATOM 2595 C C . GLN A 1 344 ? -20.251 0.486 -1.838 1.00 89.62 344 GLN A C 1
ATOM 2597 O O . GLN A 1 344 ? -21.339 0.998 -2.094 1.00 89.62 344 GLN A O 1
ATOM 2602 N N . MET A 1 345 ? -19.203 0.587 -2.662 1.00 87.38 345 MET A N 1
ATOM 2603 C CA . MET A 1 345 ? -19.223 1.271 -3.960 1.00 87.38 345 MET A CA 1
ATOM 2604 C C . MET A 1 345 ? -17.965 0.964 -4.776 1.00 87.38 345 MET A C 1
ATOM 2606 O O . MET A 1 345 ? -16.904 0.696 -4.216 1.00 87.38 345 MET A O 1
ATOM 2610 N N . ALA A 1 346 ? -18.061 1.108 -6.096 1.00 92.00 346 ALA A N 1
ATOM 2611 C CA . ALA A 1 346 ? -16.899 1.275 -6.961 1.00 92.00 346 ALA A CA 1
ATOM 2612 C C . ALA A 1 346 ? -16.725 2.766 -7.294 1.00 92.00 346 ALA A C 1
ATOM 2614 O O . ALA A 1 346 ? -17.683 3.439 -7.673 1.00 92.00 346 ALA A O 1
ATOM 2615 N N . VAL A 1 347 ? -15.510 3.289 -7.158 1.00 91.88 347 VAL A N 1
ATOM 2616 C CA . VAL A 1 347 ? -15.150 4.684 -7.440 1.00 91.88 347 VAL A CA 1
ATOM 2617 C C . VAL A 1 347 ? -14.125 4.694 -8.562 1.00 91.88 347 VAL A C 1
ATOM 2619 O O . VAL A 1 347 ? -12.976 4.305 -8.369 1.00 91.88 347 VAL A O 1
ATOM 2622 N N . HIS A 1 348 ? -14.543 5.136 -9.741 1.00 92.19 348 HIS A N 1
ATOM 2623 C CA . HIS A 1 348 ? -13.653 5.342 -10.878 1.00 92.19 348 HIS A CA 1
ATOM 2624 C C . HIS A 1 348 ? -13.000 6.721 -10.744 1.00 92.19 348 HIS A C 1
ATOM 2626 O O . HIS A 1 348 ? -13.709 7.724 -10.656 1.00 92.19 348 HIS A O 1
ATOM 2632 N N . LYS A 1 349 ? -11.667 6.754 -10.686 1.00 89.06 349 LYS A N 1
ATOM 2633 C CA . LYS A 1 349 ? -10.829 7.951 -10.567 1.00 89.06 349 LYS A CA 1
ATOM 2634 C C . LYS A 1 349 ? -10.063 8.123 -11.874 1.00 89.06 349 LYS A C 1
ATOM 2636 O O . LYS A 1 349 ? -9.119 7.377 -12.139 1.00 89.06 349 LYS A O 1
ATOM 2641 N N . LYS A 1 350 ? -10.467 9.081 -12.700 1.00 87.44 350 LYS A N 1
ATOM 2642 C CA . LYS A 1 350 ? -9.779 9.373 -13.958 1.00 87.44 350 LYS A CA 1
ATOM 2643 C C . LYS A 1 350 ? -8.793 10.531 -13.758 1.00 87.44 350 LYS A C 1
ATOM 2645 O O . LYS A 1 350 ? -9.247 11.601 -13.350 1.00 87.44 350 LYS A O 1
ATOM 2650 N N . PRO A 1 351 ? -7.486 10.361 -14.034 1.00 78.50 351 PRO A N 1
ATOM 2651 C CA . PRO A 1 351 ? -6.516 11.451 -13.956 1.00 78.50 351 PRO A CA 1
ATOM 2652 C C . PRO A 1 351 ? -6.928 12.659 -14.807 1.00 78.50 351 PRO A C 1
ATOM 2654 O O . PRO A 1 351 ? -7.449 12.508 -15.914 1.00 78.50 351 PRO A O 1
ATOM 2657 N N . MET A 1 352 ? -6.682 13.866 -14.296 1.00 74.50 352 MET A N 1
ATOM 2658 C CA . MET A 1 352 ? -6.872 15.120 -15.031 1.00 74.50 352 MET A CA 1
ATOM 2659 C C . MET A 1 352 ? -5.521 15.751 -15.394 1.00 74.50 352 MET A C 1
ATOM 2661 O O . MET A 1 352 ? -4.511 15.499 -14.744 1.00 74.50 352 MET A O 1
ATOM 2665 N N . GLY A 1 353 ? -5.498 16.597 -16.429 1.00 66.38 353 GLY A N 1
ATOM 2666 C CA . GLY A 1 353 ? -4.299 17.362 -16.804 1.00 66.38 353 GLY A CA 1
ATOM 2667 C C . GLY A 1 353 ? -3.220 16.581 -17.567 1.00 66.38 353 GLY A C 1
ATOM 2668 O O . GLY A 1 353 ? -2.100 17.062 -17.672 1.00 66.38 353 GLY A O 1
ATOM 2669 N N . GLY A 1 354 ? -3.534 15.397 -18.105 1.00 60.62 354 GLY A N 1
ATOM 2670 C CA . GLY A 1 354 ? -2.613 14.611 -18.942 1.00 60.62 354 GLY A CA 1
ATOM 2671 C C . GLY A 1 354 ? -1.584 13.765 -18.181 1.00 60.62 354 GLY A C 1
ATOM 2672 O O . GLY A 1 354 ? -0.810 13.053 -18.814 1.00 60.62 354 GLY A O 1
ATOM 2673 N N . GLY A 1 355 ? -1.587 13.801 -16.844 1.00 61.88 355 GLY A N 1
ATOM 2674 C CA . GLY A 1 355 ? -0.781 12.896 -16.024 1.00 61.88 355 GLY A CA 1
ATOM 2675 C C . GLY A 1 355 ? -1.272 11.447 -16.113 1.00 61.88 355 GLY A C 1
ATOM 2676 O O . GLY A 1 355 ? -2.474 11.190 -16.171 1.00 61.88 355 GLY A O 1
ATOM 2677 N N . LEU A 1 356 ? -0.344 10.488 -16.072 1.00 64.19 356 LEU A N 1
ATOM 2678 C CA . LEU A 1 356 ? -0.643 9.050 -16.137 1.00 64.19 356 LEU A CA 1
ATOM 2679 C C . LEU A 1 356 ? -1.180 8.466 -14.817 1.00 64.19 356 LEU A C 1
ATOM 2681 O O . LEU A 1 356 ? -1.323 7.254 -14.711 1.00 64.19 356 LEU A O 1
ATOM 2685 N N . SER A 1 357 ? -1.441 9.269 -13.779 1.00 62.41 357 SER A N 1
ATOM 2686 C CA . SER A 1 357 ? -1.891 8.750 -12.483 1.00 62.41 357 SER A CA 1
ATOM 2687 C C . SER A 1 357 ? -2.702 9.751 -11.660 1.00 62.41 357 SER A C 1
ATOM 2689 O O . SER A 1 357 ? -2.572 10.960 -11.812 1.00 62.41 357 SER A O 1
ATOM 2691 N N . ALA A 1 358 ? -3.515 9.225 -10.741 1.00 54.75 358 ALA A N 1
ATOM 2692 C CA . ALA A 1 358 ? -4.368 9.973 -9.815 1.00 54.75 358 ALA A CA 1
ATOM 2693 C C . ALA A 1 358 ? -3.627 10.487 -8.553 1.00 54.75 358 ALA A C 1
ATOM 2695 O O . ALA A 1 358 ? -4.263 10.879 -7.567 1.00 54.75 358 ALA A O 1
ATOM 2696 N N . VAL A 1 359 ? -2.288 10.459 -8.547 1.00 57.81 359 VAL A N 1
ATOM 2697 C CA . VAL A 1 359 ? -1.459 10.975 -7.443 1.00 57.81 359 VAL A CA 1
ATOM 2698 C C . VAL A 1 359 ? -1.763 12.463 -7.215 1.00 57.81 359 VAL A C 1
ATOM 2700 O O . VAL A 1 359 ? -1.989 13.225 -8.150 1.00 57.81 359 VAL A O 1
ATOM 2703 N N . GLY A 1 360 ? -1.843 12.876 -5.948 1.00 53.53 360 GLY A N 1
ATOM 2704 C CA . GLY A 1 360 ? -2.156 14.260 -5.568 1.00 53.53 360 GLY A CA 1
ATOM 2705 C C . GLY A 1 360 ? -3.641 14.653 -5.630 1.00 53.53 360 GLY A C 1
ATOM 2706 O O . GLY A 1 360 ? -3.983 15.742 -5.182 1.00 53.53 360 GLY A O 1
ATOM 2707 N N . GLY A 1 361 ? -4.542 13.784 -6.108 1.00 57.19 361 GLY A N 1
ATOM 2708 C CA . GLY A 1 361 ? -5.997 14.018 -6.062 1.00 57.19 361 GLY A CA 1
ATOM 2709 C C . GLY A 1 361 ? -6.582 14.825 -7.228 1.00 57.19 361 GLY A C 1
ATOM 2710 O O . GLY A 1 361 ? -7.784 15.090 -7.238 1.00 57.19 361 GLY A O 1
ATOM 2711 N N . ASN A 1 362 ? -5.776 15.164 -8.239 1.00 67.19 362 ASN A N 1
ATOM 2712 C CA . ASN A 1 362 ? -6.242 15.768 -9.490 1.00 67.19 362 ASN A CA 1
ATOM 2713 C C . ASN A 1 362 ? -6.932 14.711 -10.369 1.00 67.19 362 ASN A C 1
ATOM 2715 O O . ASN A 1 362 ? -6.356 14.172 -11.315 1.00 67.19 362 ASN A O 1
ATOM 2719 N N . SER A 1 363 ? -8.169 14.356 -10.027 1.00 79.38 363 SER A N 1
ATOM 2720 C CA . SER A 1 363 ? -8.948 13.352 -10.754 1.00 79.38 363 SER A CA 1
ATOM 2721 C C . SER A 1 363 ? -10.434 13.683 -10.822 1.00 79.38 363 SER A C 1
ATOM 2723 O O . SER A 1 363 ? -10.999 14.287 -9.913 1.00 79.38 363 SER A O 1
ATOM 2725 N N . GLU A 1 364 ? -11.075 13.244 -11.899 1.00 85.19 364 GLU A N 1
ATOM 2726 C CA . GLU A 1 364 ? -12.528 13.175 -12.005 1.00 85.19 364 GLU A CA 1
ATOM 2727 C C . GLU A 1 364 ? -13.013 11.894 -11.309 1.00 85.19 364 GLU A C 1
ATOM 2729 O O . GLU A 1 364 ? -12.460 10.812 -11.524 1.00 85.19 364 GLU A O 1
ATOM 2734 N N . TYR A 1 365 ? -14.040 12.008 -10.462 1.00 87.88 365 TYR A N 1
ATOM 2735 C CA . TYR A 1 365 ? -14.558 10.902 -9.652 1.00 87.88 365 TYR A CA 1
ATOM 2736 C C . TYR A 1 365 ? -15.972 10.520 -10.093 1.00 87.88 365 TYR A C 1
ATOM 2738 O O . TYR A 1 365 ? -16.901 11.313 -9.953 1.00 87.88 365 TYR A O 1
ATOM 2746 N N . THR A 1 366 ? -16.160 9.279 -10.550 1.00 92.38 366 THR A N 1
ATOM 2747 C CA . THR A 1 366 ? -17.494 8.708 -10.798 1.00 92.38 366 THR A CA 1
ATOM 2748 C C . THR A 1 366 ? -17.780 7.560 -9.833 1.00 92.38 366 THR A C 1
ATOM 2750 O O . THR A 1 366 ? -16.980 6.634 -9.702 1.00 92.38 366 THR A O 1
ATOM 2753 N N . TYR A 1 367 ? -18.943 7.602 -9.184 1.00 90.88 367 TYR A N 1
ATOM 2754 C CA . TYR A 1 367 ? -19.363 6.642 -8.164 1.00 90.88 367 TYR A CA 1
ATOM 2755 C C . TYR A 1 367 ? -20.400 5.670 -8.728 1.00 90.88 367 TYR A C 1
ATOM 2757 O O . TYR A 1 367 ? -21.361 6.090 -9.369 1.00 90.88 367 TYR A O 1
ATOM 2765 N N . TYR A 1 368 ? -20.223 4.382 -8.445 1.00 91.81 368 TYR A N 1
ATOM 2766 C CA . TYR A 1 368 ? -21.081 3.291 -8.899 1.00 91.81 368 TYR A CA 1
ATOM 2767 C C . TYR A 1 368 ? -21.501 2.433 -7.706 1.00 91.81 368 TYR A C 1
ATOM 2769 O O . TYR A 1 368 ? -20.709 2.166 -6.797 1.00 91.81 368 TYR A O 1
ATOM 2777 N N . LYS A 1 369 ? -22.746 1.964 -7.719 1.00 90.38 369 LYS A N 1
ATOM 2778 C CA . LYS A 1 369 ? -23.252 0.997 -6.742 1.00 90.38 369 LYS A CA 1
ATOM 2779 C C . LYS A 1 369 ? -22.612 -0.378 -6.987 1.00 90.38 369 LYS A C 1
ATOM 2781 O O . LYS A 1 369 ? -22.300 -0.701 -8.133 1.00 90.38 369 LYS A O 1
ATOM 2786 N N . PRO A 1 370 ? -22.514 -1.247 -5.965 1.00 86.00 370 PRO A N 1
ATOM 2787 C CA . PRO A 1 370 ? -22.046 -2.630 -6.134 1.00 86.00 370 PRO A CA 1
ATOM 2788 C C . PRO A 1 370 ? -22.853 -3.434 -7.169 1.00 86.00 370 PRO A C 1
ATOM 2790 O O . PRO A 1 370 ? -22.337 -4.362 -7.784 1.00 86.00 370 PRO A O 1
ATOM 2793 N N . SER A 1 371 ? -24.123 -3.067 -7.372 1.00 86.69 371 SER A N 1
ATOM 2794 C CA . SER A 1 371 ? -25.038 -3.669 -8.346 1.00 86.69 371 SER A CA 1
ATOM 2795 C C . SER A 1 371 ? -24.864 -3.177 -9.787 1.00 86.69 371 SER A C 1
ATOM 2797 O O . SER A 1 371 ? -25.506 -3.725 -10.682 1.00 86.69 371 SER A O 1
ATOM 2799 N N . ASP A 1 372 ? -24.078 -2.124 -10.034 1.00 93.38 372 ASP A N 1
ATOM 2800 C CA . ASP A 1 372 ? -24.042 -1.485 -11.351 1.00 93.38 372 ASP A CA 1
ATOM 2801 C C . ASP A 1 372 ? -23.300 -2.367 -12.378 1.00 93.38 372 ASP A C 1
ATOM 2803 O O . ASP A 1 372 ? -22.153 -2.768 -12.140 1.00 93.38 372 ASP A O 1
ATOM 2807 N N . PRO A 1 373 ? -23.891 -2.643 -13.563 1.00 95.38 373 PRO A N 1
ATOM 2808 C CA . PRO A 1 373 ? -23.332 -3.602 -14.520 1.00 95.38 373 PRO A CA 1
ATOM 2809 C C . PRO A 1 373 ? -21.890 -3.323 -14.968 1.00 95.38 373 PRO A C 1
ATOM 2811 O O . PRO A 1 373 ? -21.176 -4.262 -15.313 1.00 95.38 373 PRO A O 1
ATOM 2814 N N . LYS A 1 374 ? -21.444 -2.055 -14.945 1.00 93.50 374 LYS A N 1
ATOM 2815 C CA . LYS A 1 374 ? -20.110 -1.632 -15.413 1.00 93.50 374 LYS A CA 1
ATOM 2816 C C . LYS A 1 374 ? -18.965 -2.329 -14.667 1.00 93.50 374 LYS A C 1
ATOM 2818 O O . LYS A 1 374 ? -17.975 -2.694 -15.297 1.00 93.50 374 LYS A O 1
ATOM 2823 N N . TYR A 1 375 ? -19.104 -2.515 -13.352 1.00 93.44 375 TYR A N 1
ATOM 2824 C CA . TYR A 1 375 ? -18.061 -3.098 -12.498 1.00 93.44 375 TYR A CA 1
ATOM 2825 C C . TYR A 1 375 ? -18.503 -4.359 -11.750 1.00 93.44 375 TYR A C 1
ATOM 2827 O O . TYR A 1 375 ? -17.698 -4.928 -11.017 1.00 93.44 375 TYR A O 1
ATOM 2835 N N . LYS A 1 376 ? -19.724 -4.867 -11.980 1.00 91.19 376 LYS A N 1
ATOM 2836 C CA . LYS A 1 376 ? -20.201 -6.102 -11.338 1.00 91.19 376 LYS A CA 1
ATOM 2837 C C . LYS A 1 376 ? -19.212 -7.268 -11.495 1.00 91.19 376 LYS A C 1
ATOM 2839 O O . LYS A 1 376 ? -18.855 -7.889 -10.508 1.00 91.19 376 LYS A O 1
ATOM 2844 N N . GLY A 1 377 ? -18.686 -7.503 -12.701 1.00 91.62 377 GLY A N 1
ATOM 2845 C CA . GLY A 1 377 ? -17.719 -8.586 -12.947 1.00 91.62 377 GLY A CA 1
ATOM 2846 C C . GLY A 1 377 ? -16.349 -8.411 -12.270 1.00 91.62 377 GLY A C 1
ATOM 2847 O O . GLY A 1 377 ? -15.609 -9.382 -12.151 1.00 91.62 377 GLY A O 1
ATOM 2848 N N . LEU A 1 378 ? -16.005 -7.198 -11.823 1.00 91.69 378 LEU A N 1
ATOM 2849 C CA . LEU A 1 378 ? -14.837 -6.937 -10.976 1.00 91.69 378 LEU A CA 1
ATOM 2850 C C . LEU A 1 378 ? -15.163 -7.235 -9.505 1.00 91.69 378 LEU A C 1
ATOM 2852 O O . LEU A 1 378 ? -14.412 -7.934 -8.832 1.00 91.69 378 LEU A O 1
ATOM 2856 N N . VAL A 1 379 ? -16.316 -6.757 -9.032 1.00 92.12 379 VAL A N 1
ATOM 2857 C CA . VAL A 1 379 ? -16.815 -7.011 -7.672 1.00 92.12 379 VAL A CA 1
ATOM 2858 C C . VAL A 1 379 ? -17.029 -8.513 -7.428 1.00 92.12 379 VAL A C 1
ATOM 2860 O O . VAL A 1 379 ? -16.599 -9.025 -6.401 1.00 92.12 379 VAL A O 1
ATOM 2863 N N . ASP A 1 380 ? -17.596 -9.238 -8.397 1.00 92.88 380 ASP A N 1
ATOM 2864 C CA . ASP A 1 380 ? -17.797 -10.693 -8.339 1.00 92.88 380 ASP A CA 1
ATOM 2865 C C . ASP A 1 380 ? -16.468 -11.458 -8.186 1.00 92.88 380 ASP A C 1
ATOM 2867 O O . ASP A 1 380 ? -16.397 -12.431 -7.437 1.00 92.88 380 ASP A O 1
ATOM 2871 N N . LYS A 1 381 ? -15.397 -11.008 -8.859 1.00 92.12 381 LYS A N 1
ATOM 2872 C CA . LYS A 1 381 ? -14.054 -11.592 -8.714 1.00 92.12 381 LYS A CA 1
ATOM 2873 C C . LYS A 1 381 ? -13.445 -11.301 -7.347 1.00 92.12 381 LYS A C 1
ATOM 2875 O O . LYS A 1 381 ? -12.905 -12.214 -6.737 1.00 92.12 381 LYS A O 1
ATOM 2880 N N . LEU A 1 382 ? -13.565 -10.067 -6.850 1.00 91.50 382 LEU A N 1
ATOM 2881 C CA . LEU A 1 382 ? -13.098 -9.732 -5.505 1.00 91.50 382 LEU A CA 1
ATOM 2882 C C . LEU A 1 382 ? -13.826 -10.573 -4.446 1.00 91.50 382 LEU A C 1
ATOM 2884 O O . LEU A 1 382 ? -13.176 -11.104 -3.555 1.00 91.50 382 LEU A O 1
ATOM 2888 N N . TYR A 1 383 ? -15.141 -10.778 -4.570 1.00 91.94 383 TYR A N 1
ATOM 2889 C CA . TYR A 1 383 ? -15.872 -11.680 -3.673 1.00 91.94 383 TYR A CA 1
ATOM 2890 C C . TYR A 1 383 ? -15.363 -13.132 -3.729 1.00 91.94 383 TYR A C 1
ATOM 2892 O O . TYR A 1 383 ? -15.338 -13.794 -2.694 1.00 91.94 383 TYR A O 1
ATOM 2900 N N . ALA A 1 384 ? -14.915 -13.617 -4.891 1.00 92.75 384 ALA A N 1
ATOM 2901 C CA . ALA A 1 384 ? -14.271 -14.928 -5.010 1.00 92.75 384 ALA A CA 1
ATOM 2902 C C . ALA A 1 384 ? -12.849 -14.970 -4.405 1.00 92.75 384 ALA A C 1
ATOM 2904 O O . ALA A 1 384 ? -12.428 -16.023 -3.931 1.00 92.75 384 ALA A O 1
ATOM 2905 N N . ASP A 1 385 ? -12.130 -13.842 -4.390 1.00 92.62 385 ASP A N 1
ATOM 2906 C CA . ASP A 1 385 ? -10.785 -13.710 -3.808 1.00 92.62 385 ASP A CA 1
ATOM 2907 C C . ASP A 1 385 ? -10.802 -13.512 -2.272 1.00 92.62 385 ASP A C 1
ATOM 2909 O O . ASP A 1 385 ? -9.877 -13.945 -1.589 1.00 92.62 385 ASP A O 1
ATOM 2913 N N . ILE A 1 386 ? -11.844 -12.896 -1.689 1.00 90.62 386 ILE A N 1
ATOM 2914 C CA . ILE A 1 386 ? -11.921 -12.592 -0.238 1.00 90.62 386 ILE A CA 1
ATOM 2915 C C . ILE A 1 386 ? -11.574 -13.783 0.677 1.00 90.62 386 ILE A C 1
ATOM 2917 O O . ILE A 1 386 ? -10.768 -13.578 1.586 1.00 90.62 386 ILE A O 1
ATOM 2921 N N . PRO A 1 387 ? -12.100 -15.012 0.475 1.00 89.62 387 PRO A N 1
ATOM 2922 C CA . PRO A 1 387 ? -11.795 -16.149 1.349 1.00 89.62 387 PRO A CA 1
ATOM 2923 C C . PRO A 1 387 ? -10.310 -16.538 1.398 1.00 89.62 387 PRO A C 1
ATOM 2925 O O . PRO A 1 387 ? -9.888 -17.182 2.358 1.00 89.62 387 PRO A O 1
ATOM 2928 N N . THR A 1 388 ? -9.523 -16.172 0.381 1.00 89.75 388 THR A N 1
ATOM 2929 C CA . THR A 1 388 ? -8.082 -16.460 0.289 1.00 89.75 388 THR A CA 1
ATOM 2930 C C . THR A 1 388 ? -7.206 -15.229 0.526 1.00 89.75 388 THR A C 1
ATOM 2932 O O . THR A 1 388 ? -6.007 -15.385 0.756 1.00 89.75 388 THR A O 1
ATOM 2935 N N . LEU A 1 389 ? -7.787 -14.022 0.564 1.00 89.31 389 LEU A N 1
ATOM 2936 C CA . LEU A 1 389 ? -7.067 -12.751 0.667 1.00 89.31 389 LEU A CA 1
ATOM 2937 C C . LEU A 1 389 ? -6.139 -12.677 1.887 1.00 89.31 389 LEU A C 1
ATOM 2939 O O . LEU A 1 389 ? -4.934 -12.482 1.732 1.00 89.31 389 LEU A O 1
ATOM 2943 N N . LEU A 1 390 ? -6.669 -12.870 3.098 1.00 88.12 390 LEU A N 1
ATOM 2944 C CA . LEU A 1 390 ? -5.842 -12.875 4.308 1.00 88.12 390 LEU A CA 1
ATOM 2945 C C . LEU A 1 390 ? -4.892 -14.077 4.415 1.00 88.12 390 LEU A C 1
ATOM 2947 O O . LEU A 1 390 ? -3.720 -13.857 4.736 1.00 88.12 390 LEU A O 1
ATOM 2951 N N . PRO A 1 391 ? -5.314 -15.322 4.118 1.00 89.69 391 PRO A N 1
ATOM 2952 C CA . PRO A 1 391 ? -4.399 -16.459 4.064 1.00 89.69 391 PRO A CA 1
ATOM 2953 C C . PRO A 1 391 ? -3.165 -16.225 3.182 1.00 89.69 391 PRO A C 1
ATOM 2955 O O . PRO A 1 391 ? -2.045 -16.448 3.642 1.00 89.69 391 PRO A O 1
ATOM 2958 N N . SER A 1 392 ? -3.330 -15.691 1.966 1.00 90.56 392 SER A N 1
ATOM 2959 C CA . SER A 1 392 ? -2.207 -15.385 1.064 1.00 90.56 392 SER A CA 1
ATOM 2960 C C . SER A 1 392 ? -1.251 -14.321 1.609 1.00 90.56 392 SER A C 1
ATOM 2962 O O . SER A 1 392 ? -0.076 -14.302 1.253 1.00 90.56 392 SER A O 1
ATOM 2964 N N . LEU A 1 393 ? -1.723 -13.453 2.507 1.00 89.38 393 LEU A N 1
ATOM 2965 C CA . LEU A 1 393 ? -0.912 -12.426 3.163 1.00 89.38 393 LEU A CA 1
ATOM 2966 C C . LEU A 1 393 ? -0.239 -12.913 4.458 1.00 89.38 393 LEU A C 1
ATOM 2968 O O . LEU A 1 393 ? 0.485 -12.144 5.093 1.00 89.38 393 LEU A O 1
ATOM 2972 N N . GLY A 1 394 ? -0.438 -14.179 4.846 1.00 89.06 394 GLY A N 1
ATOM 2973 C CA . GLY A 1 394 ? 0.051 -14.723 6.114 1.00 89.06 394 GLY A CA 1
ATOM 2974 C C . GLY A 1 394 ? -0.713 -14.169 7.320 1.00 89.06 394 GLY A C 1
ATOM 2975 O O . GLY A 1 394 ? -0.110 -13.916 8.363 1.00 89.06 394 GLY A O 1
ATOM 2976 N N . LEU A 1 395 ? -2.016 -13.932 7.145 1.00 86.44 395 LEU A N 1
ATOM 2977 C CA . LEU A 1 395 ? -2.957 -13.356 8.115 1.00 86.44 395 LEU A CA 1
ATOM 2978 C C . LEU A 1 395 ? -4.156 -14.301 8.364 1.00 86.44 395 LEU A C 1
ATOM 2980 O O . LEU A 1 395 ? -5.272 -13.866 8.640 1.00 86.44 395 LEU A O 1
ATOM 2984 N N . SER A 1 396 ? -3.955 -15.614 8.224 1.00 84.06 396 SER A N 1
ATOM 2985 C CA . SER A 1 396 ? -4.991 -16.621 8.491 1.00 84.06 396 SER A CA 1
ATOM 2986 C C . SER A 1 396 ? -5.561 -16.472 9.907 1.00 84.06 396 SER A C 1
ATOM 2988 O O . SER A 1 396 ? -4.820 -16.556 10.881 1.00 84.06 396 SER A O 1
ATOM 2990 N N . GLY A 1 397 ? -6.880 -16.288 10.012 1.00 79.81 397 GLY A N 1
ATOM 2991 C CA . GLY A 1 397 ? -7.590 -16.092 11.283 1.00 79.81 397 GLY A CA 1
ATOM 2992 C C . GLY A 1 397 ? -7.825 -14.628 11.684 1.00 79.81 397 GLY A C 1
ATOM 2993 O O . GLY A 1 397 ? -8.618 -14.384 12.589 1.00 79.81 397 GLY A O 1
ATOM 2994 N N . GLU A 1 398 ? -7.208 -13.656 11.007 1.00 83.38 398 GLU A N 1
ATOM 2995 C CA . GLU A 1 398 ? -7.398 -12.230 11.308 1.00 83.38 398 GLU A CA 1
ATOM 2996 C C . GLU A 1 398 ? -8.723 -11.654 10.735 1.00 83.38 398 GLU A C 1
ATOM 2998 O O . GLU A 1 398 ? -9.294 -12.184 9.772 1.00 83.38 398 GLU A O 1
ATOM 3003 N N . PRO A 1 399 ? -9.254 -10.562 11.325 1.00 82.25 399 PRO A N 1
ATOM 3004 C CA . PRO A 1 399 ? -10.493 -9.911 10.903 1.00 82.25 399 PRO A CA 1
ATOM 3005 C C . PRO A 1 399 ? -10.333 -8.962 9.704 1.00 82.25 399 PRO A C 1
ATOM 3007 O O . PRO A 1 399 ? -9.236 -8.722 9.207 1.00 82.25 399 PRO A O 1
ATOM 3010 N N . LEU A 1 400 ? -11.459 -8.378 9.261 1.00 85.00 400 LEU A N 1
ATOM 3011 C CA . LEU A 1 400 ? -11.479 -7.359 8.219 1.00 85.00 400 LEU A CA 1
ATOM 3012 C C . LEU A 1 400 ? -11.485 -5.953 8.782 1.00 85.00 400 LEU A C 1
ATOM 3014 O O . LEU A 1 400 ? -12.554 -5.468 9.133 1.00 85.00 400 LEU A O 1
ATOM 3018 N N . PRO A 1 401 ? -10.357 -5.236 8.815 1.00 84.31 401 PRO A N 1
ATOM 3019 C CA . PRO A 1 401 ? -10.302 -3.784 8.885 1.00 84.31 401 PRO A CA 1
ATOM 3020 C C . PRO A 1 401 ? -11.525 -3.115 8.295 1.00 84.31 401 PRO A C 1
ATOM 3022 O O . PRO A 1 401 ? -11.802 -3.185 7.102 1.00 84.31 401 PRO A O 1
ATOM 3025 N N . LEU A 1 402 ? -12.275 -2.507 9.207 1.00 81.94 402 LEU A N 1
ATOM 3026 C CA . LEU A 1 402 ? -13.687 -2.204 9.044 1.00 81.94 402 LEU A CA 1
ATOM 3027 C C . LEU A 1 402 ? -14.009 -1.423 7.764 1.00 81.94 402 LEU A C 1
ATOM 3029 O O . LEU A 1 402 ? -15.117 -1.524 7.253 1.00 81.94 402 LEU A O 1
ATOM 3033 N N . LEU A 1 403 ? -13.037 -0.665 7.254 1.00 81.38 403 LEU A N 1
ATOM 3034 C CA . LEU A 1 403 ? -13.082 0.056 5.990 1.00 81.38 403 LEU A CA 1
ATOM 3035 C C . LEU A 1 403 ? -11.833 -0.284 5.178 1.00 81.38 403 LEU A C 1
ATOM 3037 O O . LEU A 1 403 ? -10.717 -0.126 5.681 1.00 81.38 403 LEU A O 1
ATOM 3041 N N . TRP A 1 404 ? -12.019 -0.704 3.928 1.00 87.38 404 TRP A N 1
ATOM 3042 C CA . TRP A 1 404 ? -10.925 -1.131 3.061 1.00 87.38 404 TRP A CA 1
ATOM 3043 C C . TRP A 1 404 ? -11.172 -0.884 1.580 1.00 87.38 404 TRP A C 1
ATOM 3045 O O . TRP A 1 404 ? -12.285 -0.574 1.157 1.00 87.38 404 TRP A O 1
ATOM 3055 N N . THR A 1 405 ? -10.106 -0.993 0.788 1.00 87.88 405 THR A N 1
ATOM 3056 C CA . THR A 1 405 ? -10.134 -0.679 -0.639 1.00 87.88 405 THR A CA 1
ATOM 3057 C C . THR A 1 405 ? -9.415 -1.725 -1.480 1.00 87.88 405 THR A C 1
ATOM 3059 O O . THR A 1 405 ? -8.486 -2.365 -1.016 1.00 87.88 405 THR A O 1
ATOM 3062 N N . CYS A 1 406 ? -9.771 -1.854 -2.749 1.00 89.25 406 CYS A N 1
ATOM 3063 C CA . CYS A 1 406 ? -8.890 -2.437 -3.758 1.00 89.25 406 CYS A CA 1
ATOM 3064 C C . CYS A 1 406 ? -8.893 -1.521 -4.976 1.00 89.25 406 CYS A C 1
ATOM 3066 O O . CYS A 1 406 ? -9.959 -1.139 -5.448 1.00 89.25 406 CYS A O 1
ATOM 3068 N N . ASP A 1 407 ? -7.712 -1.150 -5.452 1.00 89.69 407 ASP A N 1
ATOM 3069 C CA . ASP A 1 407 ? -7.504 -0.199 -6.535 1.00 89.69 407 ASP A CA 1
ATOM 3070 C C . ASP A 1 407 ? -7.114 -0.976 -7.800 1.00 89.69 407 ASP A C 1
ATOM 3072 O O . ASP A 1 407 ? -6.044 -1.573 -7.881 1.00 89.69 407 ASP A O 1
ATOM 3076 N N . TYR A 1 408 ? -8.013 -1.038 -8.781 1.00 91.31 408 TYR A N 1
ATOM 3077 C CA . TYR A 1 408 ? -7.835 -1.836 -9.995 1.00 91.31 408 TYR A CA 1
ATOM 3078 C C . TYR A 1 408 ? -7.561 -0.962 -11.206 1.00 91.31 408 TYR A C 1
ATOM 3080 O O . TYR A 1 408 ? -8.249 0.034 -11.426 1.00 91.31 408 TYR A O 1
ATOM 3088 N N . ILE A 1 409 ? -6.624 -1.389 -12.046 1.00 90.56 409 ILE A N 1
ATOM 3089 C CA . ILE A 1 409 ? -6.366 -0.771 -13.344 1.00 90.56 409 ILE A CA 1
ATOM 3090 C C . ILE A 1 409 ? -6.941 -1.688 -14.438 1.00 90.56 409 ILE A C 1
ATOM 3092 O O . ILE A 1 409 ? -6.775 -2.915 -14.363 1.00 90.56 409 ILE A O 1
ATOM 3096 N N . PRO A 1 410 ? -7.655 -1.155 -15.448 1.00 87.31 410 PRO A N 1
ATOM 3097 C CA . PRO A 1 410 ? -8.100 -1.952 -16.584 1.00 87.31 410 PRO A CA 1
ATOM 3098 C C . PRO A 1 410 ? -6.914 -2.639 -17.276 1.00 87.31 410 PRO A C 1
ATOM 3100 O O . PRO A 1 410 ? -5.877 -2.026 -17.522 1.00 87.31 410 PRO A O 1
ATOM 3103 N N . LYS A 1 411 ? -7.071 -3.924 -17.599 1.00 85.88 411 LYS A N 1
ATOM 3104 C CA . LYS A 1 411 ? -6.061 -4.735 -18.286 1.00 85.88 411 LYS A CA 1
ATOM 3105 C C . LYS A 1 411 ? -6.549 -5.079 -19.691 1.00 85.88 411 LYS A C 1
ATOM 3107 O O . LYS A 1 411 ? -7.753 -5.243 -19.913 1.00 85.88 411 LYS A O 1
ATOM 3112 N N . ASN A 1 412 ? -5.622 -5.235 -20.623 1.00 80.38 412 ASN A N 1
ATOM 3113 C CA . ASN A 1 412 ? -5.885 -5.946 -21.867 1.00 80.38 412 ASN A CA 1
ATOM 3114 C C . ASN A 1 412 ? -5.768 -7.467 -21.646 1.00 80.38 412 ASN A C 1
ATOM 3116 O O . ASN A 1 412 ? -5.184 -7.906 -20.648 1.00 80.38 412 ASN A O 1
ATOM 3120 N N . PRO A 1 413 ? -6.337 -8.292 -22.537 1.00 76.94 413 PRO A N 1
ATOM 3121 C CA . PRO A 1 413 ? -5.938 -9.692 -22.657 1.00 76.94 413 PRO A CA 1
ATOM 3122 C C . PRO A 1 413 ? -4.423 -9.806 -22.901 1.00 76.94 413 PRO A C 1
ATOM 3124 O O . PRO A 1 413 ? -3.850 -8.952 -23.572 1.00 76.94 413 PRO A O 1
ATOM 3127 N N . ASP A 1 414 ? -3.767 -10.840 -22.365 1.00 69.25 414 ASP A N 1
ATOM 3128 C CA . ASP A 1 414 ? -2.323 -11.051 -22.592 1.00 69.25 414 ASP A CA 1
ATOM 3129 C C . ASP A 1 414 ? -2.005 -11.415 -24.058 1.00 69.25 414 ASP A C 1
ATOM 3131 O O . ASP A 1 414 ? -0.889 -11.205 -24.518 1.00 69.25 414 ASP A O 1
ATOM 3135 N N . ASP A 1 415 ? -2.998 -11.915 -24.797 1.00 67.19 415 ASP A N 1
ATOM 3136 C CA . ASP A 1 415 ? -2.960 -12.280 -26.216 1.00 67.19 415 ASP A CA 1
ATOM 3137 C C . ASP A 1 415 ? -3.455 -11.154 -27.151 1.00 67.19 415 ASP A C 1
ATOM 3139 O O . ASP A 1 415 ? -3.828 -11.404 -28.301 1.00 67.19 415 ASP A O 1
ATOM 3143 N N . TRP A 1 416 ? -3.502 -9.899 -26.683 1.00 69.06 416 TRP A N 1
ATOM 3144 C CA . TRP A 1 416 ? -4.067 -8.809 -27.478 1.00 69.06 416 TRP A CA 1
ATOM 3145 C C . TRP A 1 416 ? -3.175 -8.426 -28.671 1.00 69.06 416 TRP A C 1
ATOM 3147 O O . TRP A 1 416 ? -2.037 -7.988 -28.529 1.00 69.06 416 TRP A O 1
ATOM 3157 N N . ALA A 1 417 ? -3.730 -8.541 -29.882 1.00 62.25 417 ALA A N 1
ATOM 3158 C CA . ALA A 1 417 ? -3.010 -8.321 -31.141 1.00 62.25 417 ALA A CA 1
ATOM 3159 C C . ALA A 1 417 ? -2.487 -6.883 -31.362 1.00 62.25 417 ALA A C 1
ATOM 3161 O O . ALA A 1 417 ? -1.691 -6.664 -32.272 1.00 62.25 417 ALA A O 1
ATOM 3162 N N . ALA A 1 418 ? -2.929 -5.907 -30.561 1.00 62.44 418 ALA A N 1
ATOM 3163 C CA . ALA A 1 418 ? -2.420 -4.533 -30.586 1.00 62.44 418 ALA A CA 1
ATOM 3164 C C . ALA A 1 418 ? -1.150 -4.338 -29.729 1.00 62.44 418 ALA A C 1
ATOM 3166 O O . ALA A 1 418 ? -0.643 -3.222 -29.641 1.00 62.44 418 ALA A O 1
ATOM 3167 N N . GLY A 1 419 ? -0.655 -5.408 -29.102 1.00 56.19 419 GLY A N 1
ATOM 3168 C CA . GLY A 1 419 ? 0.247 -5.336 -27.960 1.00 56.19 419 GLY A CA 1
ATOM 3169 C C . GLY A 1 419 ? -0.530 -5.405 -26.635 1.00 56.19 419 GLY A C 1
ATOM 3170 O O . GLY A 1 419 ? -1.750 -5.233 -26.631 1.00 56.19 419 GLY A O 1
ATOM 3171 N N . PRO A 1 420 ? 0.159 -5.706 -25.526 1.00 51.41 420 PRO A N 1
ATOM 3172 C CA . PRO A 1 420 ? -0.421 -5.848 -24.186 1.00 51.41 420 PRO A CA 1
ATOM 3173 C C . PRO A 1 420 ? -0.816 -4.511 -23.530 1.00 51.41 420 PRO A C 1
ATOM 3175 O O . PRO A 1 420 ? -0.226 -3.466 -23.874 1.00 51.41 420 PRO A O 1
#

pLDDT: mean 82.29, std 20.57, range [24.34, 98.75]

Organism: NCBI:txid156173

Foldseek 3Di:
DDDDDDFAWAWDFLFFAADDDDDDDDDDDDDQDPDPVNVVLVCCLQVPPDDDDPDDDDPDADAADPPFPFEEEEEEEFQPPDDLSDPQADNVSHGPCRRVVQVSCRVSRHHYYYDYDDLVCLVVVLVVPPVGQEYQYPYDPPSLVHNHDPCSVVSVLVSLVVCVVVNGYYFPRPLSCLLSLWSCLLCLCQPASNHPPLKDKDQDLVCCLFSCQQSQLAAWKWKAFGDDAQQFRIKTKFFADPVVGDTDQDRNDLDGRPGGDDQQGKIWIAGRNPRDIDIDGSVLLSCCQQPFQPDDSVPHDPDPRRRNQNPPTVVVPRMMIMDHDAPQLQVFKWKQKAFFLHTAWIKGWHAPDPDSHCRPNRTDIDIGGCPDPVCVVVNVSVNVCNNCSCVSSVNPPGRGNRITIMIIGGHDPSPDPSGD

Secondary structure (DSSP, 8-state):
-PPP---EEEEE--------------SS--S----HHHHHHHHHHHHS------SPPPSSPPPPPTT-S-EEEEEEE--TT-GGGSTTB-TTSSBTTHHHHHHHHHHTT-EEEEEEE-GGGHHHHHHHGGG-SEEEEE--TTGGGSSSPTTHHHHHHHHHHHHHHTT-EEES-HHHHHHHTSTTHHHHTTTSTT--TT-EEE-SHHHHHHHHHHHHHHS-EEEEESS--TTTTEEEEEEEETTTTEE--S-S-SSTTS----SS-EEEEEETTT--EEEEEHHHHHHHHHH-TTSTT------SS---TTTTTGGGT--EEEEE--GGGTT-EEEEEEETTEEEEEEEEEE-TT-SS-GGG-EEEEEE-TT-HHHHHHHHHHHHHHHHHHHHTT-TT----SEEEEEEEEE--TT-TT--

Sequence (420 aa):
MAARPRTLFGGAAVAAGFAAGFVGYQNECLKIEIDEATAKKLLAALSSGSSAPKGPRHNELLPSPPGSKIKACVVEFNVPGAKNGGTDKGPNGHRIDSIPIANGVIKAGGSCEILKYFDTKHAEFAKAIEKYDALIVRINPGQLSQGTLPGTQARFDALMNSYIKKGGIVWSSPDVQTKMGAKDALCKIANMNCGLVDTLAYYTEEELKTGFKKTCAFQPRVIKQNRGSAGEGIWLCWLWDKAANKKIEIYPSPNFGDKSLGDDDYVKLMEMNDNHVEYHTVKEFMTFCVNGPDAEGAGTWTSTFPGKYLDGGKEAGGQLVDQRLLPRIDEGEVRILMAGDTCQMAVHKKPMGGGLSAVGGNSEYTYYKPSDPKYKGLVDKLYADIPTLLPSLGLSGEPLPLLWTCDYIPKNPDDWAAGP

Radius of gyration: 23.37 Å; chains: 1; bounding box: 63×52×66 Å